Protein AF-H6RNL5-F1 (afdb_monomer_lite)

Radius of gyration: 21.77 Å; chains: 1; bounding box: 62×43×58 Å

Structure (mmCIF, N/CA/C/O backbone):
data_AF-H6RNL5-F1
#
_entry.id   AF-H6RNL5-F1
#
loop_
_atom_site.group_PDB
_atom_site.id
_atom_site.type_symbol
_atom_site.label_atom_id
_atom_site.label_alt_id
_atom_site.label_comp_id
_atom_site.label_asym_id
_atom_site.label_entity_id
_atom_site.label_seq_id
_atom_site.pdbx_PDB_ins_code
_atom_site.Cartn_x
_atom_site.Cartn_y
_atom_site.Cartn_z
_atom_site.occupancy
_atom_site.B_iso_or_equiv
_atom_site.auth_seq_id
_atom_site.auth_comp_id
_atom_site.auth_asym_id
_atom_site.auth_atom_id
_atom_site.pdbx_PDB_model_num
ATOM 1 N N . MET A 1 1 ? 22.230 -11.466 -22.464 1.00 74.69 1 MET A N 1
ATOM 2 C CA . MET A 1 1 ? 21.570 -12.393 -21.509 1.00 74.69 1 MET A CA 1
ATOM 3 C C . MET A 1 1 ? 22.458 -12.745 -20.314 1.00 74.69 1 MET A C 1
ATOM 5 O O . MET A 1 1 ? 22.058 -12.435 -19.201 1.00 74.69 1 MET A O 1
ATOM 9 N N . LEU A 1 2 ? 23.664 -13.308 -20.507 1.00 85.06 2 LEU A N 1
ATOM 10 C CA . LEU A 1 2 ? 24.573 -13.668 -19.398 1.00 85.06 2 LEU A CA 1
ATOM 11 C C . LEU A 1 2 ? 24.863 -12.502 -18.438 1.00 85.06 2 LEU A C 1
ATOM 13 O O . LEU A 1 2 ? 24.739 -12.670 -17.232 1.00 85.06 2 LEU A O 1
ATOM 17 N N . THR A 1 3 ? 25.155 -11.308 -18.961 1.00 88.69 3 THR A N 1
ATOM 18 C CA . THR A 1 3 ? 25.397 -10.107 -18.144 1.00 88.69 3 THR A CA 1
ATOM 19 C C . THR A 1 3 ? 24.224 -9.775 -17.223 1.00 88.69 3 THR A C 1
ATOM 21 O O . THR A 1 3 ? 24.426 -9.480 -16.053 1.00 88.69 3 THR A O 1
ATOM 24 N N . VAL A 1 4 ? 22.989 -9.883 -17.724 1.00 86.19 4 VAL A N 1
ATOM 25 C CA . VAL A 1 4 ? 21.781 -9.629 -16.925 1.00 86.19 4 VAL A CA 1
ATOM 26 C C . VAL A 1 4 ? 21.617 -10.694 -15.847 1.00 86.19 4 VAL A C 1
ATOM 28 O O . VAL A 1 4 ? 21.332 -10.352 -14.707 1.00 86.19 4 VAL A O 1
ATOM 31 N N . ILE A 1 5 ? 21.854 -11.968 -16.174 1.00 87.19 5 ILE A N 1
ATOM 32 C CA . ILE A 1 5 ? 21.794 -13.067 -15.201 1.00 87.19 5 ILE A CA 1
ATOM 33 C C . ILE A 1 5 ? 22.816 -12.844 -14.079 1.00 87.19 5 ILE A C 1
ATOM 35 O O . ILE A 1 5 ? 22.453 -12.907 -12.907 1.00 87.19 5 ILE A O 1
ATOM 39 N N . PHE A 1 6 ? 24.068 -12.518 -14.413 1.00 90.88 6 PHE A N 1
ATOM 40 C CA . PHE A 1 6 ? 25.091 -12.215 -13.410 1.00 90.88 6 PHE A CA 1
ATOM 41 C C . PHE A 1 6 ? 24.734 -10.990 -12.565 1.00 90.88 6 PHE A C 1
ATOM 43 O O . PHE A 1 6 ? 24.922 -11.027 -11.351 1.00 90.88 6 PHE A O 1
ATOM 50 N N . SER A 1 7 ? 24.164 -9.940 -13.162 1.00 90.44 7 SER A N 1
ATOM 51 C CA . SER A 1 7 ? 23.668 -8.780 -12.414 1.00 90.44 7 SER A CA 1
ATOM 52 C C . SER A 1 7 ? 22.512 -9.132 -11.479 1.00 90.44 7 SER A C 1
ATOM 54 O O . SER A 1 7 ? 22.502 -8.659 -10.348 1.00 90.44 7 SER A O 1
ATOM 56 N N . VAL A 1 8 ? 21.567 -9.982 -11.894 1.00 87.25 8 VAL A N 1
ATOM 57 C CA . VAL A 1 8 ? 20.476 -10.463 -11.025 1.00 87.25 8 VAL A CA 1
ATOM 58 C C . VAL A 1 8 ? 21.038 -11.281 -9.863 1.00 87.25 8 VAL A C 1
ATOM 60 O O . VAL A 1 8 ? 20.671 -11.044 -8.717 1.00 87.25 8 VAL A O 1
ATOM 63 N N . ILE A 1 9 ? 21.967 -12.203 -10.128 1.00 89.19 9 ILE A N 1
ATOM 64 C CA . ILE A 1 9 ? 22.612 -13.007 -9.079 1.00 89.19 9 ILE A CA 1
ATOM 65 C C . ILE A 1 9 ? 23.389 -12.106 -8.112 1.00 89.19 9 ILE A C 1
ATOM 67 O O . ILE A 1 9 ? 23.254 -12.251 -6.900 1.00 89.19 9 ILE A O 1
ATOM 71 N N . GLY A 1 10 ? 24.166 -11.153 -8.631 1.00 91.56 10 GLY A N 1
ATOM 72 C CA . GLY A 1 10 ? 24.912 -10.189 -7.824 1.00 91.56 10 GLY A CA 1
ATOM 73 C C . GLY A 1 10 ? 23.994 -9.320 -6.967 1.00 91.56 10 GLY A C 1
ATOM 74 O O . GLY A 1 10 ? 24.263 -9.125 -5.786 1.00 91.56 10 GLY A O 1
ATOM 75 N N . LEU A 1 11 ? 22.872 -8.867 -7.524 1.00 89.50 11 LEU A N 1
ATOM 76 C CA . LEU A 1 11 ? 21.840 -8.149 -6.784 1.00 89.50 11 LEU A CA 1
ATOM 77 C C . LEU A 1 11 ? 21.267 -8.995 -5.640 1.00 89.50 11 LEU A C 1
ATOM 79 O O . LEU A 1 11 ? 21.231 -8.526 -4.503 1.00 89.50 11 LEU A O 1
ATOM 83 N N . LEU A 1 12 ? 20.863 -10.238 -5.915 1.00 86.56 12 LEU A N 1
ATOM 84 C CA . LEU A 1 12 ? 20.321 -11.138 -4.893 1.00 86.56 12 LEU A CA 1
ATOM 85 C C . LEU A 1 12 ? 21.359 -11.434 -3.802 1.00 86.56 12 LEU A C 1
ATOM 87 O O . LEU A 1 12 ? 21.013 -11.463 -2.623 1.00 86.56 12 LEU A O 1
ATOM 91 N N . ALA A 1 13 ? 22.633 -11.586 -4.172 1.00 90.31 13 ALA A N 1
ATOM 92 C CA . ALA A 1 13 ? 23.726 -11.762 -3.222 1.00 90.31 13 ALA A CA 1
ATOM 93 C C . ALA A 1 13 ? 23.916 -10.522 -2.332 1.00 90.31 13 ALA A C 1
ATOM 95 O O . ALA A 1 13 ? 23.983 -10.653 -1.114 1.00 90.31 13 ALA A O 1
ATOM 96 N N . LEU A 1 14 ? 23.941 -9.314 -2.908 1.00 92.38 14 LEU A N 1
ATOM 97 C CA . LEU A 1 14 ? 24.034 -8.063 -2.144 1.00 92.38 14 LEU A CA 1
ATOM 98 C C . LEU A 1 14 ? 22.869 -7.921 -1.156 1.00 92.38 14 LEU A C 1
ATOM 100 O O . LEU A 1 14 ? 23.083 -7.582 0.007 1.00 92.38 14 LEU A O 1
ATOM 104 N N . MET A 1 15 ? 21.649 -8.239 -1.592 1.00 85.69 15 MET A N 1
ATOM 105 C CA . MET A 1 15 ? 20.474 -8.240 -0.718 1.00 85.69 15 MET A CA 1
ATOM 106 C C . MET A 1 15 ? 20.589 -9.284 0.399 1.00 85.69 15 MET A C 1
ATOM 108 O O . MET A 1 15 ? 20.247 -8.985 1.541 1.00 85.69 15 MET A O 1
ATOM 112 N N . ALA A 1 16 ? 21.127 -10.474 0.112 1.00 84.06 16 ALA A N 1
ATOM 113 C CA . ALA A 1 16 ? 21.377 -11.504 1.122 1.00 84.06 16 ALA A CA 1
ATOM 114 C C . ALA A 1 16 ? 22.410 -11.063 2.177 1.00 84.06 16 ALA A C 1
ATOM 116 O O . ALA A 1 16 ? 22.303 -11.453 3.338 1.00 84.06 16 ALA A O 1
ATOM 117 N N . PHE A 1 17 ? 23.364 -10.201 1.809 1.00 92.00 17 PHE A N 1
ATOM 118 C CA . PHE A 1 17 ? 24.297 -9.555 2.743 1.00 92.00 17 PHE A CA 1
ATOM 119 C C . PHE A 1 17 ? 23.707 -8.334 3.472 1.00 92.00 17 PHE A C 1
ATOM 121 O O . PHE A 1 17 ? 24.415 -7.674 4.232 1.00 92.00 17 PHE A O 1
ATOM 128 N N . GLY A 1 18 ? 22.424 -8.021 3.269 1.00 84.31 18 GLY A N 1
ATOM 129 C CA . GLY A 1 18 ? 21.737 -6.916 3.940 1.00 84.31 18 GLY A CA 1
ATOM 130 C C . GLY A 1 18 ? 21.987 -5.542 3.317 1.00 84.31 18 GLY A C 1
ATOM 131 O O . GLY A 1 18 ? 21.712 -4.524 3.952 1.00 84.31 18 GLY A O 1
ATOM 132 N N . VAL A 1 19 ? 22.500 -5.479 2.083 1.00 90.62 19 VAL A N 1
ATOM 133 C CA . VAL A 1 19 ? 22.655 -4.207 1.365 1.00 90.62 19 VAL A CA 1
ATOM 134 C C . VAL A 1 19 ? 21.266 -3.657 1.001 1.00 90.62 19 VAL A C 1
ATOM 136 O O . VAL A 1 19 ? 20.455 -4.398 0.437 1.00 90.62 19 VAL A O 1
ATOM 139 N N . PRO A 1 20 ? 20.971 -2.367 1.269 1.00 87.50 20 PRO A N 1
ATOM 140 C CA . PRO A 1 20 ? 19.695 -1.759 0.898 1.00 87.50 20 PRO A CA 1
ATOM 141 C C . PRO A 1 20 ? 19.406 -1.905 -0.597 1.00 87.50 20 PRO A C 1
ATOM 143 O O . PRO A 1 20 ? 20.282 -1.666 -1.430 1.00 87.50 20 PRO A O 1
ATOM 146 N N . ILE A 1 21 ? 18.165 -2.244 -0.952 1.00 86.50 21 ILE A N 1
ATOM 147 C CA . ILE A 1 21 ? 17.833 -2.655 -2.322 1.00 86.50 21 ILE A CA 1
ATOM 148 C C . ILE A 1 21 ? 18.153 -1.592 -3.381 1.00 86.50 21 ILE A C 1
ATOM 150 O O . ILE A 1 21 ? 18.663 -1.933 -4.443 1.00 86.50 21 ILE A O 1
ATOM 154 N N . GLY A 1 22 ? 17.948 -0.303 -3.086 1.00 88.00 22 GLY A N 1
ATOM 155 C CA . GLY A 1 22 ? 18.312 0.779 -4.008 1.00 88.00 22 GLY A CA 1
ATOM 156 C C . GLY A 1 22 ? 19.810 0.812 -4.330 1.00 88.00 22 GLY A C 1
ATOM 157 O O . GLY A 1 22 ? 20.191 0.987 -5.486 1.00 88.00 22 GLY A O 1
ATOM 158 N N . VAL A 1 23 ? 20.660 0.545 -3.333 1.00 91.81 23 VAL A N 1
ATOM 159 C CA . VAL A 1 23 ? 22.115 0.420 -3.516 1.00 91.81 23 VAL A CA 1
ATOM 160 C C . VAL A 1 23 ? 22.449 -0.855 -4.288 1.00 91.81 23 VAL A C 1
ATOM 162 O O . VAL A 1 23 ? 23.266 -0.814 -5.205 1.00 91.81 23 VAL A O 1
ATOM 165 N N . ALA A 1 24 ? 21.795 -1.974 -3.967 1.00 92.62 24 ALA A N 1
ATOM 166 C CA . ALA A 1 24 ? 22.004 -3.240 -4.667 1.00 92.62 24 ALA A CA 1
ATOM 167 C C . ALA A 1 24 ? 21.662 -3.135 -6.165 1.00 92.62 24 ALA A C 1
ATOM 169 O O . ALA A 1 24 ? 22.449 -3.574 -7.000 1.00 92.62 24 ALA A O 1
ATOM 170 N N . LEU A 1 25 ? 20.539 -2.496 -6.511 1.00 90.94 25 LEU A N 1
ATOM 171 C CA . LEU A 1 25 ? 20.123 -2.220 -7.892 1.00 90.94 25 LEU A CA 1
ATOM 172 C C . LEU A 1 25 ? 21.110 -1.316 -8.620 1.00 90.94 25 LEU A C 1
ATOM 174 O O . LEU A 1 25 ? 21.488 -1.612 -9.752 1.00 90.94 25 LEU A O 1
ATOM 178 N N . LEU A 1 26 ? 21.554 -0.243 -7.960 1.00 92.69 26 LEU A N 1
ATOM 179 C CA . LEU A 1 26 ? 22.535 0.680 -8.518 1.00 92.69 26 LEU A CA 1
ATOM 180 C C . LEU A 1 26 ? 23.847 -0.045 -8.841 1.00 92.69 26 LEU A C 1
ATOM 182 O O . LEU A 1 26 ? 24.331 0.037 -9.968 1.00 92.69 26 LEU A O 1
ATOM 186 N N . ILE A 1 27 ? 24.397 -0.794 -7.880 1.00 94.88 27 ILE A N 1
ATOM 187 C CA . ILE A 1 27 ? 25.651 -1.538 -8.053 1.00 94.88 27 ILE A CA 1
ATOM 188 C C . ILE A 1 27 ? 25.493 -2.607 -9.133 1.00 94.88 27 ILE A C 1
ATOM 190 O O . ILE A 1 27 ? 26.301 -2.659 -10.055 1.00 94.88 27 ILE A O 1
ATOM 194 N N . ALA A 1 28 ? 24.455 -3.442 -9.060 1.00 94.25 28 ALA A N 1
ATOM 195 C CA . ALA A 1 28 ? 24.244 -4.527 -10.014 1.00 94.25 28 ALA A CA 1
ATOM 196 C C . ALA A 1 28 ? 23.976 -4.020 -11.439 1.00 94.25 28 ALA A C 1
ATOM 198 O O . ALA A 1 28 ? 24.465 -4.610 -12.408 1.00 94.25 28 ALA A O 1
ATOM 199 N N . GLY A 1 29 ? 23.225 -2.922 -11.565 1.00 93.00 29 GLY A N 1
ATOM 200 C CA . GLY A 1 29 ? 22.950 -2.250 -12.829 1.00 93.00 29 GLY A CA 1
ATOM 201 C C . GLY A 1 29 ? 24.217 -1.655 -13.440 1.00 93.00 29 GLY A C 1
ATOM 202 O O . GLY A 1 29 ? 24.547 -1.975 -14.579 1.00 93.00 29 GLY A O 1
ATOM 203 N N . LEU A 1 30 ? 24.976 -0.860 -12.678 1.00 95.19 30 LEU A N 1
ATOM 204 C CA . LEU A 1 30 ? 26.228 -0.257 -13.152 1.00 95.19 30 LEU A CA 1
ATOM 205 C C . LEU A 1 30 ? 27.297 -1.301 -13.463 1.00 95.19 30 LEU A C 1
ATOM 207 O O . LEU A 1 30 ? 27.921 -1.220 -14.515 1.00 95.19 30 LEU A O 1
ATOM 211 N N . ALA A 1 31 ? 27.489 -2.292 -12.590 1.00 95.38 31 ALA A N 1
ATOM 212 C CA . ALA A 1 31 ? 28.443 -3.374 -12.817 1.00 95.38 31 ALA A CA 1
ATOM 213 C C . ALA A 1 31 ? 28.067 -4.189 -14.060 1.00 95.38 31 ALA A C 1
ATOM 215 O O . ALA A 1 31 ? 28.934 -4.517 -14.867 1.00 95.38 31 ALA A O 1
ATOM 216 N N . GLY A 1 32 ? 26.772 -4.452 -14.263 1.00 94.75 32 GLY A N 1
ATOM 217 C CA . GLY A 1 32 ? 26.277 -5.109 -15.469 1.00 94.75 32 GLY A CA 1
ATOM 218 C C . GLY A 1 32 ? 26.513 -4.284 -16.729 1.00 94.75 32 GLY A C 1
ATOM 219 O O . GLY A 1 32 ? 26.981 -4.817 -17.733 1.00 94.75 32 GLY A O 1
ATOM 220 N N . ILE A 1 33 ? 26.235 -2.977 -16.693 1.00 94.81 33 ILE A N 1
ATOM 221 C CA . ILE A 1 33 ? 26.478 -2.096 -17.843 1.00 94.81 33 ILE A CA 1
ATOM 222 C C . ILE A 1 33 ? 27.978 -2.011 -18.129 1.00 94.81 33 ILE A C 1
ATOM 224 O O . ILE A 1 33 ? 28.374 -2.145 -19.282 1.00 94.81 33 ILE A O 1
ATOM 228 N N . ALA A 1 34 ? 28.812 -1.862 -17.100 1.00 95.88 34 ALA A N 1
ATOM 229 C CA . ALA A 1 34 ? 30.260 -1.790 -17.247 1.00 95.88 34 ALA A CA 1
ATOM 230 C C . ALA A 1 34 ? 30.834 -3.079 -17.849 1.00 95.88 34 ALA A C 1
ATOM 232 O O . ALA A 1 34 ? 31.643 -3.019 -18.771 1.00 95.88 34 ALA A O 1
ATOM 233 N N . ALA A 1 35 ? 30.371 -4.240 -17.378 1.00 94.88 35 ALA A N 1
ATOM 234 C CA . ALA A 1 35 ? 30.809 -5.539 -17.879 1.00 94.88 35 ALA A CA 1
ATOM 235 C C . ALA A 1 35 ? 30.301 -5.841 -19.300 1.00 94.88 35 ALA A C 1
ATOM 237 O O . ALA A 1 35 ? 30.990 -6.508 -20.065 1.00 94.88 35 ALA A O 1
ATOM 238 N N . GLY A 1 36 ? 29.093 -5.388 -19.655 1.00 93.81 36 GLY A N 1
ATOM 239 C CA . GLY A 1 36 ? 28.479 -5.673 -20.957 1.00 93.81 36 GLY A CA 1
ATOM 240 C C . GLY A 1 36 ? 28.802 -4.664 -22.061 1.00 93.81 36 GLY A C 1
ATOM 241 O O . GLY A 1 36 ? 28.876 -5.044 -23.225 1.00 93.81 36 GLY A O 1
ATOM 242 N N . PHE A 1 37 ? 28.970 -3.389 -21.707 1.00 93.31 37 PHE A N 1
ATOM 243 C CA . PHE A 1 37 ? 29.040 -2.264 -22.652 1.00 93.31 37 PHE A CA 1
ATOM 244 C C . PHE A 1 37 ? 30.209 -1.307 -22.380 1.00 93.31 37 PHE A C 1
ATOM 246 O O . PHE A 1 37 ? 30.361 -0.317 -23.091 1.00 93.31 37 PHE A O 1
ATOM 253 N N . GLY A 1 38 ? 31.046 -1.604 -21.385 1.00 94.25 38 GLY A N 1
ATOM 254 C CA . GLY A 1 38 ? 32.229 -0.823 -21.040 1.00 94.25 38 GLY A CA 1
ATOM 255 C C . GLY A 1 38 ? 31.997 0.194 -19.911 1.00 94.25 38 GLY A C 1
ATOM 256 O O . GLY A 1 38 ? 30.879 0.683 -19.708 1.00 94.25 38 GLY A O 1
ATOM 257 N N . PRO A 1 39 ? 33.059 0.532 -19.156 1.00 94.06 39 PRO A N 1
ATOM 258 C CA . PRO A 1 39 ? 32.973 1.400 -17.982 1.00 94.06 39 PRO A CA 1
ATOM 259 C C . PRO A 1 39 ? 32.536 2.832 -18.318 1.00 94.06 39 PRO A C 1
ATOM 261 O O . PRO A 1 39 ? 31.819 3.440 -17.526 1.00 94.06 39 PRO A O 1
ATOM 264 N N . ASP A 1 40 ? 32.887 3.350 -19.498 1.00 94.88 40 ASP A N 1
ATOM 265 C CA . ASP A 1 40 ? 32.514 4.707 -19.922 1.00 94.88 40 ASP A CA 1
ATOM 266 C C . ASP A 1 40 ? 30.997 4.858 -20.086 1.00 94.88 40 ASP A C 1
ATOM 268 O O . ASP A 1 40 ? 30.410 5.854 -19.662 1.00 94.88 40 ASP A O 1
ATOM 272 N N . VAL A 1 41 ? 30.332 3.830 -20.628 1.00 93.19 41 VAL A N 1
ATOM 273 C CA . VAL A 1 41 ? 28.869 3.802 -20.771 1.00 93.19 41 VAL A CA 1
ATOM 274 C C . VAL A 1 41 ? 28.202 3.771 -19.396 1.00 93.19 41 VAL A C 1
ATOM 276 O O . VAL A 1 41 ? 27.248 4.512 -19.155 1.00 93.19 41 VAL A O 1
ATOM 279 N N . ALA A 1 42 ? 28.715 2.952 -18.474 1.00 93.69 42 ALA A N 1
ATOM 280 C CA . ALA A 1 42 ? 28.210 2.896 -17.103 1.00 93.69 42 ALA A CA 1
ATOM 281 C C . ALA A 1 42 ? 28.376 4.242 -16.380 1.00 93.69 42 ALA A C 1
ATOM 283 O O . ALA A 1 42 ? 27.439 4.710 -15.731 1.00 93.69 42 ALA A O 1
ATOM 284 N N . MET A 1 43 ? 29.531 4.893 -16.541 1.00 93.50 43 MET A N 1
ATOM 285 C CA . MET A 1 43 ? 29.796 6.212 -15.970 1.00 93.50 43 MET A CA 1
ATOM 286 C C . MET A 1 43 ? 28.862 7.281 -16.550 1.00 93.50 43 MET A C 1
ATOM 288 O O . MET A 1 43 ? 28.317 8.083 -15.796 1.00 93.50 43 MET A O 1
ATOM 292 N N . GLY A 1 44 ? 28.597 7.255 -17.859 1.00 92.12 44 GLY A N 1
ATOM 293 C CA . GLY A 1 44 ? 27.642 8.168 -18.493 1.00 92.12 44 GLY A CA 1
ATOM 294 C C . GLY A 1 44 ? 26.228 8.054 -17.909 1.00 92.12 44 GLY A C 1
ATOM 295 O O . GLY A 1 44 ? 25.590 9.071 -17.619 1.00 92.12 44 GLY A O 1
ATOM 296 N N . TYR A 1 45 ? 25.747 6.831 -17.651 1.00 90.50 45 TYR A N 1
ATOM 297 C CA . TYR A 1 45 ? 24.466 6.639 -16.957 1.00 90.50 45 TYR A CA 1
ATOM 298 C C . TYR A 1 45 ? 24.517 7.101 -15.503 1.00 90.50 45 TYR A C 1
ATOM 300 O O . TYR A 1 45 ? 23.548 7.704 -15.047 1.00 90.50 45 TYR A O 1
ATOM 308 N N . LEU A 1 46 ? 25.619 6.868 -14.785 1.00 91.19 46 LEU A N 1
ATOM 309 C CA . LEU A 1 46 ? 25.780 7.336 -13.406 1.00 91.19 46 LEU A CA 1
ATOM 310 C C . LEU A 1 46 ? 25.779 8.869 -13.304 1.00 91.19 46 LEU A C 1
ATOM 312 O O . LEU A 1 46 ? 25.248 9.413 -12.342 1.00 91.19 46 LEU A O 1
ATOM 316 N N . GLN A 1 47 ? 26.337 9.569 -14.291 1.00 90.50 47 GLN A N 1
ATOM 317 C CA . GLN A 1 47 ? 26.386 11.034 -14.312 1.00 90.50 47 GLN A CA 1
ATOM 318 C C . GLN A 1 47 ? 25.026 11.679 -14.602 1.00 90.50 47 GLN A C 1
ATOM 320 O O . GLN A 1 47 ? 24.738 12.761 -14.099 1.00 90.50 47 GLN A O 1
ATOM 325 N N . THR A 1 48 ? 24.188 11.030 -15.411 1.00 85.75 48 THR A N 1
ATOM 326 C CA . THR A 1 48 ? 22.935 11.621 -15.911 1.00 85.75 48 THR A CA 1
ATOM 327 C C . THR A 1 48 ? 21.691 11.092 -15.197 1.00 85.75 48 THR A C 1
ATOM 329 O O . THR A 1 48 ? 20.820 11.868 -14.803 1.00 85.75 48 THR A O 1
ATOM 332 N N . SER A 1 49 ? 21.616 9.779 -14.963 1.00 82.56 49 SER A N 1
ATOM 333 C CA . SER A 1 49 ? 20.398 9.112 -14.485 1.00 82.56 49 SER A CA 1
ATOM 334 C C . SER A 1 49 ? 19.943 9.577 -13.099 1.00 82.56 49 SER A C 1
ATOM 336 O O . SER A 1 49 ? 18.745 9.806 -12.948 1.00 82.56 49 SER A O 1
ATOM 338 N N . PRO A 1 50 ? 20.810 9.750 -12.080 1.00 85.12 50 PRO A N 1
ATOM 339 C CA . PRO A 1 50 ? 20.343 10.172 -10.762 1.00 85.12 50 PRO A CA 1
ATOM 340 C C . PRO A 1 50 ? 19.616 11.519 -10.791 1.00 85.12 50 PRO A C 1
ATOM 342 O O . PRO A 1 50 ? 18.542 11.642 -10.209 1.00 85.12 50 PRO A O 1
ATOM 345 N N . PHE A 1 51 ? 20.157 12.512 -11.506 1.00 82.38 51 PHE A N 1
ATOM 346 C CA . PHE A 1 51 ? 19.542 13.835 -11.581 1.00 82.38 51 PHE A CA 1
ATOM 347 C C . PHE A 1 51 ? 18.245 13.804 -12.392 1.00 82.38 51 PHE A C 1
ATOM 349 O O . PHE A 1 51 ? 17.207 14.223 -11.889 1.00 82.38 51 PHE A O 1
ATOM 356 N N . THR A 1 52 ? 18.271 13.255 -13.610 1.00 80.69 52 THR A N 1
ATOM 357 C CA . THR A 1 52 ? 17.098 13.249 -14.497 1.00 80.69 52 THR A CA 1
ATOM 358 C C . THR A 1 52 ? 15.925 12.458 -13.916 1.00 80.69 52 THR A C 1
ATOM 360 O O . THR A 1 52 ? 14.783 12.881 -14.064 1.00 80.69 52 THR A O 1
ATOM 363 N N . ASN A 1 53 ? 16.186 11.345 -13.221 1.00 76.25 53 ASN A N 1
ATOM 364 C CA . ASN A 1 53 ? 15.114 10.515 -12.668 1.00 76.25 53 ASN A CA 1
ATOM 365 C C . ASN A 1 53 ? 14.552 11.055 -11.349 1.00 76.25 53 ASN A C 1
ATOM 367 O O . ASN A 1 53 ? 13.378 10.835 -11.073 1.00 76.25 53 ASN A O 1
ATOM 371 N N . VAL A 1 54 ? 15.350 11.756 -10.534 1.00 80.69 54 VAL A N 1
ATOM 372 C CA . VAL A 1 54 ? 14.878 12.316 -9.253 1.00 80.69 54 VAL A CA 1
ATOM 373 C C . VAL A 1 54 ? 14.263 13.705 -9.427 1.00 80.69 54 VAL A C 1
ATOM 375 O O . VAL A 1 54 ? 13.338 14.056 -8.697 1.00 80.69 54 VAL A O 1
ATOM 378 N N . ALA A 1 55 ? 14.708 14.487 -10.413 1.00 80.69 55 ALA A N 1
ATOM 379 C CA . ALA A 1 55 ? 14.194 15.826 -10.704 1.00 80.69 55 ALA A CA 1
ATOM 380 C C . ALA A 1 55 ? 12.856 15.808 -11.480 1.00 80.69 55 ALA A C 1
ATOM 382 O O . ALA A 1 55 ? 12.671 16.556 -12.437 1.00 80.69 55 ALA A O 1
ATOM 383 N N . SER A 1 56 ? 11.913 14.953 -11.070 1.00 76.56 56 SER A N 1
ATOM 384 C CA . SER A 1 56 ? 10.573 14.845 -11.660 1.00 76.56 56 SER A CA 1
ATOM 385 C C . SER A 1 56 ? 9.512 15.478 -10.761 1.00 76.56 56 SER A C 1
ATOM 387 O O . SER A 1 56 ? 9.435 15.186 -9.567 1.00 76.56 56 SER A O 1
ATOM 389 N N . PHE A 1 57 ? 8.635 16.300 -11.344 1.00 77.50 57 PHE A N 1
ATOM 390 C CA . PHE A 1 57 ? 7.524 16.923 -10.615 1.00 77.50 57 PHE A CA 1
ATOM 391 C C . PHE A 1 57 ? 6.534 15.887 -10.053 1.00 77.50 57 PHE A C 1
ATOM 393 O O . PHE A 1 57 ? 5.975 16.078 -8.973 1.00 77.50 57 PHE A O 1
ATOM 400 N N . THR A 1 58 ? 6.359 14.751 -10.735 1.00 76.00 58 THR A N 1
ATOM 401 C CA . THR A 1 58 ? 5.495 13.650 -10.276 1.00 76.00 58 THR A CA 1
ATOM 402 C C . THR A 1 58 ? 6.019 13.016 -8.988 1.00 76.00 58 THR A C 1
ATOM 404 O O . THR A 1 58 ? 5.236 12.599 -8.136 1.00 76.00 58 THR A O 1
ATOM 407 N N . LEU A 1 59 ? 7.343 12.992 -8.791 1.00 83.88 59 LEU A N 1
ATOM 408 C CA . LEU A 1 59 ? 7.949 12.430 -7.584 1.00 83.88 59 LEU A CA 1
ATOM 409 C C . LEU A 1 59 ? 7.715 13.287 -6.340 1.00 83.88 59 LEU A C 1
ATOM 411 O O . LEU A 1 59 ? 7.819 12.745 -5.246 1.00 83.88 59 LEU A O 1
ATOM 415 N N . ILE A 1 60 ? 7.332 14.565 -6.475 1.00 90.38 60 ILE A N 1
ATOM 416 C CA . ILE A 1 60 ? 6.950 15.430 -5.343 1.00 90.38 60 ILE A CA 1
ATOM 417 C C . ILE A 1 60 ? 5.685 14.901 -4.646 1.00 90.38 60 ILE A C 1
ATOM 419 O O . ILE A 1 60 ? 5.523 15.085 -3.438 1.00 90.38 60 ILE A O 1
ATOM 423 N N . ALA A 1 61 ? 4.814 14.183 -5.362 1.00 90.12 61 ALA A N 1
ATOM 424 C CA . ALA A 1 61 ? 3.636 13.563 -4.762 1.00 90.12 61 ALA A CA 1
ATOM 425 C C . ALA A 1 61 ? 4.010 12.551 -3.660 1.00 90.12 61 ALA A C 1
ATOM 427 O O . ALA A 1 61 ? 3.318 12.473 -2.649 1.00 90.12 61 ALA A O 1
ATOM 428 N N . ILE A 1 62 ? 5.124 11.819 -3.811 1.00 89.81 62 ILE A N 1
ATOM 429 C CA . ILE A 1 62 ? 5.571 10.791 -2.855 1.00 89.81 62 ILE A CA 1
ATOM 430 C C . ILE A 1 62 ? 5.843 11.369 -1.453 1.00 89.81 62 ILE A C 1
ATOM 432 O O . ILE A 1 62 ? 5.176 10.927 -0.513 1.00 89.81 62 ILE A O 1
ATOM 436 N N . PRO A 1 63 ? 6.759 12.347 -1.259 1.00 92.00 63 PRO A N 1
ATOM 437 C CA . PRO A 1 63 ? 7.003 12.932 0.055 1.00 92.00 63 PRO A CA 1
ATOM 438 C C . PRO A 1 63 ? 5.767 13.613 0.630 1.00 92.00 63 PRO A C 1
ATOM 440 O O . PRO A 1 63 ? 5.560 13.543 1.838 1.00 92.00 63 PRO A O 1
ATOM 443 N N . LEU A 1 64 ? 4.935 14.253 -0.197 1.00 94.19 64 LEU A N 1
ATOM 444 C CA . LEU A 1 64 ? 3.738 14.943 0.285 1.00 94.19 64 LEU A CA 1
ATOM 445 C C . LEU A 1 64 ? 2.667 13.965 0.780 1.00 94.19 64 LEU A C 1
ATOM 447 O O . LEU A 1 64 ? 2.144 14.162 1.873 1.00 94.19 64 LEU A O 1
ATOM 451 N N . PHE A 1 65 ? 2.383 12.881 0.051 1.00 92.25 65 PHE A N 1
ATOM 452 C CA . PHE A 1 65 ? 1.455 11.851 0.529 1.00 92.25 65 PHE A CA 1
ATOM 453 C C . PHE A 1 65 ? 2.008 11.092 1.738 1.00 92.25 65 PHE A C 1
ATOM 455 O O . PHE A 1 65 ? 1.270 10.851 2.692 1.00 92.25 65 PHE A O 1
ATOM 462 N N . LEU A 1 66 ? 3.314 10.796 1.767 1.00 90.75 66 LEU A N 1
ATOM 463 C CA . LEU A 1 66 ? 3.968 10.250 2.961 1.00 90.75 66 LEU A CA 1
ATOM 464 C C . LEU A 1 66 ? 3.818 11.183 4.160 1.00 90.75 66 LEU A C 1
ATOM 466 O O . LEU A 1 66 ? 3.528 10.736 5.270 1.00 90.75 66 LEU A O 1
ATOM 470 N N . PHE A 1 67 ? 4.022 12.482 3.960 1.00 93.56 67 PHE A N 1
ATOM 471 C CA . PHE A 1 67 ? 3.900 13.458 5.029 1.00 93.56 67 PHE A CA 1
ATOM 472 C C . PHE A 1 67 ? 2.452 13.591 5.502 1.00 93.56 67 PHE A C 1
ATOM 474 O O . PHE A 1 67 ? 2.212 13.565 6.706 1.00 93.56 67 PHE A O 1
ATOM 481 N N . MET A 1 68 ? 1.486 13.632 4.581 1.00 93.00 68 MET A N 1
ATOM 482 C CA . MET A 1 68 ? 0.054 13.606 4.888 1.00 93.00 68 MET A CA 1
ATOM 483 C C . MET A 1 68 ? -0.311 12.390 5.754 1.00 93.00 68 MET A C 1
ATOM 485 O O . MET A 1 68 ? -0.953 12.544 6.795 1.00 93.00 68 MET A O 1
ATOM 489 N N . GLY A 1 69 ? 0.143 11.196 5.369 1.00 89.81 69 GLY A N 1
ATOM 490 C CA . GLY A 1 69 ? -0.097 9.965 6.118 1.00 89.81 69 GLY A CA 1
ATOM 491 C C . GLY A 1 69 ? 0.490 9.987 7.520 1.00 89.81 69 GLY A C 1
ATOM 492 O O . GLY A 1 69 ? -0.215 9.731 8.498 1.00 89.81 69 GLY A O 1
ATOM 493 N N . ASN A 1 70 ? 1.760 10.380 7.630 1.00 89.88 70 ASN A N 1
ATOM 494 C CA . ASN A 1 70 ? 2.445 10.489 8.914 1.00 89.88 70 ASN A CA 1
ATOM 495 C C . ASN A 1 70 ? 1.824 11.570 9.818 1.00 89.88 70 ASN A C 1
ATOM 497 O O . ASN A 1 70 ? 1.735 11.385 11.031 1.00 89.88 70 ASN A O 1
ATOM 501 N N . LEU A 1 71 ? 1.350 12.687 9.257 1.00 92.38 71 LEU A N 1
ATOM 502 C CA . LEU A 1 71 ? 0.614 13.710 10.005 1.00 92.38 71 LEU A CA 1
ATOM 503 C C . LEU A 1 71 ? -0.704 13.162 10.549 1.00 92.38 71 LEU A C 1
ATOM 505 O O . LEU A 1 71 ? -1.014 13.390 11.718 1.00 92.38 71 LEU A O 1
ATOM 509 N N . GLY A 1 72 ? -1.453 12.414 9.734 1.00 89.81 72 GLY A N 1
ATOM 510 C CA . GLY A 1 72 ? -2.682 11.754 10.169 1.00 89.81 72 GLY A CA 1
ATOM 511 C C . GLY A 1 72 ? -2.436 10.756 11.303 1.00 89.81 72 GLY A C 1
ATOM 512 O O . GLY A 1 72 ? -3.187 10.734 12.282 1.00 89.81 72 GLY A O 1
ATOM 513 N N . GLU A 1 73 ? -1.346 9.988 11.225 1.00 85.81 73 GLU A N 1
ATOM 514 C CA . GLU A 1 73 ? -0.934 9.067 12.288 1.00 85.81 73 GLU A CA 1
ATOM 515 C C . GLU A 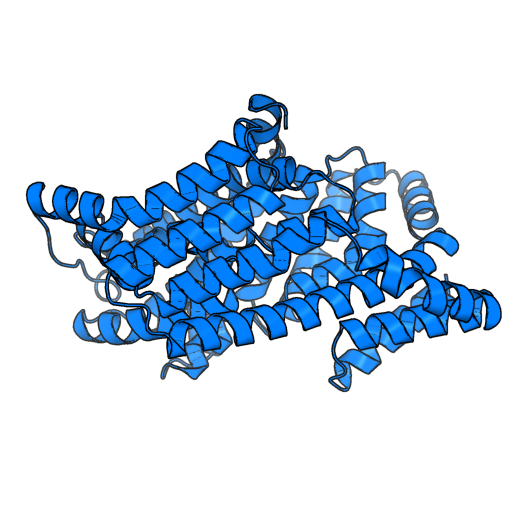1 73 ? -0.620 9.804 13.601 1.00 85.81 73 GLU A C 1
ATOM 517 O O . GLU A 1 73 ? -1.126 9.428 14.661 1.00 85.81 73 GLU A O 1
ATOM 522 N N . GLN A 1 74 ? 0.159 10.890 13.547 1.00 86.25 74 GLN A N 1
ATOM 523 C CA . GLN A 1 74 ? 0.470 11.702 14.733 1.00 86.25 74 GLN A CA 1
ATOM 524 C C . GLN A 1 74 ? -0.741 12.516 15.233 1.00 86.25 74 GLN A C 1
ATOM 526 O O . GLN A 1 74 ? -0.777 12.931 16.388 1.00 86.25 74 GLN A O 1
ATOM 531 N N . GLY A 1 75 ? -1.736 12.752 14.376 1.00 84.19 75 GLY A N 1
ATOM 532 C CA . GLY A 1 75 ? -2.843 13.689 14.566 1.00 84.19 75 GLY A CA 1
ATOM 533 C C . GLY A 1 75 ? -4.096 13.155 15.259 1.00 84.19 75 GLY A C 1
ATOM 534 O O . GLY A 1 75 ? -5.128 13.823 15.232 1.00 84.19 75 GLY A O 1
ATOM 535 N N . ALA A 1 76 ? -4.047 11.957 15.851 1.00 81.75 76 ALA A N 1
ATOM 536 C CA . ALA A 1 76 ? -5.199 11.275 16.461 1.00 81.75 76 ALA A CA 1
ATOM 537 C C . ALA A 1 76 ? -6.392 11.030 15.502 1.00 81.75 76 ALA A C 1
ATOM 539 O O . ALA A 1 76 ? -7.520 10.788 15.944 1.00 81.75 76 ALA A O 1
ATOM 540 N N . VAL A 1 77 ? -6.141 11.032 14.187 1.00 86.81 77 VAL A N 1
ATOM 541 C CA . VAL A 1 77 ? -7.130 10.737 13.133 1.00 86.81 77 VAL A CA 1
ATOM 542 C C . VAL A 1 77 ? -7.683 9.324 13.300 1.00 86.81 77 VAL A C 1
ATOM 544 O O . VAL A 1 77 ? -8.896 9.111 13.232 1.00 86.81 77 VAL A O 1
ATOM 547 N N . TRP A 1 78 ? -6.798 8.374 13.616 1.00 82.44 78 TRP A N 1
ATOM 548 C CA . TRP A 1 78 ? -7.145 6.970 13.808 1.00 82.44 78 TRP A CA 1
ATOM 549 C C . TRP A 1 78 ? -8.297 6.770 14.799 1.00 82.44 78 TRP A C 1
ATOM 551 O O . TRP A 1 78 ? -9.283 6.109 14.485 1.00 82.44 78 TRP A O 1
ATOM 561 N N . GLY A 1 79 ? -8.210 7.381 15.987 1.00 83.56 79 GLY A N 1
ATOM 562 C CA . GLY A 1 79 ? -9.216 7.205 17.038 1.00 83.56 79 GLY A CA 1
ATOM 563 C C . GLY A 1 79 ? -10.614 7.667 16.614 1.00 83.56 79 GLY A C 1
ATOM 564 O O . GLY A 1 79 ? -11.611 7.063 17.005 1.00 83.56 79 GLY A O 1
ATOM 565 N N . ARG A 1 80 ? -10.699 8.702 15.766 1.00 89.56 80 ARG A N 1
ATOM 566 C CA . ARG A 1 80 ? -11.971 9.206 15.225 1.00 89.56 80 ARG A CA 1
ATOM 567 C C . ARG A 1 80 ? -12.556 8.276 14.171 1.00 89.56 80 ARG A C 1
ATOM 569 O O . ARG A 1 80 ? -13.755 8.011 14.215 1.00 89.56 80 ARG A O 1
ATOM 576 N N . LEU A 1 81 ? -11.726 7.767 13.260 1.00 91.19 81 LEU A N 1
ATOM 577 C CA . LEU A 1 81 ? -12.151 6.787 12.255 1.00 91.19 81 LEU A CA 1
ATOM 578 C C . LEU A 1 81 ? -12.587 5.473 12.904 1.00 91.19 81 LEU A C 1
ATOM 580 O O . LEU A 1 81 ? -13.585 4.879 12.499 1.00 91.19 81 LEU A O 1
ATOM 584 N N . PHE A 1 82 ? -11.874 5.064 13.950 1.00 89.81 82 PHE A N 1
ATOM 585 C CA . PHE A 1 82 ? -12.205 3.892 14.735 1.00 89.81 82 PHE A CA 1
ATOM 586 C C . PHE A 1 82 ? -13.549 4.042 15.460 1.00 89.81 82 PHE A C 1
ATOM 588 O O . PHE A 1 82 ? -14.409 3.186 15.289 1.00 89.81 82 PHE A O 1
ATOM 595 N N . ASP A 1 83 ? -13.780 5.131 16.210 1.00 90.75 83 ASP A N 1
ATOM 596 C CA . ASP A 1 83 ? -15.080 5.388 16.868 1.00 90.75 83 ASP A CA 1
ATOM 597 C C . ASP A 1 83 ? -16.219 5.473 15.843 1.00 90.75 83 ASP A C 1
ATOM 599 O O . ASP A 1 83 ? -17.294 4.914 16.058 1.00 90.75 83 ASP A O 1
ATOM 603 N N . PHE A 1 84 ? -15.979 6.110 14.693 1.00 93.12 84 PHE A N 1
ATOM 604 C CA . PHE A 1 84 ? -16.925 6.110 13.582 1.00 93.12 84 PHE A CA 1
ATOM 605 C C . PHE A 1 84 ? -17.289 4.685 13.160 1.00 93.12 84 PHE A C 1
ATOM 607 O O . PHE A 1 84 ? -18.453 4.305 13.289 1.00 93.12 84 PHE A O 1
ATOM 614 N N . ALA A 1 85 ? -16.319 3.878 12.731 1.00 93.81 85 ALA A N 1
ATOM 615 C CA . ALA A 1 85 ? -16.579 2.518 12.276 1.00 93.81 85 ALA A CA 1
ATOM 616 C C . ALA A 1 85 ? -17.215 1.654 13.385 1.00 93.81 85 ALA A C 1
ATOM 618 O O . ALA A 1 85 ? -18.217 0.974 13.144 1.00 93.81 85 ALA A O 1
ATOM 619 N N . TYR A 1 86 ? -16.723 1.758 14.623 1.00 92.38 86 TYR A N 1
ATOM 620 C CA . TYR A 1 86 ? -17.179 0.950 15.753 1.00 92.38 86 TYR A CA 1
ATOM 621 C C . TYR A 1 86 ? -18.648 1.192 16.076 1.00 92.38 86 TYR A C 1
ATOM 623 O O . TYR A 1 86 ? -19.401 0.246 16.301 1.00 92.38 86 TYR A O 1
ATOM 631 N N . ARG A 1 87 ? -19.117 2.442 16.026 1.00 93.69 87 ARG A N 1
ATOM 632 C CA . ARG A 1 87 ? -20.535 2.730 16.288 1.00 93.69 87 ARG A CA 1
ATOM 633 C C . ARG A 1 87 ? -21.476 2.160 15.233 1.00 93.69 87 ARG A C 1
ATOM 635 O O . ARG A 1 87 ? -22.638 1.878 15.539 1.00 93.69 87 ARG A O 1
ATOM 642 N N . TRP A 1 88 ? -21.001 1.975 14.004 1.00 94.12 88 TRP A N 1
ATOM 643 C CA . TRP A 1 88 ? -21.801 1.422 12.914 1.00 94.12 88 TRP A CA 1
ATOM 644 C C . TRP A 1 88 ? -21.846 -0.107 12.930 1.00 94.12 88 TRP A C 1
ATOM 646 O O . TRP A 1 88 ? -22.936 -0.673 12.789 1.00 94.12 88 TRP A O 1
ATOM 656 N N . VAL A 1 89 ? -20.704 -0.771 13.146 1.00 93.69 89 VAL A N 1
ATOM 657 C CA . VAL A 1 89 ? -20.594 -2.238 13.011 1.00 93.69 89 VAL A CA 1
ATOM 658 C C . VAL A 1 89 ? -20.271 -2.992 14.303 1.00 93.69 89 VAL A C 1
ATOM 660 O O . VAL A 1 89 ? -20.417 -4.211 14.343 1.00 93.69 89 VAL A O 1
ATOM 663 N N . GLY A 1 90 ? -19.916 -2.301 15.387 1.00 90.56 90 GLY A N 1
ATOM 664 C CA . GLY A 1 90 ? -19.498 -2.907 16.658 1.00 90.56 90 GLY A CA 1
ATOM 665 C C . GLY A 1 90 ? -20.543 -3.827 17.291 1.00 90.56 90 GLY A C 1
ATOM 666 O O . GLY A 1 90 ? -20.184 -4.817 17.918 1.00 90.56 90 GLY A O 1
ATOM 667 N N . ARG A 1 91 ? -21.837 -3.573 17.047 1.00 91.69 91 ARG A N 1
ATOM 668 C CA . ARG A 1 91 ? -22.950 -4.406 17.544 1.00 91.69 91 ARG A CA 1
ATOM 669 C C . ARG A 1 91 ? -22.970 -5.836 16.994 1.00 91.69 91 ARG A C 1
ATOM 671 O O . ARG A 1 91 ? -23.705 -6.675 17.505 1.00 91.69 91 ARG A O 1
ATOM 678 N N . PHE A 1 92 ? -22.275 -6.097 15.889 1.00 92.81 92 PHE A N 1
ATOM 679 C CA . PHE A 1 92 ? -22.256 -7.415 15.265 1.00 92.81 92 PHE A CA 1
ATOM 680 C C . PHE A 1 92 ? -21.173 -8.291 15.900 1.00 92.81 92 PHE A C 1
ATOM 682 O O . PHE A 1 92 ? -20.178 -7.792 16.423 1.00 92.81 92 PHE A O 1
ATOM 689 N N . ARG A 1 93 ? -21.341 -9.617 15.843 1.00 91.81 93 ARG A N 1
ATOM 690 C CA . ARG A 1 93 ? -20.252 -10.543 16.196 1.00 91.81 93 ARG A CA 1
ATOM 691 C C . ARG A 1 93 ? -19.100 -10.333 15.214 1.00 91.81 93 ARG A C 1
ATOM 693 O O . ARG A 1 93 ? -19.346 -10.211 14.016 1.00 91.81 93 ARG A O 1
ATOM 700 N N . GLY A 1 94 ? -17.871 -10.249 15.716 1.00 93.81 94 GLY A N 1
ATOM 701 C CA . GLY A 1 94 ? -16.724 -9.793 14.923 1.00 93.81 94 GLY A CA 1
ATOM 702 C C . GLY A 1 94 ? -16.694 -8.283 14.671 1.00 93.81 94 GLY A C 1
ATOM 703 O O . GLY A 1 94 ? -15.854 -7.817 13.906 1.00 93.81 94 GLY A O 1
ATOM 704 N N . GLY A 1 95 ? -17.574 -7.507 15.313 1.00 93.31 95 GLY A N 1
ATOM 705 C CA . GLY A 1 95 ? -17.702 -6.063 15.131 1.00 93.31 95 GLY A CA 1
ATOM 706 C C . GLY A 1 95 ? -16.400 -5.297 15.366 1.00 93.31 95 GLY A C 1
ATOM 707 O O . GLY A 1 95 ? -16.130 -4.352 14.629 1.00 93.31 95 GLY A O 1
ATOM 708 N N . LEU A 1 96 ? -15.542 -5.735 16.296 1.00 92.00 96 LEU A N 1
ATOM 709 C CA . LEU A 1 96 ? -14.216 -5.135 16.499 1.00 92.00 96 LEU A CA 1
ATOM 710 C C . LEU A 1 96 ? -13.295 -5.353 15.285 1.00 92.00 96 LEU A C 1
ATOM 712 O O . LEU A 1 96 ? -12.633 -4.423 14.830 1.00 92.00 96 LEU A O 1
ATOM 716 N N . GLY A 1 97 ? -13.306 -6.557 14.708 1.00 94.12 97 GLY A N 1
ATOM 717 C CA . GLY A 1 97 ? -12.545 -6.871 13.497 1.00 94.12 97 GLY A CA 1
ATOM 718 C C . GLY A 1 97 ? -13.072 -6.141 12.256 1.00 94.12 97 GLY A C 1
ATOM 719 O O . GLY A 1 97 ? -12.298 -5.583 11.486 1.00 94.12 97 GLY A O 1
ATOM 720 N N . MET A 1 98 ? -14.395 -6.053 12.091 1.00 95.75 98 MET A N 1
ATOM 721 C CA . MET A 1 98 ? -15.002 -5.271 11.003 1.00 95.75 98 MET A CA 1
ATOM 722 C C . MET A 1 98 ? -14.684 -3.782 11.139 1.00 95.75 98 MET A C 1
ATOM 724 O O . MET A 1 98 ? -14.466 -3.101 10.142 1.00 95.75 98 MET A O 1
ATOM 728 N N . THR A 1 99 ? -14.627 -3.285 12.376 1.00 93.81 99 THR A N 1
ATOM 729 C CA . THR A 1 99 ? -14.206 -1.915 12.674 1.00 93.81 99 THR A CA 1
ATOM 730 C C . THR A 1 99 ? -12.765 -1.690 12.248 1.00 93.81 99 THR A C 1
ATOM 732 O O . THR A 1 99 ? -12.489 -0.677 11.616 1.00 93.81 99 THR A O 1
ATOM 735 N N . ALA A 1 100 ? -11.865 -2.632 12.551 1.00 92.44 100 ALA A N 1
ATOM 736 C CA . ALA A 1 100 ? -10.471 -2.569 12.125 1.00 92.44 100 ALA A CA 1
ATOM 737 C C . ALA A 1 100 ? -10.359 -2.425 10.605 1.00 92.44 100 ALA A C 1
ATOM 739 O O . ALA A 1 100 ? -9.685 -1.514 10.138 1.00 92.44 100 ALA A O 1
ATOM 740 N N . ILE A 1 101 ? -11.091 -3.256 9.854 1.00 95.31 101 ILE A N 1
ATOM 741 C CA . ILE A 1 101 ? -11.089 -3.219 8.388 1.00 95.31 101 ILE A CA 1
ATOM 742 C C . ILE A 1 101 ? -11.683 -1.913 7.866 1.00 95.31 101 ILE A C 1
ATOM 744 O O . ILE A 1 101 ? -11.077 -1.282 7.011 1.00 95.31 101 ILE A O 1
ATOM 748 N N . LEU A 1 102 ? -12.835 -1.467 8.372 1.00 94.56 102 LEU A N 1
ATOM 749 C CA . LEU A 1 102 ? -13.476 -0.232 7.904 1.00 94.56 102 LEU A CA 1
ATOM 750 C C . LEU A 1 102 ? -12.644 1.014 8.221 1.00 94.56 102 LEU A C 1
ATOM 752 O O . LEU A 1 102 ? -12.417 1.844 7.344 1.00 94.56 102 LEU A O 1
ATOM 756 N N . ALA A 1 103 ? -12.166 1.142 9.460 1.00 91.44 103 ALA A N 1
ATOM 757 C CA . ALA A 1 103 ? -11.292 2.242 9.850 1.00 91.44 103 ALA A CA 1
ATOM 758 C C . ALA A 1 103 ? -9.970 2.184 9.073 1.00 91.44 103 ALA A C 1
ATOM 760 O O . ALA A 1 103 ? -9.504 3.214 8.597 1.00 91.44 103 ALA A O 1
ATOM 761 N N . GLY A 1 104 ? -9.416 0.983 8.882 1.00 90.62 104 GLY A N 1
ATOM 762 C CA . GLY A 1 104 ? -8.207 0.742 8.099 1.00 90.62 104 GLY A CA 1
ATOM 763 C C . GLY A 1 104 ? -8.382 1.075 6.621 1.00 90.62 104 GLY A C 1
ATOM 764 O O . GLY A 1 104 ? -7.496 1.679 6.044 1.00 90.62 104 GLY A O 1
ATOM 765 N N . THR A 1 105 ? -9.546 0.793 6.035 1.00 92.75 105 THR A N 1
ATOM 766 C CA . THR A 1 105 ? -9.907 1.141 4.647 1.00 92.75 105 THR A CA 1
ATOM 767 C C . THR A 1 105 ? -9.927 2.656 4.450 1.00 92.75 105 THR A C 1
ATOM 769 O O . THR A 1 105 ? -9.399 3.169 3.470 1.00 92.75 105 THR A O 1
ATOM 772 N N . VAL A 1 106 ? -10.508 3.404 5.393 1.00 90.94 106 VAL A N 1
ATOM 773 C CA . VAL A 1 106 ? -10.524 4.874 5.315 1.00 90.94 106 VAL A CA 1
ATOM 774 C C . VAL A 1 106 ? -9.138 5.457 5.593 1.00 90.94 106 VAL A C 1
ATOM 776 O O . VAL A 1 106 ? -8.722 6.409 4.942 1.00 90.94 106 VAL A O 1
ATOM 779 N N . PHE A 1 107 ? -8.410 4.893 6.555 1.00 87.12 107 PHE A N 1
ATOM 780 C CA . PHE A 1 107 ? -7.068 5.349 6.905 1.00 87.12 107 PHE A CA 1
ATOM 781 C C . PHE A 1 107 ? -6.019 4.985 5.851 1.00 87.12 107 PHE A C 1
ATOM 783 O O . PHE A 1 107 ? -5.040 5.708 5.700 1.00 87.12 107 PHE A O 1
ATOM 790 N N . ALA A 1 108 ? -6.226 3.909 5.094 1.00 88.62 108 ALA A N 1
ATOM 791 C CA . ALA A 1 108 ? -5.422 3.537 3.936 1.00 88.62 108 ALA A CA 1
ATOM 792 C C . ALA A 1 108 ? -5.338 4.699 2.937 1.00 88.62 108 ALA A C 1
ATOM 794 O O . ALA A 1 108 ? -4.239 5.064 2.528 1.00 88.62 108 ALA A O 1
ATOM 795 N N . ALA A 1 109 ? -6.467 5.378 2.701 1.00 87.06 109 ALA A N 1
ATOM 796 C CA . ALA A 1 109 ? -6.561 6.595 1.894 1.00 87.06 109 ALA A CA 1
ATOM 797 C C . ALA A 1 109 ? -5.911 7.848 2.533 1.00 87.06 109 ALA A C 1
ATOM 799 O O . ALA A 1 109 ? -6.040 8.964 2.029 1.00 87.06 109 ALA A O 1
ATOM 800 N N . VAL A 1 110 ? -5.237 7.699 3.671 1.00 85.31 110 VAL A N 1
ATOM 801 C CA . VAL A 1 110 ? -4.452 8.755 4.322 1.00 85.31 110 VAL A CA 1
ATOM 802 C C . VAL A 1 110 ? -2.988 8.330 4.436 1.00 85.31 110 VAL A C 1
ATOM 804 O O . VAL A 1 110 ? -2.108 9.124 4.133 1.00 85.31 110 VAL A O 1
ATOM 807 N N . SER A 1 111 ? -2.724 7.091 4.862 1.00 76.62 111 SER A N 1
ATOM 808 C CA . SER A 1 111 ? -1.400 6.576 5.231 1.00 76.62 111 SER A CA 1
ATOM 809 C C . SER A 1 111 ? -0.534 6.114 4.055 1.00 76.62 111 SER A C 1
ATOM 811 O O . SER A 1 111 ? 0.683 6.295 4.109 1.00 76.62 111 SER A O 1
ATOM 813 N N . GLY A 1 112 ? -1.118 5.467 3.039 1.00 71.06 112 GLY A N 1
ATOM 814 C CA . GLY A 1 112 ? -0.387 4.890 1.902 1.00 71.06 112 GLY A CA 1
ATOM 815 C C . GLY A 1 112 ? 0.680 3.828 2.243 1.00 71.06 112 GLY A C 1
ATOM 816 O O . GLY A 1 112 ? 1.430 3.433 1.351 1.00 71.06 112 GLY A O 1
ATOM 817 N N . SER A 1 113 ? 0.796 3.381 3.507 1.00 78.69 113 SER A N 1
ATOM 818 C CA . SER A 1 113 ? 1.816 2.428 3.978 1.00 78.69 113 SER A CA 1
ATOM 819 C C . SER A 1 113 ? 1.208 1.285 4.794 1.00 78.69 113 SER A C 1
ATOM 821 O O . SER A 1 113 ? 0.638 1.498 5.867 1.00 78.69 113 SER A O 1
ATOM 823 N N . SER A 1 114 ? 1.382 0.049 4.313 1.00 82.19 114 SER A N 1
ATOM 824 C CA . SER A 1 114 ? 0.803 -1.153 4.935 1.00 82.19 114 SER A CA 1
ATOM 825 C C . SER A 1 114 ? 1.421 -1.508 6.281 1.00 82.19 114 SER A C 1
ATOM 827 O O . SER A 1 114 ? 0.699 -1.681 7.261 1.00 82.19 114 SER A O 1
ATOM 829 N N . ALA A 1 115 ? 2.752 -1.605 6.357 1.00 78.31 115 ALA A N 1
ATOM 830 C CA . ALA A 1 115 ? 3.425 -2.008 7.593 1.00 78.31 115 ALA A CA 1
ATOM 831 C C . ALA A 1 115 ? 3.241 -0.965 8.708 1.00 78.31 115 ALA A C 1
ATOM 833 O O . ALA A 1 115 ? 3.011 -1.331 9.862 1.00 78.31 115 ALA A O 1
ATOM 834 N N . ALA A 1 116 ? 3.279 0.327 8.356 1.00 75.81 116 ALA A N 1
ATOM 835 C CA . ALA A 1 116 ? 2.981 1.405 9.294 1.00 75.81 116 ALA A CA 1
ATOM 836 C C . ALA A 1 116 ? 1.526 1.315 9.774 1.00 75.81 116 ALA A C 1
ATOM 838 O O . ALA A 1 116 ? 1.293 1.250 10.979 1.00 75.81 116 ALA A O 1
ATOM 839 N N . SER A 1 117 ? 0.568 1.177 8.848 1.00 82.06 117 SER A N 1
ATOM 840 C CA . SER A 1 117 ? -0.849 1.001 9.187 1.00 82.06 117 SER A CA 1
ATOM 841 C C . SER A 1 117 ? -1.071 -0.182 10.129 1.00 82.06 117 SER A C 1
ATOM 843 O O . SER A 1 117 ? -1.746 -0.023 11.144 1.00 82.06 117 SER A O 1
ATOM 845 N N . ALA A 1 118 ? -0.463 -1.343 9.856 1.00 85.38 118 ALA A N 1
ATOM 846 C CA . ALA A 1 118 ? -0.544 -2.516 10.724 1.00 85.38 118 ALA A CA 1
ATOM 847 C C . ALA A 1 118 ? 0.020 -2.233 12.129 1.00 85.38 118 ALA A C 1
ATOM 849 O O . ALA A 1 118 ? -0.623 -2.567 13.123 1.00 85.38 118 ALA A O 1
ATOM 850 N N . ALA A 1 119 ? 1.171 -1.560 12.238 1.00 82.62 119 ALA A N 1
ATOM 851 C CA . ALA A 1 119 ? 1.753 -1.183 13.527 1.00 82.62 119 ALA A CA 1
ATOM 852 C C . ALA A 1 119 ? 0.838 -0.242 14.331 1.00 82.62 119 ALA A C 1
ATOM 854 O O . ALA A 1 119 ? 0.632 -0.448 15.531 1.00 82.62 119 ALA A O 1
ATOM 855 N N . THR A 1 120 ? 0.294 0.793 13.684 1.00 80.69 120 THR A N 1
ATOM 856 C CA . THR A 1 120 ? -0.599 1.781 14.306 1.00 80.69 120 THR A CA 1
ATOM 857 C C . THR A 1 120 ? -1.896 1.122 14.766 1.00 80.69 120 THR A C 1
ATOM 859 O O . THR A 1 120 ? -2.285 1.259 15.927 1.00 80.69 120 THR A O 1
ATOM 862 N N . LEU A 1 121 ? -2.528 0.352 13.876 1.00 82.69 121 LEU A N 1
ATOM 863 C CA . LEU A 1 121 ? -3.724 -0.431 14.159 1.00 82.69 121 LEU A CA 1
ATOM 864 C C . LEU A 1 121 ? -3.499 -1.375 15.343 1.00 82.69 121 LEU A C 1
ATOM 866 O O . LEU A 1 121 ? -4.293 -1.385 16.280 1.00 82.69 121 LEU A O 1
ATOM 870 N N . GLY A 1 122 ? -2.410 -2.147 15.319 1.00 85.25 122 GLY A N 1
ATOM 871 C CA . GLY A 1 122 ? -2.099 -3.155 16.331 1.00 85.25 122 GLY A CA 1
ATOM 872 C C . GLY A 1 122 ? -1.969 -2.570 17.733 1.00 85.25 122 GLY A C 1
ATOM 873 O O . GLY A 1 122 ? -2.573 -3.089 18.670 1.00 85.25 122 GLY A O 1
ATOM 874 N N . LYS A 1 123 ? -1.265 -1.439 17.873 1.00 83.00 123 LYS A N 1
ATOM 875 C CA . LYS A 1 123 ? -1.089 -0.740 19.162 1.00 83.00 123 LYS A CA 1
ATOM 876 C C . LYS A 1 123 ? -2.404 -0.311 19.812 1.00 83.00 123 LYS A C 1
ATOM 878 O O . LYS A 1 123 ? -2.447 -0.130 21.024 1.00 83.00 123 LYS A O 1
ATOM 883 N N . ILE A 1 124 ? -3.450 -0.115 19.015 1.00 80.50 124 ILE A N 1
ATOM 884 C CA . ILE A 1 124 ? -4.741 0.400 19.476 1.00 80.50 124 ILE A CA 1
ATOM 885 C C . ILE A 1 124 ? -5.741 -0.744 19.639 1.00 80.50 124 ILE A C 1
ATOM 887 O O . ILE A 1 124 ? -6.442 -0.822 20.644 1.00 80.50 124 ILE A O 1
ATOM 891 N N . LEU A 1 125 ? -5.785 -1.658 18.673 1.00 84.81 125 LEU A N 1
ATOM 892 C CA . LEU A 1 125 ? -6.765 -2.736 18.627 1.00 84.81 125 LEU A CA 1
ATOM 893 C C . LEU A 1 125 ? -6.435 -3.919 19.513 1.00 84.81 125 LEU A C 1
ATOM 895 O O . LEU A 1 125 ? -7.361 -4.535 20.029 1.00 84.81 125 LEU A O 1
ATOM 899 N N . VAL A 1 126 ? -5.159 -4.257 19.688 1.00 85.38 126 VAL A N 1
ATOM 900 C CA . VAL A 1 126 ? -4.793 -5.406 20.522 1.00 85.38 126 VAL A CA 1
ATOM 901 C C . VAL A 1 126 ? -5.178 -5.163 21.988 1.00 85.38 126 VAL A C 1
ATOM 903 O O . VAL A 1 126 ? -5.838 -6.029 22.558 1.00 85.38 126 VAL A O 1
ATOM 906 N N . PRO A 1 127 ? -4.889 -3.996 22.602 1.00 82.56 127 PRO A N 1
ATOM 907 C CA . PRO A 1 127 ? -5.339 -3.732 23.969 1.00 82.56 127 PRO A CA 1
ATOM 908 C C . PRO A 1 127 ? -6.866 -3.657 24.109 1.00 82.56 127 PRO A C 1
ATOM 910 O O . PRO A 1 127 ? -7.409 -4.044 25.141 1.00 82.56 127 PRO A O 1
ATOM 913 N N . GLU A 1 128 ? -7.578 -3.154 23.095 1.00 81.88 128 GLU A N 1
ATOM 914 C CA . GLU A 1 128 ? -9.047 -3.139 23.103 1.00 81.88 128 GLU A CA 1
ATOM 915 C C . GLU A 1 128 ? -9.632 -4.549 22.962 1.00 81.88 128 GLU A C 1
ATOM 917 O O . GLU A 1 128 ? -10.597 -4.881 23.646 1.00 81.88 128 GLU A O 1
ATOM 922 N N . ALA A 1 129 ? -9.025 -5.409 22.143 1.00 85.31 129 ALA A N 1
ATOM 923 C CA . ALA A 1 129 ? -9.432 -6.803 22.000 1.00 85.31 129 ALA A CA 1
ATOM 924 C C . ALA A 1 129 ? -9.450 -7.537 23.345 1.00 85.31 129 ALA A C 1
ATOM 926 O O . ALA A 1 129 ? -10.428 -8.221 23.648 1.00 85.31 129 ALA A O 1
ATOM 927 N N . ASP A 1 130 ? -8.431 -7.313 24.177 1.00 81.44 130 ASP A N 1
ATOM 928 C CA . ASP A 1 130 ? -8.342 -7.907 25.512 1.00 81.44 130 ASP A CA 1
ATOM 929 C C . ASP A 1 130 ? -9.499 -7.463 26.422 1.00 81.44 130 ASP A C 1
ATOM 931 O O . ASP A 1 130 ? -10.081 -8.285 27.128 1.00 81.44 130 ASP A O 1
ATOM 935 N N . LYS A 1 131 ? -9.908 -6.187 26.360 1.00 82.00 131 LYS A N 1
ATOM 936 C CA . LYS A 1 131 ? -11.041 -5.666 27.152 1.00 82.00 131 LYS A CA 1
ATOM 937 C C . LYS A 1 131 ? -12.377 -6.293 26.762 1.00 82.00 131 LYS A C 1
ATOM 939 O O . LYS A 1 131 ? -13.239 -6.472 27.619 1.00 82.00 131 LYS A O 1
ATOM 944 N N . TYR A 1 132 ? -12.558 -6.600 25.479 1.00 81.12 132 TYR A N 1
ATOM 945 C CA . TYR A 1 132 ? -13.787 -7.194 24.947 1.00 81.12 132 TYR A CA 1
ATOM 946 C C . TYR A 1 132 ? -13.748 -8.727 24.887 1.00 81.12 132 TYR A C 1
ATOM 948 O O . TYR A 1 132 ? -14.688 -9.328 24.369 1.00 81.12 132 TYR A O 1
ATOM 956 N N . GLY A 1 133 ? -12.690 -9.368 25.399 1.00 84.62 133 GLY A N 1
ATOM 957 C CA . GLY A 1 133 ? -12.550 -10.826 25.391 1.00 84.62 133 GLY A CA 1
ATOM 958 C C . GLY A 1 133 ? -12.407 -11.422 23.987 1.00 84.62 133 GLY A C 1
ATOM 959 O O . GLY A 1 133 ? -12.860 -12.538 23.747 1.00 84.62 133 GLY A O 1
ATOM 960 N N . TYR A 1 134 ? -11.829 -10.675 23.044 1.00 91.06 134 TYR A N 1
ATOM 961 C CA . TYR A 1 134 ? -11.517 -11.184 21.710 1.00 91.06 134 TYR A CA 1
ATOM 962 C C . TYR A 1 134 ? -10.288 -12.093 21.745 1.00 91.06 134 TYR A C 1
ATOM 964 O O . TYR A 1 134 ? -9.304 -11.824 22.431 1.00 91.06 134 TYR A O 1
ATOM 972 N N . ASP A 1 135 ? -10.306 -13.134 20.920 1.00 91.50 135 ASP A N 1
ATOM 973 C CA . ASP A 1 135 ? -9.125 -13.940 20.649 1.00 91.50 135 ASP A CA 1
ATOM 974 C C . ASP A 1 135 ? -8.041 -13.084 19.971 1.00 91.50 135 ASP A C 1
ATOM 976 O O . ASP A 1 135 ? -8.231 -12.535 18.876 1.00 91.50 135 ASP A O 1
ATOM 980 N N . LYS A 1 136 ? -6.871 -12.997 20.619 1.00 90.50 136 LYS A N 1
ATOM 981 C CA . LYS A 1 136 ? -5.730 -12.201 20.143 1.00 90.50 136 LYS A CA 1
ATOM 982 C C . LYS A 1 136 ? -5.294 -12.609 18.735 1.00 90.50 136 LYS A C 1
ATOM 984 O O . LYS A 1 136 ? -4.956 -11.741 17.932 1.00 90.50 136 LYS A O 1
ATOM 989 N N . ARG A 1 137 ? -5.328 -13.908 18.400 1.00 93.38 137 ARG A N 1
ATOM 990 C CA . ARG A 1 137 ? -4.894 -14.413 17.082 1.00 93.38 137 ARG A CA 1
ATOM 991 C C . ARG A 1 137 ? -5.792 -13.880 15.967 1.00 93.38 137 ARG A C 1
ATOM 993 O O . ARG A 1 137 ? -5.293 -13.422 14.941 1.00 93.38 137 ARG A O 1
ATOM 1000 N N . SER A 1 138 ? -7.103 -13.888 16.193 1.00 92.94 138 SER A N 1
ATOM 1001 C CA . SER A 1 138 ? -8.108 -13.385 15.254 1.00 92.94 138 SER A CA 1
ATOM 1002 C C . SER A 1 138 ? -7.958 -11.884 14.999 1.00 92.94 138 SER A C 1
ATOM 1004 O O . SER A 1 138 ? -8.065 -11.437 13.855 1.00 92.94 138 SER A O 1
ATOM 1006 N N . ILE A 1 139 ? -7.662 -11.099 16.039 1.00 92.44 139 ILE A N 1
ATOM 1007 C CA . ILE A 1 139 ? -7.416 -9.658 15.894 1.00 92.44 139 ILE A CA 1
ATOM 1008 C C . ILE A 1 139 ? -6.092 -9.375 15.196 1.00 92.44 139 ILE A C 1
ATOM 1010 O O . ILE A 1 139 ? -6.082 -8.566 14.273 1.00 92.44 139 ILE A O 1
ATOM 1014 N N . VAL A 1 140 ? -5.011 -10.075 15.550 1.00 93.31 140 VAL A N 1
ATOM 1015 C CA . VAL A 1 140 ? -3.729 -9.953 14.841 1.00 93.31 140 VAL A CA 1
ATOM 1016 C C . VAL A 1 140 ? -3.909 -10.247 13.352 1.00 93.31 140 VAL A C 1
ATOM 1018 O O . VAL A 1 140 ? -3.488 -9.443 12.529 1.00 93.31 140 VAL A O 1
ATOM 1021 N N . ALA A 1 141 ? -4.600 -11.329 12.987 1.00 94.38 141 ALA A N 1
ATOM 1022 C CA . ALA A 1 141 ? -4.858 -11.653 11.585 1.00 94.38 141 ALA A CA 1
ATOM 1023 C C . ALA A 1 141 ? -5.715 -10.598 10.871 1.00 94.38 141 ALA A C 1
ATOM 1025 O O . ALA A 1 141 ? -5.396 -10.189 9.756 1.00 94.38 141 ALA A O 1
ATOM 1026 N N . THR A 1 142 ? -6.773 -10.115 11.527 1.00 94.50 142 THR A N 1
ATOM 1027 C CA . THR A 1 142 ? -7.659 -9.093 10.951 1.00 94.50 142 THR A CA 1
ATOM 1028 C C . THR A 1 142 ? -6.922 -7.777 10.722 1.00 94.50 142 THR A C 1
ATOM 1030 O O . THR A 1 142 ? -7.094 -7.143 9.683 1.00 94.50 142 THR A O 1
ATOM 1033 N N . VAL A 1 143 ? -6.080 -7.367 11.671 1.00 93.44 143 VAL A N 1
ATOM 1034 C CA . VAL A 1 143 ? -5.266 -6.157 11.544 1.00 93.44 143 VAL A CA 1
ATOM 1035 C C . VAL A 1 143 ? -4.179 -6.332 10.487 1.00 93.44 143 VAL A C 1
ATOM 1037 O O . VAL A 1 143 ? -3.961 -5.416 9.696 1.00 93.44 143 VAL A O 1
ATOM 1040 N N . ALA A 1 144 ? -3.536 -7.502 10.430 1.00 93.69 144 ALA A N 1
ATOM 1041 C CA . ALA A 1 144 ? -2.516 -7.801 9.429 1.00 93.69 144 ALA A CA 1
ATOM 1042 C C . ALA A 1 144 ? -3.087 -7.683 8.012 1.00 93.69 144 ALA A C 1
ATOM 1044 O O . ALA A 1 144 ? -2.483 -7.027 7.166 1.00 93.69 144 ALA A O 1
ATOM 1045 N N . ALA A 1 145 ? -4.269 -8.266 7.786 1.00 94.00 145 ALA A N 1
ATOM 1046 C CA . ALA A 1 145 ? -4.990 -8.179 6.522 1.00 94.00 145 ALA A CA 1
ATOM 1047 C C . ALA A 1 145 ? -5.483 -6.752 6.245 1.00 94.00 145 ALA A C 1
ATOM 1049 O O . ALA A 1 145 ? -5.252 -6.222 5.168 1.00 94.00 145 ALA A O 1
ATOM 1050 N N . SER A 1 146 ? -6.091 -6.074 7.223 1.00 92.88 146 SER A N 1
ATOM 1051 C CA . SER A 1 146 ? -6.543 -4.689 7.044 1.00 92.88 146 SER A CA 1
ATOM 1052 C C . SER A 1 146 ? -5.408 -3.733 6.677 1.00 92.88 146 SER A C 1
ATOM 1054 O O . SER A 1 146 ? -5.659 -2.759 5.973 1.00 92.88 146 SER A O 1
ATOM 1056 N N . GLY A 1 147 ? -4.190 -3.977 7.168 1.00 89.69 147 GLY A N 1
ATOM 1057 C CA . GLY A 1 147 ? -3.020 -3.180 6.818 1.00 89.69 147 GLY A CA 1
ATOM 1058 C C . GLY A 1 147 ? -2.662 -3.276 5.335 1.00 89.69 147 GLY A C 1
ATOM 1059 O O . GLY A 1 147 ? -2.199 -2.286 4.778 1.00 89.69 147 GLY A O 1
ATOM 1060 N N . THR A 1 148 ? -2.921 -4.415 4.675 1.00 92.00 148 THR A N 1
ATOM 1061 C CA . THR A 1 148 ? -2.562 -4.597 3.257 1.00 92.00 148 THR A CA 1
ATOM 1062 C C . THR A 1 148 ? -3.301 -3.617 2.361 1.00 92.00 148 THR A C 1
ATOM 1064 O O . THR A 1 148 ? -2.668 -3.052 1.477 1.00 92.00 148 THR A O 1
ATOM 1067 N N . LEU A 1 149 ? -4.567 -3.313 2.682 1.00 91.81 149 LEU A N 1
ATOM 1068 C CA . LEU A 1 149 ? -5.430 -2.394 1.927 1.00 91.81 149 LEU A CA 1
ATOM 1069 C C . LEU A 1 149 ? -4.824 -0.997 1.730 1.00 91.81 149 LEU A C 1
ATOM 1071 O O . LEU A 1 149 ? -5.220 -0.290 0.807 1.00 91.81 149 LEU A O 1
ATOM 1075 N N . ALA A 1 150 ? -3.866 -0.590 2.572 1.00 87.44 150 ALA A N 1
ATOM 1076 C CA . ALA A 1 150 ? -3.119 0.659 2.410 1.00 87.44 150 ALA A CA 1
ATOM 1077 C C . ALA A 1 150 ? -2.271 0.715 1.130 1.00 87.44 150 ALA A C 1
ATOM 1079 O O . ALA A 1 150 ? -1.830 1.794 0.744 1.00 87.44 150 ALA A O 1
ATOM 1080 N N . ILE A 1 151 ? -2.033 -0.429 0.484 1.00 90.69 151 ILE A N 1
ATOM 1081 C CA . ILE A 1 151 ? -1.298 -0.522 -0.779 1.00 90.69 151 ILE A CA 1
ATOM 1082 C C . ILE A 1 151 ? -2.265 -0.373 -1.961 1.00 90.69 151 ILE A C 1
ATOM 1084 O O . ILE A 1 151 ? -1.910 0.289 -2.937 1.00 90.69 151 ILE A O 1
ATOM 1088 N N . MET A 1 152 ? -3.474 -0.942 -1.891 1.00 93.38 152 MET A N 1
ATOM 1089 C CA . MET A 1 152 ? -4.475 -0.852 -2.965 1.00 93.38 152 MET A CA 1
ATOM 1090 C C . MET A 1 152 ? -5.293 0.441 -2.949 1.00 93.38 152 MET A C 1
ATOM 1092 O O . MET A 1 152 ? -5.537 1.023 -4.006 1.00 93.38 152 MET A O 1
ATOM 1096 N N . ILE A 1 153 ? -5.747 0.891 -1.776 1.00 94.00 153 ILE A N 1
ATOM 1097 C CA . ILE A 1 153 ? -6.685 2.014 -1.675 1.00 94.00 153 ILE A CA 1
ATOM 1098 C C . ILE A 1 153 ? -5.935 3.341 -1.870 1.00 94.00 153 ILE A C 1
ATOM 1100 O O . ILE A 1 153 ? -5.023 3.644 -1.101 1.00 94.00 153 ILE A O 1
ATOM 1104 N N . PRO A 1 154 ? -6.319 4.164 -2.860 1.00 92.00 154 PRO A N 1
ATOM 1105 C CA . PRO A 1 154 ? -5.648 5.431 -3.130 1.00 92.00 154 PRO A CA 1
ATOM 1106 C C . PRO A 1 154 ? -5.884 6.498 -2.049 1.00 92.00 154 PRO A C 1
ATOM 1108 O O . PRO A 1 154 ? -6.957 6.511 -1.438 1.00 92.00 154 PRO A O 1
ATOM 1111 N N . PRO A 1 155 ? -4.964 7.474 -1.898 1.00 90.31 155 PRO A N 1
ATOM 1112 C CA . PRO A 1 155 ? -3.648 7.580 -2.535 1.00 90.31 155 PRO A CA 1
ATOM 1113 C C . PRO A 1 155 ? -2.665 6.506 -2.041 1.00 90.31 155 PRO A C 1
ATOM 1115 O O . PRO A 1 155 ? -2.486 6.311 -0.844 1.00 90.31 155 PRO A O 1
ATOM 1118 N N . SER A 1 156 ? -1.988 5.840 -2.982 1.00 90.31 156 SER A N 1
ATOM 1119 C CA . SER A 1 156 ? -1.047 4.746 -2.704 1.00 90.31 156 SER A CA 1
ATOM 1120 C C . SER A 1 156 ? 0.337 5.063 -3.254 1.00 90.31 156 SER A C 1
ATOM 1122 O O . SER A 1 156 ? 0.502 5.339 -4.443 1.00 90.31 156 SER A O 1
ATOM 1124 N N . ILE A 1 157 ? 1.353 4.971 -2.395 1.00 88.62 157 ILE A N 1
ATOM 1125 C CA . ILE A 1 157 ? 2.753 5.218 -2.769 1.00 88.62 157 ILE A CA 1
ATOM 1126 C C . ILE A 1 157 ? 3.221 4.183 -3.790 1.00 88.62 157 ILE A C 1
ATOM 1128 O O . ILE A 1 157 ? 3.909 4.523 -4.749 1.00 88.62 157 ILE A O 1
ATOM 1132 N N . THR A 1 158 ? 2.808 2.930 -3.615 1.00 90.56 158 THR A N 1
ATOM 1133 C CA . THR A 1 158 ? 3.123 1.831 -4.527 1.00 90.56 158 THR A CA 1
ATOM 1134 C C . THR A 1 158 ? 2.590 2.111 -5.931 1.00 90.56 158 THR A C 1
ATOM 1136 O O . THR A 1 158 ? 3.328 1.945 -6.899 1.00 90.56 158 THR A O 1
ATOM 1139 N N . LEU A 1 159 ? 1.365 2.634 -6.056 1.00 93.44 159 LEU A N 1
ATOM 1140 C CA . LEU A 1 159 ? 0.810 3.041 -7.351 1.00 93.44 159 LEU A CA 1
ATOM 1141 C C . LEU A 1 159 ? 1.515 4.272 -7.943 1.00 93.44 159 LEU A C 1
ATOM 1143 O O . LEU A 1 159 ? 1.711 4.326 -9.154 1.00 93.44 159 LEU A O 1
ATOM 1147 N N . ILE A 1 160 ? 1.954 5.235 -7.122 1.00 90.75 160 ILE A N 1
ATOM 1148 C CA . ILE A 1 160 ? 2.751 6.375 -7.614 1.00 90.75 160 ILE A CA 1
ATOM 1149 C C . ILE A 1 160 ? 4.084 5.887 -8.190 1.00 90.75 160 ILE A C 1
ATOM 1151 O O . ILE A 1 160 ? 4.447 6.270 -9.300 1.00 90.75 160 ILE A O 1
ATOM 1155 N N . VAL A 1 161 ? 4.804 5.028 -7.461 1.00 89.50 161 VAL A N 1
ATOM 1156 C CA . VAL A 1 161 ? 6.089 4.476 -7.917 1.00 89.50 161 VAL A CA 1
ATOM 1157 C C . VAL A 1 161 ? 5.897 3.645 -9.184 1.00 89.50 161 VAL A C 1
ATOM 1159 O O . VAL A 1 161 ? 6.672 3.806 -10.124 1.00 89.50 161 VAL A O 1
ATOM 1162 N N . PHE A 1 162 ? 4.837 2.833 -9.260 1.00 92.94 162 PHE A N 1
ATOM 1163 C CA . PHE A 1 162 ? 4.480 2.122 -10.489 1.00 92.94 162 PHE A CA 1
ATOM 1164 C C . PHE A 1 162 ? 4.299 3.101 -11.653 1.00 92.94 162 PHE A C 1
ATOM 1166 O O . PHE A 1 162 ? 4.909 2.919 -12.705 1.00 92.94 162 PHE A O 1
ATOM 1173 N N . GLY A 1 163 ? 3.499 4.156 -11.466 1.00 91.69 163 GLY A N 1
ATOM 1174 C CA . GLY A 1 163 ? 3.238 5.165 -12.493 1.00 91.69 163 GLY A CA 1
ATOM 1175 C C . GLY A 1 163 ? 4.503 5.872 -12.967 1.00 91.69 163 GLY A C 1
ATOM 1176 O O . GLY A 1 163 ? 4.688 6.047 -14.163 1.00 91.69 163 GLY A O 1
ATOM 1177 N N . VAL A 1 164 ? 5.424 6.194 -12.057 1.00 87.31 164 VAL A N 1
ATOM 1178 C CA . VAL A 1 164 ? 6.710 6.808 -12.419 1.00 87.31 164 VAL A CA 1
ATOM 1179 C C . VAL A 1 164 ? 7.600 5.846 -13.205 1.00 87.31 164 VAL A C 1
ATOM 1181 O O . VAL A 1 164 ? 8.177 6.245 -14.209 1.00 87.31 164 VAL A O 1
ATOM 1184 N N . LEU A 1 165 ? 7.709 4.583 -12.783 1.00 86.06 165 LEU A N 1
ATOM 1185 C CA . LEU A 1 165 ? 8.582 3.601 -13.442 1.00 86.06 165 LEU A CA 1
ATOM 1186 C C . LEU A 1 165 ? 8.059 3.134 -14.804 1.00 86.06 165 LEU A C 1
ATOM 1188 O O . LEU A 1 165 ? 8.840 2.668 -15.630 1.00 86.06 165 LEU A O 1
ATOM 1192 N N . THR A 1 166 ? 6.747 3.211 -15.010 1.00 89.81 166 THR A N 1
ATOM 1193 C CA . THR A 1 166 ? 6.066 2.737 -16.224 1.00 89.81 166 THR A CA 1
ATOM 1194 C C . THR A 1 166 ? 5.525 3.870 -17.086 1.00 89.81 166 THR A C 1
ATOM 1196 O O . THR A 1 166 ? 4.859 3.604 -18.082 1.00 89.81 166 THR A O 1
ATOM 1199 N N . GLU A 1 167 ? 5.761 5.119 -16.678 1.00 88.31 167 GLU A N 1
ATOM 1200 C CA . GLU A 1 167 ? 5.217 6.330 -17.304 1.00 88.31 167 GLU A CA 1
ATOM 1201 C C . GLU A 1 167 ? 3.679 6.306 -17.442 1.00 88.31 167 GLU A C 1
ATOM 1203 O O . GLU A 1 167 ? 3.094 6.922 -18.331 1.00 88.31 167 GLU A O 1
ATOM 1208 N N . THR A 1 168 ? 2.995 5.601 -16.535 1.00 92.25 168 THR A N 1
ATOM 1209 C CA . THR A 1 168 ? 1.530 5.520 -16.499 1.00 92.25 168 THR A CA 1
ATOM 1210 C C . THR A 1 168 ? 0.947 6.657 -15.655 1.00 92.25 168 THR A C 1
ATOM 1212 O O . THR A 1 168 ? 1.463 6.989 -14.586 1.00 92.25 168 THR A O 1
ATOM 1215 N N . SER A 1 169 ? -0.179 7.226 -16.102 1.00 93.75 169 SER A N 1
ATOM 1216 C CA . SER A 1 169 ? -0.938 8.241 -15.359 1.00 93.75 169 SER A CA 1
ATOM 1217 C C . SER A 1 169 ? -1.271 7.771 -13.938 1.00 93.75 169 SER A C 1
ATOM 1219 O O . SER A 1 169 ? -2.013 6.808 -13.739 1.00 93.75 169 SER A O 1
ATOM 1221 N N . VAL A 1 170 ? -0.766 8.488 -12.930 1.00 93.19 170 VAL A N 1
ATOM 1222 C CA . VAL A 1 170 ? -1.059 8.205 -11.514 1.00 93.19 170 VAL A CA 1
ATOM 1223 C C . VAL A 1 170 ? -2.552 8.381 -11.211 1.00 93.19 170 VAL A C 1
ATOM 1225 O O . VAL A 1 170 ? -3.100 7.626 -10.414 1.00 93.19 170 VAL A O 1
ATOM 1228 N N . ALA A 1 171 ? -3.234 9.319 -11.879 1.00 94.31 171 ALA A N 1
ATOM 1229 C CA . ALA A 1 171 ? -4.681 9.494 -11.742 1.00 94.31 171 ALA A CA 1
ATOM 1230 C C . ALA A 1 171 ? -5.448 8.245 -12.212 1.00 94.31 171 ALA A C 1
ATOM 1232 O O . ALA A 1 171 ? -6.330 7.770 -11.492 1.00 94.31 171 ALA A O 1
ATOM 1233 N N . ARG A 1 172 ? -5.042 7.658 -13.352 1.00 95.81 172 ARG A N 1
ATOM 1234 C CA . ARG A 1 172 ? -5.591 6.394 -13.871 1.00 95.81 172 ARG A CA 1
ATOM 1235 C C . ARG A 1 172 ? -5.370 5.247 -12.893 1.00 95.81 172 ARG A C 1
ATOM 1237 O O . ARG A 1 172 ? -6.301 4.512 -12.580 1.00 95.81 172 ARG A O 1
ATOM 1244 N N . LEU A 1 173 ? -4.153 5.121 -12.363 1.00 96.38 173 LEU A N 1
ATOM 1245 C CA . LEU A 1 173 ? -3.808 4.084 -11.385 1.00 96.38 173 LEU A CA 1
ATOM 1246 C C . LEU A 1 173 ? -4.608 4.228 -10.089 1.00 96.38 173 LEU A C 1
ATOM 1248 O O . LEU A 1 173 ? -5.100 3.238 -9.554 1.00 96.38 173 LEU A O 1
ATOM 1252 N N . PHE A 1 174 ? -4.782 5.456 -9.601 1.00 95.62 174 PHE A N 1
ATOM 1253 C CA . PHE A 1 174 ? -5.613 5.716 -8.432 1.00 95.62 174 PHE A CA 1
ATOM 1254 C C . PHE A 1 174 ? -7.064 5.336 -8.705 1.00 95.62 174 PHE A C 1
ATOM 1256 O O . PHE A 1 174 ? -7.644 4.606 -7.914 1.00 95.62 174 PHE A O 1
ATOM 1263 N N . ALA A 1 175 ? -7.656 5.761 -9.822 1.00 96.50 175 ALA A N 1
ATOM 1264 C CA . ALA A 1 175 ? -9.009 5.332 -10.176 1.00 96.50 175 ALA A CA 1
ATOM 1265 C C . ALA A 1 175 ? -9.116 3.795 -10.255 1.00 96.50 175 ALA A C 1
ATOM 1267 O O . ALA A 1 175 ? -10.080 3.218 -9.752 1.00 96.50 175 ALA A O 1
ATOM 1268 N N . ALA A 1 176 ? -8.093 3.123 -10.790 1.00 97.44 176 ALA A N 1
ATOM 1269 C CA . ALA A 1 176 ? -8.085 1.672 -10.939 1.00 97.44 176 ALA A CA 1
ATOM 1270 C C . ALA A 1 176 ? -8.062 0.926 -9.599 1.00 97.44 176 ALA A C 1
ATOM 1272 O O . ALA A 1 176 ? -8.613 -0.165 -9.502 1.00 97.44 176 ALA A O 1
ATOM 1273 N N . GLY A 1 177 ? -7.463 1.510 -8.555 1.00 96.31 177 GLY A N 1
ATOM 1274 C CA . GLY A 1 177 ? -7.360 0.897 -7.226 1.00 96.31 177 GLY A CA 1
ATOM 1275 C C . GLY A 1 177 ? -8.632 0.984 -6.380 1.00 96.31 177 GLY A C 1
ATOM 1276 O O . GLY A 1 177 ? -8.808 0.186 -5.460 1.00 96.31 177 GLY A O 1
ATOM 1277 N N . VAL A 1 178 ? -9.556 1.905 -6.686 1.00 96.19 178 VAL A N 1
ATOM 1278 C CA . VAL A 1 178 ? -10.751 2.145 -5.854 1.00 96.19 178 VAL A CA 1
ATOM 1279 C C . VAL A 1 178 ? -11.661 0.920 -5.795 1.00 96.19 178 VAL A C 1
ATOM 1281 O O . VAL A 1 178 ? -11.986 0.446 -4.707 1.00 96.19 178 VAL A O 1
ATOM 1284 N N . VAL A 1 179 ? -12.090 0.403 -6.950 1.00 97.06 179 VAL A N 1
ATOM 1285 C CA . VAL A 1 179 ? -13.045 -0.716 -7.001 1.00 97.06 179 VAL A CA 1
ATOM 1286 C C . VAL A 1 179 ? -12.434 -2.001 -6.420 1.00 97.06 179 VAL A C 1
ATOM 1288 O O . VAL A 1 179 ? -13.047 -2.570 -5.514 1.00 97.06 179 VAL A O 1
ATOM 1291 N N . PRO A 1 180 ? -11.226 -2.439 -6.827 1.00 97.06 180 PRO A N 1
ATOM 1292 C CA . PRO A 1 180 ? -10.547 -3.584 -6.221 1.00 97.06 180 PRO A CA 1
ATOM 1293 C C . PRO A 1 180 ? -10.315 -3.416 -4.716 1.00 97.06 180 PRO A C 1
ATOM 1295 O O . PRO A 1 180 ? -10.574 -4.347 -3.958 1.00 97.06 180 PRO A O 1
ATOM 1298 N N . GLY A 1 181 ? -9.900 -2.228 -4.263 1.00 96.19 181 GLY A N 1
ATOM 1299 C CA . GLY A 1 181 ? -9.666 -1.948 -2.846 1.00 96.19 181 GLY A CA 1
ATOM 1300 C C . GLY A 1 181 ? -10.938 -2.046 -2.001 1.00 96.19 181 GLY A C 1
ATOM 1301 O O . GLY A 1 181 ? -10.930 -2.665 -0.936 1.00 96.19 181 GLY A O 1
ATOM 1302 N N . LEU A 1 182 ? -12.062 -1.513 -2.491 1.00 96.69 182 LEU A N 1
ATOM 1303 C CA . LEU A 1 182 ? -13.361 -1.638 -1.821 1.00 96.69 182 LEU A CA 1
ATOM 1304 C C . LEU A 1 182 ? -13.888 -3.079 -1.833 1.00 96.69 182 LEU A C 1
ATOM 1306 O O . LEU A 1 182 ? -14.463 -3.528 -0.838 1.00 96.69 182 LEU A O 1
ATOM 1310 N N . LEU A 1 183 ? -13.669 -3.823 -2.922 1.00 97.25 183 LEU A N 1
ATOM 1311 C CA . LEU A 1 183 ? -13.988 -5.250 -2.983 1.00 97.25 183 LEU A CA 1
ATOM 1312 C C . LEU A 1 183 ? -13.141 -6.059 -1.994 1.00 97.25 183 LEU A C 1
ATOM 1314 O O . LEU A 1 183 ? -13.682 -6.932 -1.317 1.00 97.25 183 LEU A O 1
ATOM 1318 N N . GLY A 1 184 ? -11.852 -5.741 -1.850 1.00 96.81 184 GLY A N 1
ATOM 1319 C CA . GLY A 1 184 ? -10.965 -6.332 -0.847 1.00 96.81 184 GLY A CA 1
ATOM 1320 C C . GLY A 1 184 ? -11.428 -6.045 0.578 1.00 96.81 184 GLY A C 1
ATOM 1321 O O . GLY A 1 184 ? -11.592 -6.971 1.375 1.00 96.81 184 GLY A O 1
ATOM 1322 N N . ALA A 1 185 ? -11.755 -4.786 0.882 1.00 96.88 185 ALA A N 1
ATOM 1323 C CA . ALA A 1 185 ? -12.321 -4.400 2.172 1.00 96.88 185 ALA A CA 1
ATOM 1324 C C . ALA A 1 185 ? -13.617 -5.170 2.482 1.00 96.88 185 ALA A C 1
ATOM 1326 O O . ALA A 1 185 ? -13.781 -5.708 3.581 1.00 96.88 185 ALA A O 1
ATOM 1327 N N . LEU A 1 186 ? -14.520 -5.288 1.504 1.00 97.38 186 LEU A N 1
ATOM 1328 C CA . LEU A 1 186 ? -15.749 -6.065 1.646 1.00 97.38 186 LEU A CA 1
ATOM 1329 C C . LEU A 1 186 ? -15.458 -7.555 1.867 1.00 97.38 186 LEU A C 1
ATOM 1331 O O . LEU A 1 186 ? -16.039 -8.161 2.769 1.00 97.38 186 LEU A O 1
ATOM 1335 N N . ALA A 1 187 ? -14.541 -8.143 1.097 1.00 97.31 187 ALA A N 1
ATOM 1336 C CA . ALA A 1 187 ? -14.144 -9.541 1.239 1.00 97.31 187 ALA A CA 1
ATOM 1337 C C . ALA A 1 187 ? -13.569 -9.822 2.636 1.00 97.31 187 ALA A C 1
ATOM 1339 O O . ALA A 1 187 ? -13.907 -10.834 3.256 1.00 97.31 187 ALA A O 1
ATOM 1340 N N . TYR A 1 188 ? -12.771 -8.906 3.187 1.00 97.19 188 TYR A N 1
ATOM 1341 C CA . TYR A 1 188 ? -12.253 -9.011 4.550 1.00 97.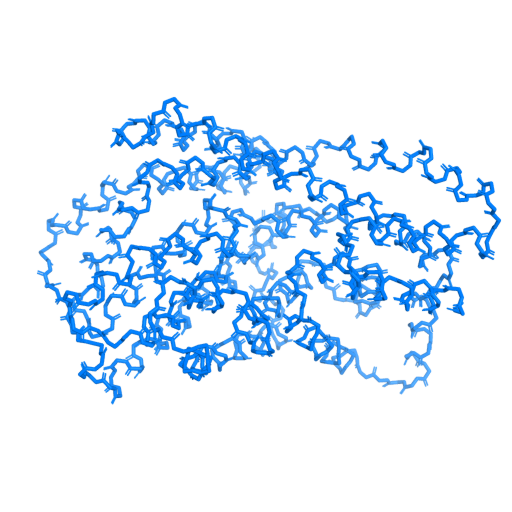19 188 TYR A CA 1
ATOM 1342 C C . TYR A 1 188 ? -13.355 -8.870 5.606 1.00 97.19 188 TYR A C 1
ATOM 1344 O O . TYR A 1 188 ? -13.372 -9.638 6.569 1.00 97.19 188 TYR A O 1
ATOM 1352 N N . ILE A 1 189 ? -14.316 -7.954 5.430 1.00 97.38 189 ILE A N 1
ATOM 1353 C CA . ILE A 1 189 ? -15.466 -7.812 6.344 1.00 97.38 189 ILE A CA 1
ATOM 1354 C C . ILE A 1 189 ? -16.299 -9.096 6.357 1.00 97.38 189 ILE A C 1
ATOM 1356 O O . ILE A 1 189 ? -16.659 -9.592 7.427 1.00 97.38 189 ILE A O 1
ATOM 1360 N N . VAL A 1 190 ? -16.572 -9.666 5.179 1.00 97.12 190 VAL A N 1
ATOM 1361 C CA . VAL A 1 190 ? -17.275 -10.950 5.040 1.00 97.12 190 VAL A CA 1
ATOM 1362 C C . VAL A 1 190 ? -16.474 -12.076 5.694 1.00 97.12 190 VAL A C 1
ATOM 1364 O O . VAL A 1 190 ? -17.047 -12.902 6.402 1.00 97.12 190 VAL A O 1
ATOM 1367 N N . THR A 1 191 ? -15.151 -12.084 5.533 1.00 97.12 191 THR A N 1
ATOM 1368 C CA . THR A 1 191 ? -14.264 -13.068 6.168 1.00 97.12 191 THR A CA 1
ATOM 1369 C C . THR A 1 191 ? -14.374 -13.009 7.691 1.00 97.12 191 THR A C 1
ATOM 1371 O O . THR A 1 191 ? -14.642 -14.031 8.325 1.00 97.12 191 THR A O 1
ATOM 1374 N N . VAL A 1 192 ? -14.284 -11.813 8.281 1.00 96.81 192 VAL A N 1
ATOM 1375 C CA . VAL A 1 192 ? -14.473 -11.606 9.726 1.00 96.81 192 VAL A CA 1
ATOM 1376 C C . VAL A 1 192 ? -15.870 -12.028 10.175 1.00 96.81 192 VAL A C 1
ATOM 1378 O O . VAL A 1 192 ? -16.012 -12.691 11.201 1.00 96.81 192 VAL A O 1
ATOM 1381 N N . PHE A 1 193 ? -16.910 -11.698 9.408 1.00 96.44 193 PHE A N 1
ATOM 1382 C CA . PHE A 1 193 ? -18.280 -12.112 9.710 1.00 96.44 193 PHE A CA 1
ATOM 1383 C C . PHE A 1 193 ? -18.429 -13.639 9.761 1.00 96.44 193 PHE A C 1
ATOM 1385 O O . PHE A 1 193 ? -19.050 -14.176 10.681 1.00 96.44 193 PHE A O 1
ATOM 1392 N N . VAL A 1 194 ? -17.841 -14.349 8.794 1.00 96.06 194 VAL A N 1
ATOM 1393 C CA . VAL A 1 194 ? -17.861 -15.816 8.740 1.00 96.06 194 VAL A CA 1
ATOM 1394 C C . VAL A 1 194 ? -17.065 -16.414 9.901 1.00 96.06 194 VAL A C 1
ATOM 1396 O O . VAL A 1 194 ? -17.564 -17.325 10.566 1.00 96.06 194 VAL A O 1
ATOM 1399 N N . MET A 1 195 ? -15.872 -15.886 10.196 1.00 95.25 195 MET A N 1
ATOM 1400 C CA . MET A 1 195 ? -15.057 -16.309 11.342 1.00 95.25 195 MET A CA 1
ATOM 1401 C C . MET A 1 195 ? -15.817 -16.139 12.662 1.00 95.25 195 MET A C 1
ATOM 1403 O O . MET A 1 195 ? -15.915 -17.087 13.440 1.00 95.25 195 MET A O 1
ATOM 1407 N N . ALA A 1 196 ? -16.442 -14.979 12.874 1.00 95.12 196 ALA A N 1
ATOM 1408 C CA . ALA A 1 196 ? -17.186 -14.675 14.090 1.00 95.12 196 ALA A CA 1
ATOM 1409 C C . ALA A 1 196 ? -18.475 -15.495 14.249 1.00 95.12 196 ALA A C 1
ATOM 1411 O O . ALA A 1 196 ? -18.930 -15.721 15.368 1.00 95.12 196 ALA A O 1
ATOM 1412 N N . ARG A 1 197 ? -19.080 -15.962 13.149 1.00 94.00 197 ARG A N 1
ATOM 1413 C CA . ARG A 1 197 ? -20.206 -16.907 13.213 1.00 94.00 197 ARG A CA 1
ATOM 1414 C C . ARG A 1 197 ? -19.771 -18.333 13.531 1.00 94.00 197 ARG A C 1
ATOM 1416 O O . ARG A 1 197 ? -20.514 -19.033 14.209 1.00 94.00 197 ARG A O 1
ATOM 1423 N N . ARG A 1 198 ? -18.599 -18.761 13.053 1.00 93.56 198 ARG A N 1
ATOM 1424 C CA . ARG A 1 198 ? -18.051 -20.100 13.333 1.00 93.56 198 ARG A CA 1
ATOM 1425 C C . ARG A 1 198 ? -17.461 -20.210 14.737 1.00 93.56 198 ARG A C 1
ATOM 1427 O O . ARG A 1 198 ? -17.613 -21.247 15.370 1.00 93.56 198 ARG A O 1
ATOM 1434 N N . HIS A 1 199 ? -16.840 -19.139 15.228 1.00 91.50 199 HIS A N 1
ATOM 1435 C CA . HIS A 1 199 ? -16.234 -19.067 16.559 1.00 91.50 199 HIS A CA 1
ATOM 1436 C C . HIS A 1 199 ? -16.797 -17.872 17.345 1.00 91.50 199 HIS A C 1
ATOM 1438 O O . HIS A 1 199 ? -16.100 -16.883 17.576 1.00 91.50 199 HIS A O 1
ATOM 1444 N N . PRO A 1 200 ? -18.076 -17.943 17.758 1.00 86.81 200 PRO A N 1
ATOM 1445 C CA . PRO A 1 200 ? -18.775 -16.832 18.396 1.00 86.81 200 PRO A CA 1
ATOM 1446 C C . PRO A 1 200 ? -18.152 -16.377 19.718 1.00 86.81 200 PRO A C 1
ATOM 1448 O O . PRO A 1 200 ? -18.311 -15.206 20.063 1.00 86.81 200 PRO A O 1
ATOM 1451 N N . GLU A 1 201 ? -17.473 -17.266 20.442 1.00 88.25 201 GLU A N 1
ATOM 1452 C CA . GLU A 1 201 ? -16.770 -16.947 21.692 1.00 88.25 201 GLU A CA 1
ATOM 1453 C C . GLU A 1 201 ? -15.439 -16.227 21.450 1.00 88.25 201 GLU A C 1
ATOM 1455 O O . GLU A 1 201 ? -15.046 -15.395 22.254 1.00 88.25 201 GLU A O 1
ATOM 1460 N N . ALA A 1 202 ? -14.781 -16.484 20.315 1.00 89.44 202 ALA A N 1
ATOM 1461 C CA . ALA A 1 202 ? -13.506 -15.859 19.965 1.00 89.44 202 ALA A CA 1
ATOM 1462 C C . ALA A 1 202 ? -13.666 -14.412 19.463 1.00 89.44 202 ALA A C 1
ATOM 1464 O O . ALA A 1 202 ? -12.719 -13.631 19.497 1.00 89.44 202 ALA A O 1
ATOM 1465 N N . MET A 1 203 ? -14.850 -14.050 18.957 1.00 93.69 203 MET A N 1
ATOM 1466 C CA . MET A 1 203 ? -15.132 -12.723 18.394 1.00 93.69 203 MET A CA 1
ATOM 1467 C C . MET A 1 203 ? -16.521 -12.214 18.829 1.00 93.69 203 MET A C 1
ATOM 1469 O O . MET A 1 203 ? -17.443 -12.124 18.003 1.00 93.69 203 MET A O 1
ATOM 1473 N N . PRO A 1 204 ? -16.714 -11.907 20.126 1.00 92.56 204 PRO A N 1
ATOM 1474 C CA . PRO A 1 204 ? -18.009 -11.516 20.679 1.00 92.56 204 PRO A CA 1
ATOM 1475 C C . PRO A 1 204 ? -18.561 -10.214 20.077 1.00 92.56 204 PRO A C 1
ATOM 1477 O O . PRO A 1 204 ? -17.851 -9.413 19.466 1.00 92.56 204 PRO A O 1
ATOM 1480 N N . ALA A 1 205 ? -19.869 -10.000 20.219 1.00 92.06 205 ALA A N 1
ATOM 1481 C CA . ALA A 1 205 ? -20.496 -8.744 19.813 1.00 92.06 205 ALA A CA 1
ATOM 1482 C C . ALA A 1 205 ? -20.140 -7.618 20.795 1.00 92.06 205 ALA A C 1
ATOM 1484 O O . ALA A 1 205 ? -20.119 -7.836 22.005 1.00 92.06 205 ALA A O 1
ATOM 1485 N N . GLY A 1 206 ? -19.882 -6.424 20.265 1.00 88.44 206 GLY A N 1
ATOM 1486 C CA . GLY A 1 206 ? -19.668 -5.216 21.054 1.00 88.44 206 GLY A CA 1
ATOM 1487 C C . GLY A 1 206 ? -20.974 -4.498 21.404 1.00 88.44 206 GLY A C 1
ATOM 1488 O O . GLY A 1 206 ? -22.080 -5.012 21.218 1.00 88.44 206 GLY A O 1
ATOM 1489 N N . ALA A 1 207 ? -20.839 -3.269 21.900 1.00 86.62 207 ALA A N 1
ATOM 1490 C CA . ALA A 1 207 ? -21.975 -2.450 22.306 1.00 86.62 207 ALA A CA 1
ATOM 1491 C C . ALA A 1 207 ? -22.870 -2.050 21.116 1.00 86.62 207 ALA A C 1
ATOM 1493 O O . ALA A 1 207 ? -22.404 -1.780 20.005 1.00 86.62 207 ALA A O 1
ATOM 1494 N N . ALA A 1 208 ? -24.178 -1.965 21.369 1.00 89.50 208 ALA A N 1
ATOM 1495 C CA . ALA A 1 208 ? -25.134 -1.387 20.436 1.00 89.50 208 ALA A CA 1
ATOM 1496 C C . ALA A 1 208 ? -25.299 0.113 20.709 1.00 89.50 208 ALA A C 1
ATOM 1498 O O . ALA A 1 208 ? -25.535 0.524 21.842 1.00 89.50 208 ALA A O 1
ATOM 1499 N N . PHE A 1 209 ? -25.221 0.921 19.653 1.00 91.25 209 PHE A N 1
ATOM 1500 C CA . PHE A 1 209 ? -25.361 2.375 19.731 1.00 91.25 209 PHE A CA 1
ATOM 1501 C C . PHE A 1 209 ? -26.630 2.850 19.020 1.00 91.25 209 PHE A C 1
ATOM 1503 O O . PHE A 1 209 ? -27.010 2.313 17.969 1.00 91.25 209 PHE A O 1
ATOM 1510 N N . GLY A 1 210 ? -27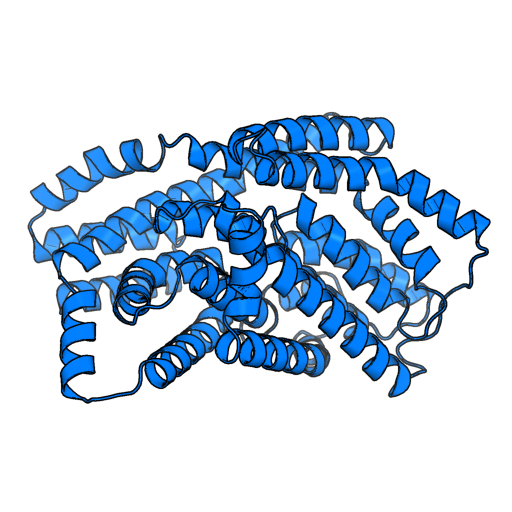.275 3.877 19.579 1.00 93.25 210 GLY A N 1
ATOM 1511 C CA . GLY A 1 210 ? -28.451 4.508 18.984 1.00 93.25 210 GLY A CA 1
ATOM 1512 C C . GLY A 1 210 ? -28.118 5.287 17.707 1.00 93.25 210 GLY A C 1
ATOM 1513 O O . GLY A 1 210 ? -26.967 5.626 17.432 1.00 93.25 210 GLY A O 1
ATOM 1514 N N . THR A 1 211 ? -29.135 5.622 16.912 1.00 91.62 211 THR A N 1
ATOM 1515 C CA . THR A 1 211 ? -28.955 6.365 15.649 1.00 91.62 211 THR A CA 1
ATOM 1516 C C . THR A 1 211 ? -28.286 7.725 15.864 1.00 91.62 211 THR A C 1
ATOM 1518 O O . THR A 1 211 ? -27.425 8.118 15.080 1.00 91.62 211 THR A O 1
ATOM 1521 N N . ARG A 1 212 ? -28.606 8.414 16.969 1.00 94.00 212 ARG A N 1
ATOM 1522 C CA . ARG A 1 212 ? -27.980 9.694 17.334 1.00 94.00 212 ARG A CA 1
ATOM 1523 C C . ARG A 1 212 ? -26.471 9.555 17.526 1.00 94.00 212 ARG A C 1
ATOM 1525 O O . ARG A 1 212 ? -25.720 10.395 17.040 1.00 94.00 212 ARG A O 1
ATOM 1532 N N . ASP A 1 213 ? -26.024 8.486 18.176 1.00 92.12 213 ASP A N 1
ATOM 1533 C CA . ASP A 1 213 ? -24.604 8.227 18.414 1.00 92.12 213 ASP A CA 1
ATOM 1534 C C . ASP A 1 213 ? -23.841 7.944 17.122 1.00 92.12 213 ASP A C 1
ATOM 1536 O O . ASP A 1 213 ? -22.721 8.426 16.967 1.00 92.12 213 ASP A O 1
ATOM 1540 N N . LYS A 1 214 ? -24.460 7.209 16.191 1.00 92.69 214 LYS A N 1
ATOM 1541 C CA . LYS A 1 214 ? -23.900 6.904 14.864 1.00 92.69 214 LYS A CA 1
ATOM 1542 C C . LYS A 1 214 ? -23.772 8.147 13.990 1.00 92.69 214 LYS A C 1
ATOM 1544 O O . LYS A 1 214 ? -22.739 8.376 13.368 1.00 92.69 214 LYS A O 1
ATOM 1549 N N . ILE A 1 215 ? -24.810 8.981 13.961 1.00 93.94 215 ILE A N 1
ATOM 1550 C CA . ILE A 1 215 ? -24.778 10.256 13.235 1.00 93.94 215 ILE A CA 1
ATOM 1551 C C . ILE A 1 215 ? -23.715 11.172 13.850 1.00 93.94 215 ILE A C 1
ATOM 1553 O O . ILE A 1 215 ? -22.916 11.764 13.130 1.00 93.94 215 ILE A O 1
ATOM 1557 N N . THR A 1 216 ? -23.645 11.235 15.182 1.00 94.94 216 THR A N 1
ATOM 1558 C CA . THR A 1 216 ? -22.655 12.059 15.889 1.00 94.94 216 THR A CA 1
ATOM 1559 C C . THR A 1 216 ? -21.221 11.622 15.590 1.00 94.94 216 THR A C 1
ATOM 1561 O O . THR A 1 216 ? -20.371 12.480 15.356 1.00 94.94 216 THR A O 1
ATOM 1564 N N . SER A 1 217 ? -20.919 10.318 15.572 1.00 93.31 217 SER A N 1
ATOM 1565 C CA . SER A 1 217 ? -19.571 9.856 15.207 1.00 93.31 217 SER A CA 1
ATOM 1566 C C . SER A 1 217 ? -19.247 10.101 13.738 1.00 93.31 217 SER A C 1
ATOM 1568 O O . SER A 1 217 ? -18.121 10.468 13.422 1.00 93.31 217 SER A O 1
ATOM 1570 N N . THR A 1 218 ? -20.239 9.993 12.852 1.00 93.62 218 THR A N 1
ATOM 1571 C CA . THR A 1 218 ? -20.082 10.316 11.426 1.00 93.62 218 THR A CA 1
ATOM 1572 C C . THR A 1 218 ? -19.719 11.788 11.235 1.00 93.62 218 THR A C 1
ATOM 1574 O O . THR A 1 218 ? -18.739 12.090 10.563 1.00 93.62 218 THR A O 1
ATOM 1577 N N . TRP A 1 219 ? -20.415 12.709 11.907 1.00 93.62 219 TRP A N 1
ATOM 1578 C CA . TRP A 1 219 ? -20.059 14.135 11.903 1.00 93.62 219 TRP A CA 1
ATOM 1579 C C . TRP A 1 219 ? -18.685 14.419 12.511 1.00 93.62 219 TRP A C 1
ATOM 1581 O O . TRP A 1 219 ? -17.991 15.330 12.079 1.00 93.62 219 TRP A O 1
ATOM 1591 N N . LYS A 1 220 ? -18.261 13.639 13.507 1.00 92.19 220 LYS A N 1
ATOM 1592 C CA . LYS A 1 220 ? -16.922 13.764 14.097 1.00 92.19 220 LYS A CA 1
ATOM 1593 C C . LYS A 1 220 ? -15.810 13.253 13.178 1.00 92.19 220 LYS A C 1
ATOM 1595 O O . LYS A 1 220 ? -14.684 13.723 13.310 1.00 92.19 220 LYS A O 1
ATOM 1600 N N . ALA A 1 221 ? -16.102 12.289 12.307 1.00 93.31 221 ALA A N 1
ATOM 1601 C CA . ALA A 1 221 ? -15.165 11.755 11.321 1.00 93.31 221 ALA A CA 1
ATOM 1602 C C . ALA A 1 221 ? -15.218 12.498 9.978 1.00 93.31 221 ALA A C 1
ATOM 1604 O O . ALA A 1 221 ? -14.266 12.407 9.202 1.00 93.31 221 ALA A O 1
ATOM 1605 N N . SER A 1 222 ? -16.283 13.263 9.712 1.00 94.62 222 SER A N 1
ATOM 1606 C CA . SER A 1 222 ? -16.476 13.945 8.432 1.00 94.62 222 SER A CA 1
ATOM 1607 C C . SER A 1 222 ? -15.317 14.853 8.017 1.00 94.62 222 SER A C 1
ATOM 1609 O O . SER A 1 222 ? -14.996 14.805 6.837 1.00 94.62 222 SER A O 1
ATOM 1611 N N . PRO A 1 223 ? -14.597 15.585 8.899 1.00 94.19 223 PRO A N 1
ATOM 1612 C CA . PRO A 1 223 ? -13.460 16.388 8.450 1.00 94.19 223 PRO A CA 1
ATOM 1613 C C . PRO A 1 223 ? -12.357 15.546 7.796 1.00 94.19 223 PRO A C 1
ATOM 1615 O O . PRO A 1 223 ? -11.765 15.971 6.813 1.00 94.19 223 PRO A O 1
ATOM 1618 N N . ILE A 1 224 ? -12.118 14.330 8.299 1.00 92.94 224 ILE A N 1
ATOM 1619 C CA . ILE A 1 224 ? -11.116 13.401 7.755 1.00 92.94 224 ILE A CA 1
ATOM 1620 C C . ILE A 1 224 ? -11.592 12.859 6.403 1.00 92.94 224 ILE A C 1
ATOM 1622 O O . ILE A 1 224 ? -10.842 12.867 5.430 1.00 92.94 224 ILE A O 1
ATOM 1626 N N . LEU A 1 225 ? -12.857 12.432 6.335 1.00 93.94 225 LEU A N 1
ATOM 1627 C CA . LEU A 1 225 ? -13.477 11.938 5.102 1.00 93.94 225 LEU A CA 1
ATOM 1628 C C . LEU A 1 225 ? -13.498 13.014 4.010 1.00 93.94 225 LEU A C 1
ATOM 1630 O O . LEU A 1 225 ? -13.248 12.711 2.848 1.00 93.94 225 LEU A O 1
ATOM 1634 N N . SER A 1 226 ? -13.735 14.270 4.388 1.00 95.31 226 SER A N 1
ATOM 1635 C CA . SER A 1 226 ? -13.706 15.411 3.477 1.00 95.31 226 SER A CA 1
ATOM 1636 C C . SER A 1 226 ? -12.321 15.635 2.882 1.00 95.31 226 SER A C 1
ATOM 1638 O O . SER A 1 226 ? -12.238 15.944 1.701 1.00 95.31 226 SER A O 1
ATOM 1640 N N . VAL A 1 227 ? -11.234 15.448 3.644 1.00 95.25 227 VAL A N 1
ATOM 1641 C CA . VAL A 1 227 ? -9.872 15.551 3.088 1.00 95.25 227 VAL A CA 1
ATOM 1642 C C . VAL A 1 227 ? -9.671 14.506 1.991 1.00 95.25 227 VAL A C 1
ATOM 1644 O O . VAL A 1 227 ? -9.267 14.862 0.889 1.00 95.25 227 VAL A O 1
ATOM 1647 N N . VAL A 1 228 ? -10.020 13.242 2.251 1.00 93.38 228 VAL A N 1
ATOM 1648 C CA . VAL A 1 228 ? -9.914 12.164 1.249 1.00 93.38 228 VAL A CA 1
ATOM 1649 C C . VAL A 1 228 ? -10.782 12.461 0.023 1.00 93.38 228 VAL A C 1
ATOM 1651 O O . VAL A 1 228 ? -10.315 12.342 -1.108 1.00 93.38 228 VAL A O 1
ATOM 1654 N N . ALA A 1 229 ? -12.025 12.901 0.234 1.00 95.12 229 ALA A N 1
ATOM 1655 C CA . ALA A 1 229 ? -12.951 13.232 -0.844 1.00 95.12 229 ALA A CA 1
ATOM 1656 C C . ALA A 1 229 ? -12.467 14.412 -1.700 1.00 95.12 229 ALA A C 1
ATOM 1658 O O . ALA A 1 229 ? -12.601 14.367 -2.918 1.00 95.12 229 ALA A O 1
ATOM 1659 N N . VAL A 1 230 ? -11.878 15.447 -1.093 1.00 96.56 230 VAL A N 1
ATOM 1660 C CA . VAL A 1 230 ? -11.312 16.598 -1.815 1.00 96.56 230 VAL A CA 1
ATOM 1661 C C . VAL A 1 230 ? -10.073 16.193 -2.610 1.00 96.56 230 VAL A C 1
ATOM 1663 O O . VAL A 1 230 ? -9.936 16.604 -3.757 1.00 96.56 230 VAL A O 1
ATOM 1666 N N . VAL A 1 231 ? -9.194 15.369 -2.032 1.00 95.25 231 VAL A N 1
ATOM 1667 C CA . VAL A 1 231 ? -7.982 14.880 -2.706 1.00 95.25 231 VAL A CA 1
ATOM 1668 C C . VAL A 1 231 ? -8.350 14.014 -3.910 1.00 95.25 231 VAL A C 1
ATOM 1670 O O . VAL A 1 231 ? -7.965 14.335 -5.030 1.00 95.25 231 VAL A O 1
ATOM 1673 N N . LEU A 1 232 ? -9.121 12.941 -3.707 1.00 93.69 232 LEU A N 1
ATOM 1674 C CA . LEU A 1 232 ? -9.472 12.016 -4.789 1.00 93.69 232 LEU A CA 1
ATOM 1675 C C . LEU A 1 232 ? -10.450 12.648 -5.780 1.00 93.69 232 LEU A C 1
ATOM 1677 O O . LEU A 1 232 ? -10.246 12.557 -6.985 1.00 93.69 232 LEU A O 1
ATOM 1681 N N . GLY A 1 233 ? -11.476 13.341 -5.283 1.00 94.56 233 GLY A N 1
ATOM 1682 C CA . GLY A 1 233 ? -12.441 14.046 -6.122 1.00 94.56 233 GLY A CA 1
ATOM 1683 C C . GLY A 1 233 ? -11.780 15.128 -6.968 1.00 94.56 233 GLY A C 1
ATOM 1684 O O . GLY A 1 233 ? -12.066 15.220 -8.153 1.00 94.56 233 GLY A O 1
ATOM 1685 N N . GLY A 1 234 ? -10.841 15.894 -6.408 1.00 95.31 234 GLY A N 1
ATOM 1686 C CA . GLY A 1 234 ? -10.094 16.899 -7.160 1.00 95.31 234 GLY A CA 1
ATOM 1687 C C . GLY A 1 234 ? -9.202 16.305 -8.254 1.00 95.31 234 GLY A C 1
ATOM 1688 O O . GLY A 1 234 ? -9.124 16.884 -9.336 1.00 95.31 234 GLY A O 1
ATOM 1689 N N . ILE A 1 235 ? -8.597 15.132 -8.018 1.00 94.31 235 ILE A N 1
ATOM 1690 C CA . ILE A 1 235 ? -7.850 14.392 -9.051 1.00 94.31 235 ILE A CA 1
ATOM 1691 C C . ILE A 1 235 ? -8.796 13.920 -10.160 1.00 94.31 235 ILE A C 1
ATOM 1693 O O . ILE A 1 235 ? -8.534 14.155 -11.335 1.00 94.31 235 ILE A O 1
ATOM 1697 N N . TYR A 1 236 ? -9.907 13.272 -9.802 1.00 94.06 236 TYR A N 1
ATOM 1698 C CA . TYR A 1 236 ? -10.827 12.675 -10.777 1.00 94.06 236 TYR A CA 1
ATOM 1699 C C . TYR A 1 236 ? -11.640 13.707 -11.563 1.00 94.06 236 TYR A C 1
ATOM 1701 O O . TYR A 1 236 ? -12.003 13.456 -12.705 1.00 94.06 236 TYR A O 1
ATOM 1709 N N . LEU A 1 237 ? -11.904 14.878 -10.978 1.00 93.25 237 LEU A N 1
ATOM 1710 C CA . LEU A 1 237 ? -12.535 16.009 -11.664 1.00 93.25 237 LEU A CA 1
ATOM 1711 C C . LEU A 1 237 ? -11.537 16.829 -12.499 1.00 93.25 237 LEU A C 1
ATOM 1713 O O . LEU A 1 237 ? -11.940 17.796 -13.143 1.00 93.25 237 LEU A O 1
ATOM 1717 N N . GLY A 1 238 ? -10.243 16.489 -12.465 1.00 91.00 238 GLY A N 1
ATOM 1718 C CA . GLY A 1 238 ? -9.189 17.218 -13.171 1.00 91.00 238 GLY A CA 1
ATOM 1719 C C . GLY A 1 238 ? -8.902 18.612 -12.606 1.00 91.00 238 GLY A C 1
ATOM 1720 O O . GLY A 1 238 ? -8.281 19.426 -13.282 1.00 91.00 238 GLY A O 1
ATOM 1721 N N . TRP A 1 239 ? -9.356 18.912 -11.384 1.00 93.94 239 TRP A N 1
ATOM 1722 C CA . TRP A 1 239 ? -9.061 20.182 -10.710 1.00 93.94 239 TRP A CA 1
ATOM 1723 C C . TRP A 1 239 ? -7.613 20.252 -10.245 1.00 93.94 239 TRP A C 1
ATOM 1725 O O . TRP A 1 239 ? -7.025 21.330 -10.254 1.00 93.94 239 TRP A O 1
ATOM 1735 N N . PHE A 1 240 ? -7.062 19.110 -9.825 1.00 92.38 240 PHE A N 1
ATOM 1736 C CA . PHE A 1 240 ? -5.708 18.994 -9.301 1.00 92.38 240 PHE A CA 1
ATOM 1737 C C . PHE A 1 240 ? -4.972 17.849 -9.986 1.00 92.38 240 PHE A C 1
ATOM 1739 O O . PHE A 1 240 ? -5.511 16.760 -10.182 1.00 92.38 240 PHE A O 1
ATOM 1746 N N . THR A 1 241 ? -3.690 18.053 -10.251 1.00 92.25 241 THR A N 1
ATOM 1747 C CA . THR A 1 241 ? -2.757 16.946 -10.464 1.00 92.25 241 THR A CA 1
ATOM 1748 C C . THR A 1 241 ? -2.568 16.149 -9.163 1.00 92.25 241 THR A C 1
ATOM 1750 O O . THR A 1 241 ? -2.787 16.681 -8.070 1.00 92.25 241 THR A O 1
ATOM 1753 N N . PRO A 1 242 ? -2.098 14.887 -9.217 1.00 90.94 242 PRO A N 1
ATOM 1754 C CA . PRO A 1 242 ? -1.790 14.115 -8.010 1.00 90.94 242 PRO A CA 1
ATOM 1755 C C . PRO A 1 242 ? -0.822 14.825 -7.048 1.00 90.94 242 PRO A C 1
ATOM 1757 O O . PRO A 1 242 ? -0.966 14.698 -5.834 1.00 90.94 242 PRO A O 1
ATOM 1760 N N . THR A 1 243 ? 0.128 15.609 -7.569 1.00 91.88 243 THR A N 1
ATOM 1761 C CA . THR A 1 243 ? 1.070 16.395 -6.756 1.00 91.88 243 THR A CA 1
ATOM 1762 C C . THR A 1 243 ? 0.376 17.546 -6.021 1.00 91.88 243 THR A C 1
ATOM 1764 O O . THR A 1 243 ? 0.582 17.723 -4.820 1.00 91.88 243 THR A O 1
ATOM 1767 N N . GLU A 1 244 ? -0.474 18.313 -6.707 1.00 94.50 244 GLU A N 1
ATOM 1768 C CA . GLU A 1 244 ? -1.256 19.395 -6.088 1.00 94.50 244 GLU A CA 1
ATOM 1769 C C . GLU A 1 244 ? -2.251 18.842 -5.063 1.00 94.50 244 GLU A C 1
ATOM 1771 O O . GLU A 1 244 ? -2.377 19.374 -3.959 1.00 94.50 244 GLU A O 1
ATOM 1776 N N . ALA A 1 245 ? -2.895 17.719 -5.385 1.00 94.31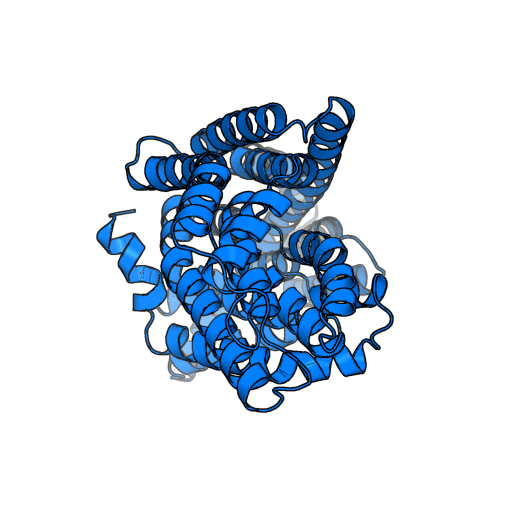 245 ALA A N 1
ATOM 1777 C CA . ALA A 1 245 ? -3.792 17.021 -4.478 1.00 94.31 245 ALA A CA 1
ATOM 1778 C C . ALA A 1 245 ? -3.066 16.553 -3.207 1.00 94.31 245 ALA A C 1
ATOM 1780 O O . ALA A 1 245 ? -3.608 16.691 -2.112 1.00 94.31 245 ALA A O 1
ATOM 1781 N N . ALA A 1 246 ? -1.820 16.076 -3.317 1.00 93.94 246 ALA A N 1
ATOM 1782 C CA . ALA A 1 246 ? -1.003 15.725 -2.156 1.00 93.94 246 ALA A CA 1
ATOM 1783 C C . ALA A 1 246 ? -0.738 16.940 -1.249 1.00 93.94 246 ALA A C 1
ATOM 1785 O O . ALA A 1 246 ? -0.877 16.842 -0.030 1.00 93.94 246 ALA A O 1
ATOM 1786 N N . ALA A 1 247 ? -0.414 18.103 -1.827 1.00 95.75 247 ALA A N 1
ATOM 1787 C CA . ALA A 1 247 ? -0.205 19.338 -1.068 1.00 95.75 247 ALA A CA 1
ATOM 1788 C C . ALA A 1 247 ? -1.483 19.785 -0.334 1.00 95.75 247 ALA A C 1
ATOM 1790 O O . ALA A 1 247 ? -1.442 20.105 0.857 1.00 95.75 247 ALA A O 1
ATOM 1791 N N . ILE A 1 248 ? -2.631 19.741 -1.017 1.00 96.50 248 ILE A N 1
ATOM 1792 C CA . ILE A 1 248 ? -3.945 20.028 -0.422 1.00 96.50 248 ILE A CA 1
ATOM 1793 C C . ILE A 1 248 ? -4.253 19.033 0.701 1.00 96.50 248 ILE A C 1
ATOM 1795 O O . ILE A 1 248 ? -4.719 19.431 1.770 1.00 96.50 248 ILE A O 1
ATOM 1799 N N . GLY A 1 249 ? -3.936 17.754 0.495 1.00 95.44 249 GLY A N 1
ATOM 1800 C CA . GLY A 1 249 ? -4.066 16.699 1.493 1.00 95.44 249 GLY A CA 1
ATOM 1801 C C . GLY A 1 249 ? -3.247 16.971 2.757 1.00 95.44 249 GLY A C 1
ATOM 1802 O O . GLY A 1 249 ? -3.786 16.871 3.859 1.00 95.44 249 GLY A O 1
ATOM 1803 N N . VAL A 1 250 ? -1.985 17.398 2.618 1.00 96.12 250 VAL A N 1
ATOM 1804 C CA . VAL A 1 250 ? -1.122 17.809 3.744 1.00 96.12 250 VAL A CA 1
ATOM 1805 C C . VAL A 1 250 ? -1.744 18.967 4.524 1.00 96.12 250 VAL A C 1
ATOM 1807 O O . VAL A 1 250 ? -1.829 18.907 5.753 1.00 96.12 250 VAL A O 1
ATOM 1810 N N . VAL A 1 251 ? -2.211 20.013 3.837 1.00 96.81 251 VAL A N 1
ATOM 1811 C CA . VAL A 1 251 ? -2.850 21.169 4.489 1.00 96.81 251 VAL A CA 1
ATOM 1812 C C . VAL A 1 251 ? -4.126 20.740 5.215 1.00 96.81 251 VAL A C 1
ATOM 1814 O O . VAL A 1 251 ? -4.308 21.053 6.394 1.00 96.81 251 VAL A O 1
ATOM 1817 N N . GLY A 1 252 ? -4.981 19.970 4.541 1.00 95.94 252 GLY A N 1
ATOM 1818 C CA . GLY A 1 252 ? -6.245 19.482 5.080 1.00 95.94 252 GLY A CA 1
ATOM 1819 C C . GLY A 1 252 ? -6.052 18.591 6.305 1.00 95.94 252 GLY A C 1
ATOM 1820 O O . GLY A 1 252 ? -6.647 18.846 7.354 1.00 95.94 252 GLY A O 1
ATOM 1821 N N . ILE A 1 253 ? -5.180 17.582 6.219 1.00 94.94 253 ILE A N 1
ATOM 1822 C CA . ILE A 1 253 ? -4.939 16.669 7.341 1.00 94.94 253 ILE A CA 1
ATOM 1823 C C . ILE A 1 253 ? -4.266 17.383 8.512 1.00 94.94 253 ILE A C 1
ATOM 1825 O O . ILE A 1 253 ? -4.575 17.070 9.660 1.00 94.94 253 ILE A O 1
ATOM 1829 N N . THR A 1 254 ? -3.405 18.375 8.253 1.00 95.38 254 THR A N 1
ATOM 1830 C CA . THR A 1 254 ? -2.806 19.208 9.306 1.00 95.38 254 THR A CA 1
ATOM 1831 C C . THR A 1 254 ? -3.886 19.993 10.039 1.00 95.38 254 THR A C 1
ATOM 1833 O O . THR A 1 254 ? -3.959 19.926 11.265 1.00 95.38 254 THR A O 1
ATOM 1836 N N . ALA A 1 255 ? -4.765 20.686 9.307 1.00 95.00 255 ALA A N 1
ATOM 1837 C CA . ALA A 1 255 ? -5.857 21.459 9.894 1.00 95.00 255 ALA A CA 1
ATOM 1838 C C . ALA A 1 255 ? -6.782 20.575 10.744 1.00 95.00 255 ALA A C 1
ATOM 1840 O O . ALA A 1 255 ? -7.088 20.910 11.892 1.00 95.00 255 ALA A O 1
ATOM 1841 N N . VAL A 1 256 ? -7.159 19.402 10.224 1.00 93.81 256 VAL A N 1
ATOM 1842 C CA . VAL A 1 256 ? -7.957 18.419 10.966 1.00 93.81 256 VAL A CA 1
ATOM 1843 C C . VAL A 1 256 ? -7.216 17.960 12.221 1.00 93.81 256 VAL A C 1
ATOM 1845 O O . VAL A 1 256 ? -7.765 18.034 13.317 1.00 93.81 256 VAL A O 1
ATOM 1848 N N . SER A 1 257 ? -5.955 17.559 12.101 1.00 92.38 257 SER A N 1
ATOM 1849 C CA . SER A 1 257 ? -5.165 17.024 13.216 1.00 92.38 257 SER A CA 1
ATOM 1850 C C . SER A 1 257 ? -4.917 18.048 14.332 1.00 92.38 257 SER A C 1
ATOM 1852 O O . SER A 1 257 ? -4.931 17.697 15.515 1.00 92.38 257 SER A O 1
ATOM 1854 N N . VAL A 1 258 ? -4.740 19.325 13.977 1.00 92.62 258 VAL A N 1
ATOM 1855 C CA . VAL A 1 258 ? -4.658 20.440 14.934 1.00 92.62 258 VAL A CA 1
ATOM 1856 C C . VAL A 1 258 ? -6.014 20.681 15.598 1.00 92.62 258 VAL A C 1
ATOM 1858 O O . VAL A 1 258 ? -6.076 20.791 16.820 1.00 92.62 258 VAL A O 1
ATOM 1861 N N . SER A 1 259 ? -7.112 20.690 14.832 1.00 91.19 259 SER A N 1
ATOM 1862 C CA . SER A 1 259 ? -8.467 20.888 15.376 1.00 91.19 259 SER A CA 1
ATOM 1863 C C . SER A 1 259 ? -8.896 19.781 16.349 1.00 91.19 259 SER A C 1
ATOM 1865 O O . SER A 1 259 ? -9.642 20.028 17.294 1.00 91.19 259 SER A O 1
ATOM 1867 N N . LEU A 1 260 ? -8.384 18.562 16.156 1.00 87.56 260 LEU A N 1
ATOM 1868 C CA . LEU A 1 260 ? -8.598 17.432 17.059 1.00 87.56 260 LEU A CA 1
ATOM 1869 C C . LEU A 1 260 ? -7.758 17.522 18.343 1.00 87.56 260 LEU A C 1
ATOM 1871 O O . LEU A 1 260 ? -7.954 16.705 19.243 1.00 87.56 260 LEU A O 1
ATOM 1875 N N . GLY A 1 261 ? -6.821 18.473 18.431 1.00 83.62 261 GLY A N 1
ATOM 1876 C CA . GLY A 1 261 ? -5.856 18.587 19.526 1.00 83.62 261 GLY A CA 1
ATOM 1877 C C . GLY A 1 261 ? -4.807 17.469 19.543 1.00 83.62 261 GLY A C 1
ATOM 1878 O O . GLY A 1 261 ? -4.080 17.332 20.527 1.00 83.62 261 GLY A O 1
ATOM 1879 N N . GLY A 1 262 ? -4.738 16.657 18.481 1.00 80.69 262 GLY A N 1
ATOM 1880 C CA . GLY A 1 262 ? -3.828 15.517 18.377 1.00 80.69 262 GLY A CA 1
ATOM 1881 C C . GLY A 1 262 ? -2.417 15.917 17.952 1.00 80.69 262 GLY A C 1
ATOM 1882 O O . GLY A 1 262 ? -1.443 15.332 18.421 1.00 80.69 262 GLY A O 1
ATOM 1883 N N . LEU A 1 263 ? -2.286 16.951 17.112 1.00 86.19 263 LEU A N 1
ATOM 1884 C CA . LEU A 1 263 ? -0.996 17.352 16.552 1.00 86.19 263 LEU A CA 1
ATOM 1885 C C . LEU A 1 263 ? -0.328 18.471 17.359 1.00 86.19 263 LEU A C 1
ATOM 1887 O O . LEU A 1 263 ? -0.801 19.603 17.414 1.00 86.19 263 LEU A O 1
ATOM 1891 N N . ARG A 1 264 ? 0.829 18.155 17.945 1.00 85.75 264 ARG A N 1
ATOM 1892 C CA . ARG A 1 264 ? 1.762 19.127 18.543 1.00 85.75 264 ARG A CA 1
ATOM 1893 C C . ARG A 1 264 ? 2.940 19.368 17.601 1.00 85.75 264 ARG A C 1
ATOM 1895 O O . ARG A 1 264 ? 3.248 18.500 16.788 1.00 85.75 264 ARG A O 1
ATOM 1902 N N . THR A 1 265 ? 3.679 20.465 17.784 1.00 86.25 265 THR A N 1
ATOM 1903 C CA . THR A 1 265 ? 4.878 20.792 16.982 1.00 86.25 265 THR A CA 1
ATOM 1904 C C . THR A 1 265 ? 5.853 19.616 16.877 1.00 86.25 265 THR A C 1
ATOM 1906 O O . THR A 1 265 ? 6.303 19.278 15.789 1.00 86.25 265 THR A O 1
ATOM 1909 N N . ARG A 1 266 ? 6.106 18.909 17.989 1.00 89.25 266 ARG A N 1
ATOM 1910 C CA . ARG A 1 266 ? 6.966 17.713 18.010 1.00 89.25 266 ARG A CA 1
ATOM 1911 C C . ARG A 1 266 ? 6.420 16.558 17.158 1.00 89.25 266 ARG A C 1
ATOM 1913 O O . ARG A 1 266 ? 7.205 15.836 16.554 1.00 89.25 266 ARG A O 1
ATOM 1920 N N . GLY A 1 267 ? 5.098 16.386 17.108 1.00 88.56 267 GLY A N 1
ATOM 1921 C CA . GLY A 1 267 ? 4.443 15.398 16.246 1.00 88.56 267 GLY A CA 1
ATOM 1922 C C . GLY A 1 267 ? 4.591 15.752 14.767 1.00 88.56 267 GLY A C 1
ATOM 1923 O O . GLY A 1 267 ? 4.922 14.883 13.972 1.00 88.56 267 GLY A O 1
ATOM 1924 N N . GLY A 1 268 ? 4.452 17.035 14.415 1.00 91.75 268 GLY A N 1
ATOM 1925 C CA . GLY A 1 268 ? 4.692 17.521 13.052 1.00 91.75 268 GLY A CA 1
ATOM 1926 C C . GLY A 1 268 ? 6.135 17.302 12.582 1.00 91.75 268 GLY A C 1
ATOM 1927 O O . GLY A 1 268 ? 6.346 16.788 11.489 1.00 91.75 268 GLY A O 1
ATOM 1928 N N . VAL A 1 269 ? 7.125 17.607 13.432 1.00 93.50 269 VAL A N 1
ATOM 1929 C CA . VAL A 1 269 ? 8.548 17.347 13.130 1.00 93.50 269 VAL A CA 1
ATOM 1930 C C . VAL A 1 269 ? 8.802 15.855 12.939 1.00 93.50 269 VAL A C 1
ATOM 1932 O O . VAL A 1 269 ? 9.400 15.462 11.944 1.00 93.50 269 VAL A O 1
ATOM 1935 N N . LYS A 1 270 ? 8.283 15.008 13.837 1.00 91.25 270 LYS A N 1
ATOM 1936 C CA . LYS A 1 270 ? 8.409 13.554 13.699 1.00 91.25 270 LYS A CA 1
ATOM 1937 C C . LYS A 1 270 ? 7.780 13.050 12.396 1.00 91.25 270 LYS A C 1
ATOM 1939 O O . LYS A 1 270 ? 8.386 12.237 11.711 1.00 91.25 270 LYS A O 1
ATOM 1944 N N . ALA A 1 271 ? 6.597 13.547 12.033 1.00 91.62 271 ALA A N 1
ATOM 1945 C CA . ALA A 1 271 ? 5.947 13.178 10.779 1.00 91.62 271 ALA A CA 1
ATOM 1946 C C . ALA A 1 271 ? 6.788 13.567 9.551 1.00 91.62 271 ALA A C 1
ATOM 1948 O O . ALA A 1 271 ? 6.873 12.793 8.599 1.00 91.62 271 ALA A O 1
ATOM 1949 N N . ALA A 1 272 ? 7.442 14.731 9.588 1.00 94.00 272 ALA A N 1
ATOM 1950 C CA . ALA A 1 272 ? 8.350 15.165 8.532 1.00 94.00 272 ALA A CA 1
ATOM 1951 C C . ALA A 1 272 ? 9.616 14.294 8.468 1.00 94.00 272 ALA A C 1
ATOM 1953 O O . ALA A 1 272 ? 10.015 13.889 7.382 1.00 94.00 272 ALA A O 1
ATOM 1954 N N . GLU A 1 273 ? 10.223 13.953 9.610 1.00 93.94 273 GLU A N 1
ATOM 1955 C CA . GLU A 1 273 ? 11.393 13.064 9.663 1.00 93.94 273 GLU A CA 1
ATOM 1956 C C . GLU A 1 273 ? 11.098 11.680 9.070 1.00 93.94 273 GLU A C 1
ATOM 1958 O O . GLU A 1 273 ? 11.889 11.178 8.270 1.00 93.94 273 GLU A O 1
ATOM 1963 N N . GLU A 1 274 ? 9.963 11.068 9.427 1.00 89.56 274 GLU A N 1
ATOM 1964 C CA . GLU A 1 274 ? 9.550 9.772 8.870 1.00 89.56 274 GLU A CA 1
ATOM 1965 C C . GLU A 1 274 ? 9.277 9.872 7.360 1.00 89.56 274 GLU A C 1
ATOM 1967 O O . GLU A 1 274 ? 9.736 9.027 6.587 1.00 89.56 274 GLU A O 1
ATOM 1972 N N . ALA A 1 275 ? 8.616 10.946 6.912 1.00 90.50 275 ALA A N 1
ATOM 1973 C CA . ALA A 1 275 ? 8.373 11.186 5.492 1.00 90.50 275 ALA A CA 1
ATOM 1974 C C . ALA A 1 275 ? 9.677 11.375 4.699 1.00 90.50 275 ALA A C 1
ATOM 1976 O O . ALA A 1 275 ? 9.821 10.805 3.617 1.00 90.50 275 ALA A O 1
ATOM 1977 N N . VAL A 1 276 ? 10.652 12.116 5.237 1.00 93.12 276 VAL A N 1
ATOM 1978 C CA . VAL A 1 276 ? 11.966 12.326 4.605 1.00 93.12 276 VAL A CA 1
ATOM 1979 C C . VAL A 1 276 ? 12.741 11.015 4.504 1.00 93.12 276 VAL A C 1
ATOM 1981 O O . VAL A 1 276 ? 13.264 10.712 3.434 1.00 93.12 276 VAL A O 1
ATOM 1984 N N . LYS A 1 277 ? 12.784 10.206 5.572 1.00 89.88 277 LYS A N 1
ATOM 1985 C CA . LYS A 1 277 ? 13.461 8.896 5.557 1.00 89.88 277 LYS A CA 1
ATOM 1986 C C . LYS A 1 277 ? 12.856 7.968 4.506 1.00 89.88 277 LYS A C 1
ATOM 1988 O O . LYS A 1 277 ? 13.589 7.406 3.694 1.00 89.88 277 LYS A O 1
ATOM 1993 N N . ALA A 1 278 ? 11.528 7.841 4.491 1.00 86.44 278 ALA A N 1
ATOM 1994 C CA . ALA A 1 278 ? 10.823 7.015 3.516 1.00 86.44 278 ALA A CA 1
ATOM 1995 C C . ALA A 1 278 ? 11.046 7.519 2.081 1.00 86.44 278 ALA A C 1
ATOM 1997 O O . ALA A 1 278 ? 11.363 6.731 1.193 1.00 86.44 278 ALA A O 1
ATOM 1998 N N . THR A 1 279 ? 10.985 8.835 1.865 1.00 90.06 279 THR A N 1
ATOM 1999 C CA . THR A 1 279 ? 11.238 9.441 0.550 1.00 90.06 279 THR A CA 1
ATOM 2000 C C . THR A 1 279 ? 12.669 9.199 0.083 1.00 90.06 279 THR A C 1
ATOM 2002 O O . THR A 1 279 ? 12.867 8.794 -1.056 1.00 90.06 279 THR A O 1
ATOM 2005 N N . ALA A 1 280 ? 13.672 9.390 0.944 1.00 90.25 280 ALA A N 1
ATOM 2006 C CA . ALA A 1 280 ? 15.073 9.164 0.593 1.00 90.25 280 ALA A CA 1
ATOM 2007 C C . ALA A 1 280 ? 15.327 7.709 0.167 1.00 90.25 280 ALA A C 1
ATOM 2009 O O . ALA A 1 280 ? 16.016 7.470 -0.826 1.00 90.25 280 ALA A O 1
ATOM 2010 N N . MET A 1 281 ? 14.722 6.744 0.872 1.00 88.00 281 MET A N 1
ATOM 2011 C CA . MET A 1 281 ? 14.779 5.334 0.479 1.00 88.00 281 MET A CA 1
ATOM 2012 C C . MET A 1 281 ? 14.124 5.107 -0.886 1.00 88.00 281 MET A C 1
ATOM 2014 O O . MET A 1 281 ? 14.742 4.494 -1.752 1.00 88.00 281 MET A O 1
ATOM 2018 N N . ILE A 1 282 ? 12.918 5.636 -1.113 1.00 87.25 282 ILE A N 1
ATOM 2019 C CA . ILE A 1 282 ? 12.202 5.472 -2.386 1.00 87.25 282 ILE A CA 1
ATOM 2020 C C . ILE A 1 282 ? 12.977 6.101 -3.548 1.00 87.25 282 ILE A C 1
ATOM 2022 O O . ILE A 1 282 ? 13.141 5.460 -4.582 1.00 87.25 282 ILE A O 1
ATOM 2026 N N . LEU A 1 283 ? 13.502 7.318 -3.391 1.00 88.56 283 LEU A N 1
ATOM 2027 C CA . LEU A 1 283 ? 14.268 7.993 -4.442 1.00 88.56 283 LEU A CA 1
ATOM 2028 C C . LEU A 1 283 ? 15.548 7.227 -4.791 1.00 88.56 283 LEU A C 1
ATOM 2030 O O . LEU A 1 283 ? 15.855 7.056 -5.970 1.00 88.56 283 LEU A O 1
ATOM 2034 N N . LEU A 1 284 ? 16.261 6.696 -3.793 1.00 89.00 284 LEU A N 1
ATOM 2035 C CA . LEU A 1 284 ? 17.429 5.846 -4.031 1.00 89.00 284 LEU A CA 1
ATOM 2036 C C . LEU A 1 284 ? 17.053 4.566 -4.789 1.00 89.00 284 LEU A C 1
ATOM 2038 O O . LEU A 1 284 ? 17.775 4.143 -5.694 1.00 89.00 284 LEU A O 1
ATOM 2042 N N . ILE A 1 285 ? 15.911 3.970 -4.442 1.00 87.44 285 ILE A N 1
ATOM 2043 C CA . ILE A 1 285 ? 15.368 2.809 -5.145 1.00 87.44 285 ILE A CA 1
ATOM 2044 C C . ILE A 1 285 ? 15.047 3.163 -6.599 1.00 87.44 285 ILE A C 1
ATOM 2046 O O . ILE A 1 285 ? 15.475 2.428 -7.478 1.00 87.44 285 ILE A O 1
ATOM 2050 N N . VAL A 1 286 ? 14.381 4.288 -6.877 1.00 85.62 286 VAL A N 1
ATOM 2051 C CA . VAL A 1 286 ? 14.061 4.743 -8.245 1.00 85.62 286 VAL A CA 1
ATOM 2052 C C . VAL A 1 286 ? 15.329 4.958 -9.082 1.00 85.62 286 VAL A C 1
ATOM 2054 O O . VAL A 1 286 ? 15.386 4.545 -10.241 1.00 85.62 286 VAL A O 1
ATOM 2057 N N . VAL A 1 287 ? 16.388 5.537 -8.511 1.00 88.50 287 VAL A N 1
ATOM 2058 C CA . VAL A 1 287 ? 17.673 5.701 -9.215 1.00 88.50 287 VAL A CA 1
ATOM 2059 C C . VAL A 1 287 ? 18.313 4.349 -9.545 1.00 88.50 287 VAL A C 1
ATOM 2061 O O . VAL A 1 287 ? 18.713 4.115 -10.685 1.00 88.50 287 VAL A O 1
ATOM 2064 N N . GLY A 1 288 ? 18.388 3.432 -8.577 1.00 89.25 288 GLY A N 1
ATOM 2065 C CA . GLY A 1 288 ? 18.909 2.087 -8.827 1.00 89.25 288 GLY A CA 1
ATOM 2066 C C . GLY A 1 288 ? 18.062 1.320 -9.850 1.00 89.25 288 GLY A C 1
ATOM 2067 O O . GLY A 1 288 ? 18.602 0.701 -10.767 1.00 89.25 288 GLY A O 1
ATOM 2068 N N . ALA A 1 289 ? 16.735 1.416 -9.729 1.00 86.50 289 ALA A N 1
ATOM 2069 C CA . ALA A 1 289 ? 15.744 0.801 -10.607 1.00 86.50 289 ALA A CA 1
ATOM 2070 C C . ALA A 1 289 ? 15.934 1.202 -12.063 1.00 86.50 289 ALA A C 1
ATOM 2072 O O . ALA A 1 289 ? 15.935 0.355 -12.947 1.00 86.50 289 ALA A O 1
ATOM 2073 N N . THR A 1 290 ? 16.075 2.502 -12.312 1.00 86.50 290 THR A N 1
ATOM 2074 C CA . THR A 1 290 ? 16.156 3.066 -13.663 1.00 86.50 290 THR A CA 1
ATOM 2075 C C . THR A 1 290 ? 17.452 2.651 -14.351 1.00 86.50 290 THR A C 1
ATOM 2077 O O . THR A 1 290 ? 17.422 2.236 -15.510 1.00 86.50 290 THR A O 1
ATOM 2080 N N . ILE A 1 291 ? 18.574 2.637 -13.626 1.00 90.56 291 ILE A N 1
ATOM 2081 C CA . ILE A 1 291 ? 19.855 2.135 -14.146 1.00 90.56 291 ILE A CA 1
ATOM 2082 C C . ILE A 1 291 ? 19.791 0.624 -14.413 1.00 90.56 291 ILE A C 1
ATOM 2084 O O . ILE A 1 291 ? 20.220 0.162 -15.472 1.00 90.56 291 ILE A O 1
ATOM 2088 N N . PHE A 1 292 ? 19.214 -0.160 -13.501 1.00 89.25 292 PHE A N 1
ATOM 2089 C CA . PHE A 1 292 ? 19.033 -1.598 -13.709 1.00 89.25 292 PHE A CA 1
ATOM 2090 C C . PHE A 1 292 ? 18.073 -1.897 -14.875 1.00 89.25 292 PHE A C 1
ATOM 2092 O O . PHE A 1 292 ? 18.352 -2.743 -15.724 1.00 89.25 292 PHE A O 1
ATOM 2099 N N . SER A 1 293 ? 16.975 -1.150 -14.982 1.00 85.88 293 SER A N 1
ATOM 2100 C CA . SER A 1 293 ? 16.023 -1.231 -16.093 1.00 85.88 293 SER A CA 1
ATOM 2101 C C . SER A 1 293 ? 16.702 -0.933 -17.425 1.00 85.88 293 SER A C 1
ATOM 2103 O O . SER A 1 293 ? 16.495 -1.633 -18.417 1.00 85.88 293 SER A O 1
ATOM 2105 N N . ARG A 1 294 ? 17.622 0.036 -17.439 1.00 88.50 294 ARG A N 1
ATOM 2106 C CA . ARG A 1 294 ? 18.413 0.349 -18.623 1.00 88.50 294 ARG A CA 1
ATOM 2107 C C . ARG A 1 294 ? 19.305 -0.815 -19.054 1.00 88.50 294 ARG A C 1
ATOM 2109 O O . ARG A 1 294 ? 19.359 -1.110 -20.247 1.00 88.50 294 ARG A O 1
ATOM 2116 N N . LEU A 1 295 ? 19.951 -1.510 -18.116 1.00 91.00 295 LEU A N 1
ATOM 2117 C CA . LEU A 1 295 ? 20.718 -2.728 -18.407 1.00 91.00 295 LEU A CA 1
ATOM 2118 C C . LEU A 1 295 ? 19.845 -3.793 -19.092 1.00 91.00 295 LEU A C 1
ATOM 2120 O O . LEU A 1 295 ? 20.251 -4.367 -20.108 1.00 91.00 295 LEU A O 1
ATOM 2124 N N . VAL A 1 296 ? 18.650 -4.039 -18.548 1.00 87.56 296 VAL A N 1
ATOM 2125 C CA . VAL A 1 296 ? 17.668 -4.994 -19.088 1.00 87.56 296 VAL A CA 1
ATOM 2126 C C . VAL A 1 296 ? 17.229 -4.587 -20.500 1.00 87.56 296 VAL A C 1
ATOM 2128 O O . VAL A 1 296 ? 17.227 -5.420 -21.411 1.00 87.56 296 VAL A O 1
ATOM 2131 N N . ALA A 1 297 ? 16.922 -3.303 -20.696 1.00 86.62 297 ALA A N 1
ATOM 2132 C CA . ALA A 1 297 ? 16.452 -2.751 -21.961 1.00 86.62 297 ALA A CA 1
ATOM 2133 C C . ALA A 1 297 ? 17.512 -2.830 -23.071 1.00 86.62 297 ALA A C 1
ATOM 2135 O O . ALA A 1 297 ? 17.212 -3.302 -24.168 1.00 86.62 297 ALA A O 1
ATOM 2136 N N . ILE A 1 298 ? 18.765 -2.441 -22.796 1.00 89.00 298 ILE A N 1
ATOM 2137 C CA . ILE A 1 298 ? 19.850 -2.508 -23.794 1.00 89.00 298 ILE A CA 1
ATOM 2138 C C . ILE A 1 298 ? 20.130 -3.968 -24.189 1.00 89.00 298 ILE A C 1
ATOM 2140 O O . ILE A 1 298 ? 20.398 -4.257 -25.353 1.00 89.00 298 ILE A O 1
ATOM 2144 N N . ASN A 1 299 ? 19.989 -4.911 -23.251 1.00 89.81 299 ASN A N 1
ATOM 2145 C CA . ASN A 1 299 ? 20.100 -6.345 -23.534 1.00 89.81 299 ASN A CA 1
ATOM 2146 C C . ASN A 1 299 ? 18.890 -6.933 -24.281 1.00 89.81 299 ASN A C 1
ATOM 2148 O O . ASN A 1 299 ? 18.929 -8.117 -24.616 1.00 89.81 299 ASN A O 1
ATOM 2152 N N . ARG A 1 300 ? 17.831 -6.146 -24.530 1.00 87.69 300 ARG A N 1
ATOM 2153 C CA . ARG A 1 300 ? 16.585 -6.563 -25.200 1.00 87.69 300 ARG A CA 1
ATOM 2154 C C . ARG A 1 300 ? 15.952 -7.814 -24.581 1.00 87.69 300 ARG A C 1
ATOM 2156 O O . ARG A 1 300 ? 15.388 -8.640 -25.295 1.00 87.69 300 ARG A O 1
ATOM 2163 N N . ILE A 1 301 ? 16.045 -7.955 -23.255 1.00 86.38 301 ILE A N 1
ATOM 2164 C CA . ILE A 1 301 ? 15.506 -9.121 -22.539 1.00 86.38 301 ILE A CA 1
ATOM 2165 C C . ILE A 1 301 ? 14.001 -9.300 -22.778 1.00 86.38 301 ILE A C 1
ATOM 2167 O O . ILE A 1 301 ? 13.617 -10.420 -23.108 1.00 86.38 301 ILE A O 1
ATOM 2171 N N . PRO A 1 302 ? 13.150 -8.252 -22.703 1.00 77.19 302 PRO A N 1
ATOM 2172 C CA . PRO A 1 302 ? 11.724 -8.441 -22.949 1.00 77.19 302 PRO A CA 1
ATOM 2173 C C . PRO A 1 302 ? 11.443 -8.994 -24.349 1.00 77.19 302 PRO A C 1
ATOM 2175 O O . PRO A 1 302 ? 10.729 -9.977 -24.474 1.00 77.19 302 PRO A O 1
ATOM 2178 N N . GLY A 1 303 ? 12.090 -8.448 -25.387 1.00 81.44 303 GLY A N 1
ATOM 2179 C CA . GLY A 1 303 ? 11.915 -8.924 -26.763 1.00 81.44 303 GLY A CA 1
ATOM 2180 C C . GLY A 1 303 ? 12.364 -10.374 -26.974 1.00 81.44 303 GLY A C 1
ATOM 2181 O O . GLY A 1 303 ? 11.716 -11.106 -27.715 1.00 81.44 303 GLY A O 1
ATOM 2182 N N . GLN A 1 304 ? 13.430 -10.815 -26.294 1.00 85.88 304 GLN A N 1
ATOM 2183 C CA . GLN A 1 304 ? 13.865 -12.220 -26.323 1.00 85.88 304 GLN A CA 1
ATOM 2184 C C . GLN A 1 304 ? 12.830 -13.149 -25.682 1.00 85.88 304 GLN A C 1
ATOM 2186 O O . GLN A 1 304 ? 12.548 -14.210 -26.230 1.00 85.88 304 GLN A O 1
ATOM 2191 N N . ILE A 1 305 ? 12.248 -12.742 -24.549 1.00 81.19 305 ILE A N 1
ATOM 2192 C CA . ILE A 1 305 ? 11.199 -13.511 -23.870 1.00 81.19 305 ILE A CA 1
ATOM 2193 C C . ILE A 1 305 ? 9.944 -13.576 -24.743 1.00 81.19 305 ILE A C 1
ATOM 2195 O O . ILE A 1 305 ? 9.423 -14.665 -24.956 1.00 81.19 305 ILE A O 1
ATOM 2199 N N . THR A 1 306 ? 9.484 -12.445 -25.287 1.00 75.19 306 THR A N 1
ATOM 2200 C CA . THR A 1 306 ? 8.301 -12.405 -26.158 1.00 75.19 306 THR A CA 1
ATOM 2201 C C . THR A 1 306 ? 8.494 -13.287 -27.394 1.00 75.19 306 THR A C 1
ATOM 2203 O O . THR A 1 306 ? 7.633 -14.114 -27.668 1.00 75.19 306 THR A O 1
ATOM 2206 N N . SER A 1 307 ? 9.650 -13.210 -28.066 1.00 82.38 307 SER A N 1
ATOM 2207 C CA . SER A 1 307 ? 9.937 -14.048 -29.247 1.00 82.38 307 SER A CA 1
ATOM 2208 C C . SER A 1 307 ? 9.916 -15.545 -28.904 1.00 82.38 307 SER A C 1
ATOM 2210 O O . SER A 1 307 ? 9.290 -16.335 -29.602 1.00 82.38 307 SER A O 1
ATOM 2212 N N . ALA A 1 308 ? 10.534 -15.937 -27.783 1.00 82.56 308 ALA A N 1
ATOM 2213 C CA . ALA A 1 308 ? 10.525 -17.329 -27.328 1.00 82.56 308 ALA A CA 1
ATOM 2214 C C . ALA A 1 308 ? 9.113 -17.822 -26.964 1.00 82.56 308 ALA A C 1
ATOM 2216 O O . ALA A 1 308 ? 8.790 -18.991 -27.160 1.00 82.56 308 ALA A O 1
ATOM 2217 N N . LEU A 1 309 ? 8.259 -16.943 -26.433 1.00 80.06 309 LEU A N 1
ATOM 2218 C CA . LEU A 1 309 ? 6.876 -17.282 -26.100 1.00 80.06 309 LEU A CA 1
ATOM 2219 C C . LEU A 1 309 ? 6.000 -17.402 -27.354 1.00 80.06 309 LEU A C 1
ATOM 2221 O O . LEU A 1 309 ? 5.203 -18.338 -27.433 1.00 80.06 309 LEU A O 1
ATOM 2225 N N . GLU A 1 310 ? 6.181 -16.529 -28.347 1.00 78.38 310 GLU A N 1
ATOM 2226 C CA . GLU A 1 310 ? 5.478 -16.597 -29.637 1.00 78.38 310 GLU A CA 1
ATOM 2227 C C . GLU A 1 310 ? 5.741 -17.924 -30.366 1.00 78.38 310 GLU A C 1
ATOM 2229 O O . GLU A 1 310 ? 4.810 -18.530 -30.896 1.00 78.38 310 GLU A O 1
ATOM 2234 N N . GLU A 1 311 ? 6.972 -18.442 -30.304 1.00 82.50 311 GLU A N 1
ATOM 2235 C CA . GLU A 1 311 ? 7.338 -19.744 -30.883 1.00 82.50 311 GLU A CA 1
ATOM 2236 C C . GLU A 1 311 ? 6.627 -20.937 -30.217 1.00 82.50 311 GLU A C 1
ATOM 2238 O O . GLU A 1 311 ? 6.442 -21.984 -30.838 1.00 82.50 311 GLU A O 1
ATOM 2243 N N . THR A 1 312 ? 6.204 -20.793 -28.958 1.00 78.88 312 THR A N 1
ATOM 2244 C CA . THR A 1 312 ? 5.598 -21.884 -28.171 1.00 78.88 312 THR A CA 1
ATOM 2245 C C . THR A 1 312 ? 4.068 -21.929 -28.229 1.00 78.88 312 THR A C 1
ATOM 2247 O O . THR A 1 312 ? 3.473 -22.854 -27.675 1.00 78.88 312 THR A O 1
ATOM 2250 N N . ALA A 1 313 ? 3.421 -20.957 -28.889 1.00 80.81 313 ALA A N 1
ATOM 2251 C CA . ALA A 1 313 ? 1.960 -20.813 -28.971 1.00 80.81 313 ALA A CA 1
ATOM 2252 C C . ALA A 1 313 ? 1.236 -20.846 -27.603 1.00 80.81 313 ALA A C 1
ATOM 2254 O O . ALA A 1 313 ? 0.063 -21.223 -27.512 1.00 80.81 313 ALA A O 1
ATOM 2255 N N . ILE A 1 314 ? 1.924 -20.461 -26.521 1.00 84.44 314 ILE A N 1
ATOM 2256 C CA . ILE A 1 314 ? 1.356 -20.454 -25.170 1.00 84.44 314 ILE A CA 1
ATOM 2257 C C . ILE A 1 314 ? 0.319 -19.320 -25.061 1.00 84.44 314 ILE A C 1
ATOM 2259 O O . ILE A 1 314 ? 0.641 -18.167 -25.349 1.00 84.44 314 ILE A O 1
ATOM 2263 N N . PRO A 1 315 ? -0.912 -19.597 -24.588 1.00 87.81 315 PRO A N 1
ATOM 2264 C CA . PRO A 1 315 ? -1.904 -18.560 -24.330 1.00 87.81 315 PRO A CA 1
ATOM 2265 C C . PRO A 1 315 ? -1.399 -17.487 -23.353 1.00 87.81 315 PRO A C 1
ATOM 2267 O O . PRO A 1 315 ? -0.899 -17.817 -22.276 1.00 87.81 315 PRO A O 1
ATOM 2270 N N . GLY A 1 316 ? -1.631 -16.207 -23.669 1.00 86.12 316 GLY A N 1
ATOM 2271 C CA . GLY A 1 316 ? -1.248 -15.063 -22.823 1.00 86.12 316 GLY A CA 1
ATOM 2272 C C . GLY A 1 316 ? -1.691 -15.197 -21.360 1.00 86.12 316 GLY A C 1
ATOM 2273 O O . GLY A 1 316 ? -0.927 -14.893 -20.447 1.00 86.12 316 GLY A O 1
ATOM 2274 N N . LEU A 1 317 ? -2.875 -15.770 -21.121 1.00 89.00 317 LEU A N 1
ATOM 2275 C CA . LEU A 1 317 ? -3.386 -16.033 -19.775 1.00 89.00 317 LEU A CA 1
ATOM 2276 C C . LEU A 1 317 ? -2.481 -16.970 -18.953 1.00 89.00 317 LEU A C 1
ATOM 2278 O O . LEU A 1 317 ? -2.308 -16.746 -17.758 1.00 89.00 317 LEU A O 1
ATOM 2282 N N . LEU A 1 318 ? -1.880 -17.998 -19.563 1.00 90.12 318 LEU A N 1
ATOM 2283 C CA . LEU A 1 318 ? -0.957 -18.892 -18.852 1.00 90.12 318 LEU A CA 1
ATOM 2284 C C . LEU A 1 318 ? 0.339 -18.171 -18.471 1.00 90.12 318 LEU A C 1
ATOM 2286 O O . LEU A 1 318 ? 0.870 -18.412 -17.388 1.00 90.12 318 LEU A O 1
ATOM 2290 N N . ILE A 1 319 ? 0.808 -17.250 -19.317 1.00 89.94 319 ILE A N 1
ATOM 2291 C CA . ILE A 1 319 ? 1.966 -16.400 -19.013 1.00 89.94 319 ILE A CA 1
ATOM 2292 C C . ILE A 1 319 ? 1.648 -15.491 -17.820 1.00 89.94 319 ILE A C 1
ATOM 2294 O O . ILE A 1 319 ? 2.448 -15.404 -16.890 1.00 89.94 319 ILE A O 1
ATOM 2298 N N . ILE A 1 320 ? 0.455 -14.886 -17.789 1.00 91.94 320 ILE A N 1
ATOM 2299 C CA . ILE A 1 320 ? -0.019 -14.092 -16.645 1.00 91.94 320 ILE A CA 1
ATOM 2300 C C . ILE A 1 320 ? -0.102 -14.936 -15.371 1.00 91.94 320 ILE A C 1
ATOM 2302 O O . ILE A 1 320 ? 0.378 -14.500 -14.328 1.00 91.94 320 ILE A O 1
ATOM 2306 N N . ILE A 1 321 ? -0.671 -16.143 -15.431 1.00 91.88 321 ILE A N 1
ATOM 2307 C CA . ILE A 1 321 ? -0.748 -17.037 -14.264 1.00 91.88 321 ILE A CA 1
ATOM 2308 C C . ILE A 1 321 ? 0.660 -17.382 -13.763 1.00 91.88 321 ILE A C 1
ATOM 2310 O O . ILE A 1 321 ? 0.915 -17.309 -12.563 1.00 91.88 321 ILE A O 1
ATOM 2314 N N . GLY A 1 322 ? 1.591 -17.699 -14.666 1.00 91.69 322 GLY A N 1
ATOM 2315 C CA . GLY A 1 322 ? 2.993 -17.934 -14.318 1.00 91.69 322 GLY A CA 1
ATOM 2316 C C . GLY A 1 322 ? 3.637 -16.722 -13.642 1.00 91.69 322 GLY A C 1
ATOM 2317 O O . GLY A 1 322 ? 4.276 -16.866 -12.600 1.00 91.69 322 GLY A O 1
ATO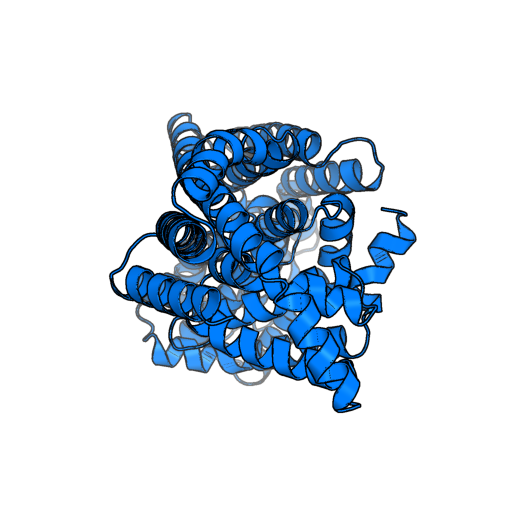M 2318 N N . LEU A 1 323 ? 3.412 -15.520 -14.177 1.00 92.06 323 LEU A N 1
ATOM 2319 C CA . LEU A 1 323 ? 3.905 -14.270 -13.598 1.00 92.06 323 LEU A CA 1
ATOM 2320 C C . LEU A 1 323 ? 3.328 -14.021 -12.196 1.00 92.06 323 LEU A C 1
ATOM 2322 O O . LEU A 1 323 ? 4.072 -13.685 -11.277 1.00 92.06 323 LEU A O 1
ATOM 2326 N N . VAL A 1 324 ? 2.025 -14.242 -12.010 1.00 92.88 324 VAL A N 1
ATOM 2327 C CA . VAL A 1 324 ? 1.359 -14.149 -10.705 1.00 92.88 324 VAL A CA 1
ATOM 2328 C C . VAL A 1 324 ? 1.981 -15.123 -9.710 1.00 92.88 324 VAL A C 1
ATOM 2330 O O . VAL A 1 324 ? 2.281 -14.722 -8.591 1.00 92.88 324 VAL A O 1
ATOM 2333 N N . LEU A 1 325 ? 2.236 -16.375 -10.099 1.00 92.00 325 LEU A N 1
ATOM 2334 C CA . LEU A 1 325 ? 2.883 -17.357 -9.222 1.00 92.00 325 LEU A CA 1
ATOM 2335 C C . LEU A 1 325 ? 4.298 -16.925 -8.824 1.00 92.00 325 LEU A C 1
ATOM 2337 O O . LEU A 1 325 ? 4.659 -17.024 -7.652 1.00 92.00 325 LEU A O 1
ATOM 2341 N N . VAL A 1 326 ? 5.080 -16.392 -9.768 1.00 91.25 326 VAL A N 1
ATOM 2342 C CA . VAL A 1 326 ? 6.404 -15.822 -9.474 1.00 91.25 326 VAL A CA 1
ATOM 2343 C C . VAL A 1 326 ? 6.286 -14.666 -8.480 1.00 91.25 326 VAL A C 1
ATOM 2345 O O . VAL A 1 326 ? 7.050 -14.615 -7.521 1.00 91.25 326 VAL A O 1
ATOM 2348 N N . TYR A 1 327 ? 5.312 -13.771 -8.646 1.00 92.50 327 TYR A N 1
ATOM 2349 C CA . TYR A 1 327 ? 5.077 -12.673 -7.706 1.00 92.50 327 TYR A CA 1
ATOM 2350 C C . TYR A 1 327 ? 4.577 -13.125 -6.342 1.00 92.50 327 TYR A C 1
ATOM 2352 O O . TYR A 1 327 ? 4.998 -12.554 -5.342 1.00 92.50 327 TYR A O 1
ATOM 2360 N N . VAL A 1 328 ? 3.753 -14.170 -6.264 1.00 90.75 328 VAL A N 1
ATOM 2361 C CA . VAL A 1 328 ? 3.362 -14.756 -4.978 1.00 90.75 328 VAL A CA 1
ATOM 2362 C C . VAL A 1 328 ? 4.602 -15.273 -4.255 1.00 90.75 328 VAL A C 1
ATOM 2364 O O . VAL A 1 328 ? 4.769 -14.987 -3.076 1.00 90.75 328 VAL A O 1
ATOM 2367 N N . LEU A 1 329 ? 5.501 -15.973 -4.954 1.00 89.06 329 LEU A N 1
ATOM 2368 C CA . LEU A 1 329 ? 6.748 -16.469 -4.369 1.00 89.06 329 LEU A CA 1
ATOM 2369 C C . LEU A 1 329 ? 7.682 -15.329 -3.950 1.00 89.06 329 LEU A C 1
ATOM 2371 O O . LEU A 1 329 ? 8.204 -15.348 -2.842 1.00 89.06 329 LEU A O 1
ATOM 2375 N N . LEU A 1 330 ? 7.883 -14.320 -4.800 1.00 87.00 330 LEU A N 1
ATOM 2376 C CA . LEU A 1 330 ? 8.749 -13.182 -4.480 1.00 87.00 330 LEU A CA 1
ATOM 2377 C C . LEU A 1 330 ? 8.191 -12.337 -3.332 1.00 87.00 330 LEU A C 1
ATOM 2379 O O . LEU A 1 330 ? 8.946 -11.952 -2.440 1.00 87.00 330 LEU A O 1
ATOM 2383 N N . GLY A 1 331 ? 6.881 -12.092 -3.316 1.00 86.00 331 GLY A N 1
ATOM 2384 C CA . GLY A 1 331 ? 6.200 -11.302 -2.290 1.00 86.00 331 GLY A CA 1
ATOM 2385 C C . GLY A 1 331 ? 6.268 -11.923 -0.895 1.00 86.00 331 GLY A C 1
ATOM 2386 O O . GLY A 1 331 ? 6.108 -11.222 0.097 1.00 86.00 331 GLY A O 1
ATOM 2387 N N . GLN A 1 332 ? 6.565 -13.221 -0.790 1.00 86.69 332 GLN A N 1
ATOM 2388 C CA . GLN A 1 332 ? 6.828 -13.861 0.498 1.00 86.69 332 GLN A CA 1
ATOM 2389 C C . GLN A 1 332 ? 8.157 -13.442 1.140 1.00 86.69 332 GLN A C 1
ATOM 2391 O O . GLN A 1 332 ? 8.327 -13.656 2.340 1.00 86.69 332 GLN A O 1
ATOM 2396 N N . PHE A 1 333 ? 9.099 -12.905 0.359 1.00 81.31 333 PHE A N 1
ATOM 2397 C CA . PHE A 1 333 ? 10.433 -12.498 0.816 1.00 81.31 333 PHE A CA 1
ATOM 2398 C C . PHE A 1 333 ? 10.668 -10.994 0.688 1.00 81.31 333 PHE A C 1
ATOM 2400 O O . PHE A 1 333 ? 11.427 -10.420 1.468 1.00 81.31 333 PHE A O 1
ATOM 2407 N N . LEU A 1 334 ? 10.050 -10.368 -0.313 1.00 83.44 334 LEU A N 1
ATOM 2408 C CA . LEU A 1 334 ? 10.272 -8.979 -0.684 1.00 83.44 334 LEU A CA 1
ATOM 2409 C C . LEU A 1 334 ? 9.070 -8.111 -0.316 1.00 83.44 334 LEU A C 1
ATOM 2411 O O . LEU A 1 334 ? 7.919 -8.470 -0.543 1.00 83.44 334 LEU A O 1
ATOM 2415 N N . GLU A 1 335 ? 9.363 -6.921 0.196 1.00 84.25 335 GLU A N 1
ATOM 2416 C CA . GLU A 1 335 ? 8.387 -5.854 0.415 1.00 84.25 335 GLU A CA 1
ATOM 2417 C C . GLU A 1 335 ? 7.891 -5.285 -0.945 1.00 84.25 335 GLU A C 1
ATOM 2419 O O . GLU A 1 335 ? 8.626 -5.360 -1.938 1.00 84.25 335 GLU A O 1
ATOM 2424 N N . PRO A 1 336 ? 6.653 -4.754 -1.051 1.00 88.38 336 PRO A N 1
ATOM 2425 C CA . PRO A 1 336 ? 6.012 -4.426 -2.328 1.00 88.38 336 PRO A CA 1
ATOM 2426 C C . PRO A 1 336 ? 6.825 -3.519 -3.250 1.00 88.38 336 PRO A C 1
ATOM 2428 O O . PRO A 1 336 ? 6.936 -3.811 -4.442 1.00 88.38 336 PRO A O 1
ATOM 2431 N N . LEU A 1 337 ? 7.420 -2.441 -2.724 1.00 85.44 337 LEU A N 1
ATOM 2432 C CA . LEU A 1 337 ? 8.234 -1.528 -3.533 1.00 85.44 337 LEU A CA 1
ATOM 2433 C C . LEU A 1 337 ? 9.496 -2.220 -4.048 1.00 85.44 337 LEU A C 1
ATOM 2435 O O . LEU A 1 337 ? 9.876 -2.060 -5.208 1.00 85.44 337 LEU A O 1
ATOM 2439 N N . SER A 1 338 ? 10.109 -3.035 -3.196 1.00 83.25 338 SER A N 1
ATOM 2440 C CA . SER A 1 338 ? 11.289 -3.824 -3.532 1.00 83.25 338 SER A CA 1
ATOM 2441 C C . SER A 1 338 ? 11.006 -4.836 -4.651 1.00 83.25 338 SER A C 1
ATOM 2443 O O . SER A 1 338 ? 11.742 -4.906 -5.637 1.00 83.25 338 SER A O 1
ATOM 2445 N N . MET A 1 339 ? 9.901 -5.579 -4.537 1.00 88.94 339 MET A N 1
ATOM 2446 C CA . MET A 1 339 ? 9.444 -6.526 -5.559 1.00 88.94 339 MET A CA 1
ATOM 2447 C C . MET A 1 339 ? 9.113 -5.824 -6.881 1.00 88.94 339 MET A C 1
ATOM 2449 O O . MET A 1 339 ? 9.455 -6.321 -7.956 1.00 88.94 339 MET A O 1
ATOM 2453 N N . MET A 1 340 ? 8.464 -4.661 -6.805 1.00 90.50 340 MET A N 1
ATOM 2454 C CA . MET A 1 340 ? 8.054 -3.875 -7.965 1.00 90.50 340 MET A CA 1
ATOM 2455 C C . MET A 1 340 ? 9.262 -3.469 -8.788 1.00 90.50 340 MET A C 1
ATOM 2457 O O . MET A 1 340 ? 9.380 -3.789 -9.966 1.00 90.50 340 MET A O 1
ATOM 2461 N N . VAL A 1 341 ? 10.195 -2.799 -8.133 1.00 82.56 341 VAL A N 1
ATOM 2462 C CA . VAL A 1 341 ? 11.367 -2.234 -8.779 1.00 82.56 341 VAL A CA 1
ATOM 2463 C C . VAL A 1 341 ? 12.254 -3.317 -9.390 1.00 82.56 341 VAL A C 1
ATOM 2465 O O . VAL A 1 341 ? 12.796 -3.133 -10.479 1.00 82.56 341 VAL A O 1
ATOM 2468 N N . LEU A 1 342 ? 12.376 -4.455 -8.708 1.00 81.00 342 LEU A N 1
ATOM 2469 C CA . LEU A 1 342 ? 13.154 -5.587 -9.189 1.00 81.00 342 LEU A CA 1
ATOM 2470 C C . LEU A 1 342 ? 12.592 -6.168 -10.493 1.00 81.00 342 LEU A C 1
ATOM 2472 O O . LEU A 1 342 ? 13.348 -6.588 -11.367 1.00 81.00 342 LEU A O 1
ATOM 2476 N N . THR A 1 343 ? 11.268 -6.245 -10.605 1.00 87.75 343 THR A N 1
ATOM 2477 C CA . THR A 1 343 ? 10.622 -7.116 -11.594 1.00 87.75 343 THR A CA 1
ATOM 2478 C C . THR A 1 343 ? 9.940 -6.365 -12.729 1.00 87.75 343 THR A C 1
ATOM 2480 O O . THR A 1 343 ? 9.903 -6.879 -13.848 1.00 87.75 343 THR A O 1
ATOM 2483 N N . LEU A 1 344 ? 9.443 -5.146 -12.486 1.00 89.19 344 LEU A N 1
ATOM 2484 C CA . LEU A 1 344 ? 8.754 -4.341 -13.496 1.00 89.19 344 LEU A CA 1
ATOM 2485 C C . LEU A 1 344 ? 9.562 -4.112 -14.778 1.00 89.19 344 LEU A C 1
ATOM 2487 O O . LEU A 1 344 ? 8.945 -4.207 -15.838 1.00 89.19 344 LEU A O 1
ATOM 2491 N N . PRO A 1 345 ? 10.894 -3.886 -14.756 1.00 81.50 345 PRO A N 1
ATOM 2492 C CA . PRO A 1 345 ? 11.656 -3.687 -15.991 1.00 81.50 345 PRO A CA 1
ATOM 2493 C C . PRO A 1 345 ? 11.524 -4.822 -17.014 1.00 81.50 345 PRO A C 1
ATOM 2495 O O . PRO A 1 345 ? 11.704 -4.607 -18.211 1.00 81.50 345 PRO A O 1
ATOM 2498 N N . VAL A 1 346 ? 11.221 -6.034 -16.543 1.00 83.44 346 VAL A N 1
ATOM 2499 C CA . VAL A 1 346 ? 11.007 -7.214 -17.386 1.00 83.44 346 VAL A CA 1
ATOM 2500 C C . VAL A 1 346 ? 9.517 -7.499 -17.552 1.00 83.44 346 VAL A C 1
ATOM 2502 O O . VAL A 1 346 ? 9.051 -7.720 -18.667 1.00 83.44 346 VAL A O 1
ATOM 2505 N N . ALA A 1 347 ? 8.765 -7.489 -16.451 1.00 90.88 347 ALA A N 1
ATOM 2506 C CA . ALA A 1 347 ? 7.367 -7.894 -16.443 1.00 90.88 347 ALA A CA 1
ATOM 2507 C C . ALA A 1 347 ? 6.453 -6.895 -17.160 1.00 90.88 347 ALA A C 1
ATOM 2509 O O . ALA A 1 347 ? 5.559 -7.311 -17.888 1.00 90.88 347 ALA A O 1
ATOM 2510 N N . PHE A 1 348 ? 6.686 -5.589 -16.998 1.00 91.44 348 PHE A N 1
ATOM 2511 C CA . PHE A 1 348 ? 5.818 -4.572 -17.586 1.00 91.44 348 PHE A CA 1
ATOM 2512 C C . PHE A 1 348 ? 5.818 -4.623 -19.123 1.00 91.44 348 PHE A C 1
ATOM 2514 O O . PHE A 1 348 ? 4.740 -4.808 -19.689 1.00 91.44 348 PHE A O 1
ATOM 2521 N N . PRO A 1 349 ? 6.971 -4.571 -19.827 1.00 87.31 349 PRO A N 1
ATOM 2522 C CA . PRO A 1 349 ? 6.964 -4.648 -21.288 1.00 87.31 349 PRO A CA 1
ATOM 2523 C C . PRO A 1 349 ? 6.400 -5.972 -21.817 1.00 87.31 349 PRO A C 1
ATOM 2525 O O . PRO A 1 349 ? 5.726 -5.977 -22.843 1.00 87.31 349 PRO A O 1
ATOM 2528 N N . LEU A 1 350 ? 6.632 -7.083 -21.106 1.00 87.88 350 LEU A N 1
ATOM 2529 C CA . LEU A 1 350 ? 6.070 -8.390 -21.452 1.00 87.88 350 LEU A CA 1
ATOM 2530 C C . LEU A 1 350 ? 4.536 -8.367 -21.409 1.00 87.88 350 LEU A C 1
ATOM 2532 O O . LEU A 1 350 ? 3.884 -8.768 -22.371 1.00 87.88 350 LEU A O 1
ATOM 2536 N N . VAL A 1 351 ? 3.955 -7.859 -20.321 1.00 92.69 351 VAL A N 1
ATOM 2537 C CA . VAL A 1 351 ? 2.497 -7.786 -20.155 1.00 92.69 351 VAL A CA 1
ATOM 2538 C C . VAL A 1 351 ? 1.874 -6.839 -21.184 1.00 92.69 351 VAL A C 1
ATOM 2540 O O . VAL A 1 351 ? 0.841 -7.175 -21.763 1.00 92.69 351 VAL A O 1
ATOM 2543 N N . MET A 1 352 ? 2.531 -5.714 -21.491 1.00 92.25 352 MET A N 1
ATOM 2544 C CA . MET A 1 352 ? 2.077 -4.806 -22.553 1.00 92.25 352 MET A CA 1
ATOM 2545 C C . MET A 1 352 ? 2.159 -5.458 -23.942 1.00 92.25 352 MET A C 1
ATOM 2547 O O . MET A 1 352 ? 1.246 -5.280 -24.743 1.00 92.25 352 MET A O 1
ATOM 2551 N N . SER A 1 353 ? 3.192 -6.267 -24.230 1.00 86.44 353 SER A N 1
ATOM 2552 C CA . SER A 1 353 ? 3.290 -6.985 -25.515 1.00 86.44 353 SER A CA 1
ATOM 2553 C C . SER A 1 353 ? 2.192 -8.031 -25.712 1.00 86.44 353 SER A C 1
ATOM 2555 O O . SER A 1 353 ? 1.836 -8.338 -26.843 1.00 86.44 353 SER A O 1
ATOM 2557 N N . LEU A 1 354 ? 1.615 -8.536 -24.618 1.00 88.81 354 LEU A N 1
ATOM 2558 C CA . LEU A 1 354 ? 0.474 -9.453 -24.647 1.00 88.81 354 LEU A CA 1
ATOM 2559 C C . LEU A 1 354 ? -0.873 -8.727 -24.831 1.00 88.81 354 LEU A C 1
ATOM 2561 O O . LEU A 1 354 ? -1.910 -9.384 -24.889 1.00 88.81 354 LEU A O 1
ATOM 2565 N N . GLY A 1 355 ? -0.874 -7.391 -24.913 1.00 89.81 355 GLY A N 1
ATOM 2566 C CA . GLY A 1 355 ? -2.073 -6.578 -25.133 1.00 89.81 355 GLY A CA 1
ATOM 2567 C C . GLY A 1 355 ? -2.885 -6.268 -23.872 1.00 89.81 355 GLY A C 1
ATOM 2568 O O . GLY A 1 355 ? -4.020 -5.813 -23.985 1.00 89.81 355 GLY A O 1
ATOM 2569 N N . TYR A 1 356 ? -2.336 -6.506 -22.677 1.00 92.81 356 TYR A N 1
ATOM 2570 C CA . TYR A 1 356 ? -2.993 -6.129 -21.423 1.00 92.81 356 TYR A CA 1
ATOM 2571 C C . TYR A 1 356 ? -2.767 -4.652 -21.084 1.00 92.81 356 TYR A C 1
ATOM 2573 O O . TYR A 1 356 ? -1.752 -4.060 -21.444 1.00 92.81 356 TYR A O 1
ATOM 2581 N N . GLU A 1 357 ? -3.694 -4.067 -20.328 1.00 94.75 357 GLU A N 1
ATOM 2582 C CA . GLU A 1 357 ? -3.604 -2.675 -19.887 1.00 94.75 357 GLU A CA 1
ATOM 2583 C C . GLU A 1 357 ? -2.687 -2.481 -18.673 1.00 94.75 357 GLU A C 1
ATOM 2585 O O . GLU A 1 357 ? -2.656 -3.294 -17.742 1.00 94.75 357 GLU A O 1
ATOM 2590 N N . SER A 1 358 ? -1.984 -1.343 -18.638 1.00 95.56 358 SER A N 1
ATOM 2591 C CA . SER A 1 358 ? -1.054 -0.989 -17.558 1.00 95.56 358 SER A CA 1
ATOM 2592 C C . SER A 1 358 ? -1.746 -0.842 -16.205 1.00 95.56 358 SER A C 1
ATOM 2594 O O . SER A 1 358 ? -1.229 -1.326 -15.200 1.00 95.56 358 SER A O 1
ATOM 2596 N N . ALA A 1 359 ? -2.932 -0.225 -16.175 1.00 96.19 359 ALA A N 1
ATOM 2597 C CA . ALA A 1 359 ? -3.704 -0.029 -14.952 1.00 96.19 359 ALA A CA 1
ATOM 2598 C C . ALA A 1 359 ? -4.152 -1.362 -14.343 1.00 96.19 359 ALA A C 1
ATOM 2600 O O . ALA A 1 359 ? -3.963 -1.591 -13.151 1.00 96.19 359 ALA A O 1
ATOM 2601 N N . TRP A 1 360 ? -4.660 -2.277 -15.170 1.00 97.38 360 TRP A N 1
ATOM 2602 C CA . TRP A 1 360 ? -5.003 -3.624 -14.726 1.00 97.38 360 TRP A CA 1
ATOM 2603 C C . TRP A 1 360 ? -3.785 -4.365 -14.168 1.00 97.38 360 TRP A C 1
ATOM 2605 O O . TRP A 1 360 ? -3.859 -4.940 -13.082 1.00 97.38 360 TRP A O 1
ATOM 2615 N N . PHE A 1 361 ? -2.646 -4.307 -14.865 1.00 97.31 361 PHE A N 1
ATOM 2616 C CA . PHE A 1 361 ? -1.431 -4.969 -14.401 1.00 97.31 361 PHE A CA 1
ATOM 2617 C C . PHE A 1 361 ? -0.908 -4.374 -13.087 1.00 97.31 361 PHE A C 1
ATOM 2619 O O . PHE A 1 361 ? -0.467 -5.121 -12.215 1.00 97.31 361 PHE A O 1
ATOM 2626 N N . ALA A 1 362 ? -1.013 -3.056 -12.900 1.00 97.00 362 ALA A N 1
ATOM 2627 C CA . ALA A 1 362 ? -0.660 -2.401 -11.644 1.00 97.00 362 ALA A CA 1
ATOM 2628 C C . ALA A 1 362 ? -1.502 -2.919 -10.473 1.00 97.00 362 ALA A C 1
ATOM 2630 O O . ALA A 1 362 ? -0.955 -3.268 -9.428 1.00 97.00 362 ALA A O 1
ATOM 2631 N N . ILE A 1 363 ? -2.821 -3.025 -10.657 1.00 97.31 363 ILE A N 1
ATOM 2632 C CA . ILE A 1 363 ? -3.729 -3.563 -9.638 1.00 97.31 363 ILE A CA 1
ATOM 2633 C C . ILE A 1 363 ? -3.449 -5.041 -9.378 1.00 97.31 363 ILE A C 1
ATOM 2635 O O . ILE A 1 363 ? -3.410 -5.460 -8.224 1.00 97.31 363 ILE A O 1
ATOM 2639 N N . LEU A 1 364 ? -3.199 -5.830 -10.424 1.00 96.75 364 LEU A N 1
ATOM 2640 C CA . LEU A 1 364 ? -2.832 -7.235 -10.279 1.00 96.75 364 LEU A CA 1
ATOM 2641 C C . LEU A 1 364 ? -1.539 -7.391 -9.468 1.00 96.75 364 LEU A C 1
ATOM 2643 O O . LEU A 1 364 ? -1.482 -8.193 -8.537 1.00 96.75 364 LEU A O 1
ATOM 2647 N N . PHE A 1 365 ? -0.519 -6.591 -9.788 1.00 96.25 365 PHE A N 1
ATOM 2648 C CA . PHE A 1 365 ? 0.737 -6.547 -9.049 1.00 96.25 365 PHE A CA 1
ATOM 2649 C C . PHE A 1 365 ? 0.496 -6.196 -7.576 1.00 96.25 365 PHE A C 1
ATOM 2651 O O . PHE A 1 365 ? 0.967 -6.910 -6.689 1.00 96.25 365 PHE A O 1
ATOM 2658 N N . VAL A 1 366 ? -0.257 -5.123 -7.311 1.00 94.88 366 VAL A N 1
ATOM 2659 C CA . VAL A 1 366 ? -0.557 -4.672 -5.947 1.00 94.88 366 VAL A CA 1
ATOM 2660 C C . VAL A 1 366 ? -1.308 -5.748 -5.171 1.00 94.88 366 VAL A C 1
ATOM 2662 O O . VAL A 1 366 ? -0.932 -6.039 -4.041 1.00 94.88 366 VAL A O 1
ATOM 2665 N N . GLN A 1 367 ? -2.289 -6.408 -5.785 1.00 95.50 367 GLN A N 1
ATOM 2666 C CA . GLN A 1 367 ? -3.044 -7.487 -5.149 1.00 95.50 367 GLN A CA 1
ATOM 2667 C C . GLN A 1 367 ? -2.141 -8.649 -4.713 1.00 95.50 367 GLN A C 1
ATOM 2669 O O . GLN A 1 367 ? -2.303 -9.202 -3.624 1.00 95.50 367 GLN A O 1
ATOM 2674 N N . VAL A 1 368 ? -1.181 -9.038 -5.554 1.00 94.56 368 VAL A N 1
ATOM 2675 C CA . VAL A 1 368 ? -0.227 -10.097 -5.201 1.00 94.56 368 VAL A CA 1
ATOM 2676 C C . VAL A 1 368 ? 0.750 -9.622 -4.123 1.00 94.56 368 VAL A C 1
ATOM 2678 O O . VAL A 1 368 ? 1.077 -10.379 -3.208 1.00 94.56 368 VAL A O 1
ATOM 2681 N N . ALA A 1 369 ? 1.171 -8.359 -4.178 1.00 92.56 369 ALA A N 1
ATOM 2682 C CA . ALA A 1 369 ? 2.025 -7.763 -3.158 1.00 92.56 369 ALA A CA 1
ATOM 2683 C C . ALA A 1 369 ? 1.334 -7.711 -1.782 1.00 92.56 369 ALA A C 1
ATOM 2685 O O . ALA A 1 369 ? 1.961 -8.017 -0.768 1.00 92.56 369 ALA A O 1
ATOM 2686 N N . GLU A 1 370 ? 0.036 -7.400 -1.739 1.00 91.50 370 GLU A N 1
ATOM 2687 C CA . GLU A 1 370 ? -0.774 -7.456 -0.519 1.00 91.50 370 GLU A CA 1
ATOM 2688 C C . GLU A 1 370 ? -0.785 -8.854 0.100 1.00 91.50 370 GLU A C 1
ATOM 2690 O O . GLU A 1 370 ? -0.582 -9.002 1.307 1.00 91.50 370 GLU A O 1
ATOM 2695 N N . LEU A 1 371 ? -0.957 -9.888 -0.728 1.00 92.31 371 LEU A N 1
ATOM 2696 C CA . LEU A 1 371 ? -0.895 -11.271 -0.267 1.00 92.31 371 LEU A CA 1
ATOM 2697 C C . LEU A 1 371 ? 0.478 -11.587 0.354 1.00 92.31 371 LEU A C 1
ATOM 2699 O O . LEU A 1 371 ? 0.541 -12.219 1.411 1.00 92.31 371 LEU A O 1
ATOM 2703 N N . GLY A 1 372 ? 1.568 -11.099 -0.244 1.00 90.50 372 GLY A N 1
ATOM 2704 C CA . GLY A 1 372 ? 2.930 -11.240 0.284 1.00 90.50 372 GLY A CA 1
ATOM 2705 C C . GLY A 1 372 ? 3.112 -10.661 1.692 1.00 90.50 372 GLY A C 1
ATOM 2706 O O . GLY A 1 372 ? 3.760 -11.273 2.539 1.00 90.50 372 GLY A O 1
ATOM 2707 N N . MET A 1 373 ? 2.441 -9.547 2.005 1.00 91.12 373 MET A N 1
ATOM 2708 C CA . MET A 1 373 ? 2.548 -8.863 3.305 1.00 91.12 373 MET A CA 1
ATOM 2709 C C . MET A 1 373 ? 1.972 -9.649 4.485 1.00 91.12 373 MET A C 1
ATOM 2711 O O . MET A 1 373 ? 2.269 -9.323 5.638 1.00 91.12 373 MET A O 1
ATOM 2715 N N . ILE A 1 374 ? 1.174 -10.680 4.216 1.00 92.88 374 ILE A N 1
ATOM 2716 C CA . ILE A 1 374 ? 0.595 -11.552 5.238 1.00 92.88 374 ILE A CA 1
ATOM 2717 C C . ILE A 1 374 ? 1.024 -13.014 5.099 1.00 92.88 374 ILE A C 1
ATOM 2719 O O . ILE A 1 374 ? 0.782 -13.774 6.025 1.00 92.88 374 ILE A O 1
ATOM 2723 N N . THR A 1 375 ? 1.685 -13.411 4.007 1.00 90.75 375 THR A N 1
ATOM 2724 C CA . THR A 1 375 ? 2.047 -14.812 3.723 1.00 90.75 375 THR A CA 1
ATOM 2725 C C . THR A 1 375 ? 3.451 -15.159 4.253 1.00 90.75 375 THR A C 1
ATOM 2727 O O . THR A 1 375 ? 4.374 -14.357 4.108 1.00 90.75 375 THR A O 1
ATOM 2730 N N . PRO A 1 376 ? 3.664 -16.348 4.854 1.00 86.38 376 PRO A N 1
ATOM 2731 C CA . PRO A 1 376 ? 4.998 -16.795 5.272 1.00 86.38 376 PRO A CA 1
ATOM 2732 C C . PRO A 1 376 ? 5.941 -17.052 4.073 1.00 86.38 376 PRO A C 1
ATOM 2734 O O . PRO A 1 376 ? 5.450 -17.401 3.000 1.00 86.38 376 PRO A O 1
ATOM 2737 N N . PRO A 1 377 ? 7.280 -16.997 4.251 1.00 82.31 377 PRO A N 1
ATOM 2738 C CA . PRO A 1 377 ? 8.000 -16.838 5.521 1.00 82.31 377 PRO A CA 1
ATOM 2739 C C . PRO A 1 377 ? 8.119 -15.423 6.097 1.00 82.31 377 PRO A C 1
ATOM 2741 O O . PRO A 1 377 ? 8.277 -15.344 7.310 1.00 82.31 377 PRO A O 1
ATOM 2744 N N . VAL A 1 378 ? 8.067 -14.337 5.312 1.00 80.19 378 VAL A N 1
ATOM 2745 C CA . VAL A 1 378 ? 8.361 -12.988 5.850 1.00 80.19 378 VAL A CA 1
ATOM 2746 C C . VAL A 1 378 ? 7.122 -12.227 6.297 1.00 80.19 378 VAL A C 1
ATOM 2748 O O . VAL A 1 378 ? 7.209 -11.585 7.330 1.00 80.19 378 VAL A O 1
ATOM 2751 N N . GLY A 1 379 ? 5.999 -12.267 5.566 1.00 85.06 379 GLY A N 1
ATOM 2752 C CA . GLY A 1 379 ? 4.719 -11.625 5.916 1.00 85.06 379 GLY A CA 1
ATOM 2753 C C . GLY A 1 379 ? 4.810 -10.422 6.865 1.00 85.06 379 GLY A C 1
ATOM 2754 O O . GLY A 1 379 ? 4.404 -10.515 8.026 1.00 85.06 379 GLY A O 1
ATOM 2755 N N . MET A 1 380 ? 5.386 -9.310 6.392 1.00 87.06 380 MET A N 1
ATOM 2756 C CA . MET A 1 380 ? 5.860 -8.205 7.240 1.00 87.06 380 MET A CA 1
ATOM 2757 C C . MET A 1 380 ? 4.793 -7.658 8.202 1.00 87.06 380 MET A C 1
ATOM 2759 O O . MET A 1 380 ? 5.109 -7.348 9.351 1.00 87.06 380 MET A O 1
ATOM 2763 N N . ASN A 1 381 ? 3.521 -7.590 7.792 1.00 91.31 381 ASN A N 1
ATOM 2764 C CA . ASN A 1 381 ? 2.448 -7.123 8.677 1.00 91.31 381 ASN A CA 1
ATOM 2765 C C . ASN A 1 381 ? 2.266 -8.054 9.887 1.00 91.31 381 ASN A C 1
ATOM 2767 O O . ASN A 1 381 ? 2.051 -7.586 11.005 1.00 91.31 381 ASN A O 1
ATOM 2771 N N . VAL A 1 382 ? 2.384 -9.369 9.680 1.00 92.50 382 VAL A N 1
ATOM 2772 C CA . VAL A 1 382 ? 2.283 -10.372 10.748 1.00 92.50 382 VAL A CA 1
ATOM 2773 C C . VAL A 1 382 ? 3.453 -10.238 11.720 1.00 92.50 382 VAL A C 1
ATOM 2775 O O . VAL A 1 382 ? 3.236 -10.265 12.932 1.00 92.50 382 VAL A O 1
ATOM 2778 N N . TYR A 1 383 ? 4.677 -10.028 11.230 1.00 89.38 383 TYR A N 1
ATOM 2779 C CA . TYR A 1 383 ? 5.853 -9.823 12.089 1.00 89.38 383 TYR A CA 1
ATOM 2780 C C . TYR A 1 383 ? 5.778 -8.529 12.894 1.00 89.38 383 TYR A C 1
ATOM 2782 O O . TYR A 1 383 ? 6.046 -8.528 14.095 1.00 89.38 383 TYR A O 1
ATOM 2790 N N . VAL A 1 384 ? 5.355 -7.434 12.264 1.00 88.69 384 VAL A N 1
ATOM 2791 C CA . VAL A 1 384 ? 5.164 -6.148 12.944 1.00 88.69 384 VAL A CA 1
ATOM 2792 C C . VAL A 1 384 ? 4.153 -6.286 14.082 1.00 88.69 384 VAL A C 1
ATOM 2794 O O . VAL A 1 384 ? 4.408 -5.819 15.189 1.00 88.69 384 VAL A O 1
ATOM 2797 N N . LEU A 1 385 ? 3.039 -6.982 13.857 1.00 90.00 385 LEU A N 1
ATOM 2798 C CA . LEU A 1 385 ? 2.017 -7.173 14.886 1.00 90.00 385 LEU A CA 1
ATOM 2799 C C . LEU A 1 385 ? 2.452 -8.132 15.989 1.00 90.00 385 LEU A C 1
ATOM 2801 O O . LEU A 1 385 ? 2.251 -7.865 17.169 1.00 90.00 385 LEU A O 1
ATOM 2805 N N . THR A 1 386 ? 3.081 -9.243 15.635 1.00 90.69 386 THR A N 1
ATOM 2806 C CA . THR A 1 386 ? 3.570 -10.216 16.623 1.00 90.69 386 THR A CA 1
ATOM 2807 C C . THR A 1 386 ? 4.733 -9.666 17.449 1.00 90.69 386 THR A C 1
ATOM 2809 O O . THR A 1 386 ? 4.897 -10.070 18.589 1.00 90.69 386 THR A O 1
ATOM 2812 N N . SER A 1 387 ? 5.472 -8.666 16.954 1.00 87.62 387 SER A N 1
ATOM 2813 C CA . SER A 1 387 ? 6.494 -7.962 17.746 1.00 87.62 387 SER A CA 1
ATOM 2814 C C . SER A 1 387 ? 5.928 -7.108 18.890 1.00 87.62 387 SER A C 1
ATOM 2816 O O . SER A 1 387 ? 6.657 -6.754 19.814 1.00 87.62 387 SER A O 1
ATOM 2818 N N . VAL A 1 388 ? 4.632 -6.778 18.835 1.00 83.25 388 VAL A N 1
ATOM 2819 C CA . VAL A 1 388 ? 3.932 -5.963 19.842 1.00 83.25 388 VAL A CA 1
ATOM 2820 C C . VAL A 1 388 ? 2.812 -6.732 20.554 1.00 83.25 388 VAL A C 1
ATOM 2822 O O . VAL A 1 388 ? 2.008 -6.125 21.259 1.00 83.25 388 VAL A O 1
ATOM 2825 N N . THR A 1 389 ? 2.736 -8.055 20.370 1.00 86.06 389 THR A N 1
ATOM 2826 C CA . THR A 1 389 ? 1.745 -8.931 21.017 1.00 86.06 389 THR A CA 1
ATOM 2827 C C . THR A 1 389 ? 2.387 -10.226 21.510 1.00 86.06 389 THR A C 1
ATOM 2829 O O . THR A 1 389 ? 3.450 -10.613 21.046 1.00 86.06 389 THR A O 1
ATOM 2832 N N . ASP A 1 390 ? 1.710 -10.953 22.400 1.00 86.62 390 ASP A N 1
ATOM 2833 C CA . ASP A 1 390 ? 2.190 -12.262 22.881 1.00 86.62 390 ASP A CA 1
ATOM 2834 C C . ASP A 1 390 ? 1.876 -13.423 21.914 1.00 86.62 390 ASP A C 1
ATOM 2836 O O . ASP A 1 390 ? 2.088 -14.596 22.233 1.00 86.62 390 ASP A O 1
ATOM 2840 N N . VAL A 1 391 ? 1.308 -13.130 20.738 1.00 92.00 391 VAL A N 1
ATOM 2841 C CA . VAL A 1 391 ? 0.905 -14.154 19.768 1.00 92.00 391 VAL A CA 1
ATOM 2842 C C . VAL A 1 391 ? 2.133 -14.670 19.029 1.00 92.00 391 VAL A C 1
ATOM 2844 O O . VAL A 1 391 ? 2.880 -13.910 18.415 1.00 92.00 391 VAL A O 1
ATOM 2847 N N . LYS A 1 392 ? 2.318 -15.993 19.014 1.00 94.31 392 LYS A N 1
ATOM 2848 C CA . LYS A 1 392 ? 3.396 -16.617 18.239 1.00 94.31 392 LYS A CA 1
ATOM 2849 C C . LYS A 1 392 ? 3.181 -16.374 16.744 1.00 94.31 392 LYS A C 1
ATOM 2851 O O . LYS A 1 392 ? 2.084 -16.589 16.231 1.00 94.31 392 LYS A O 1
ATOM 2856 N N . VAL A 1 393 ? 4.253 -16.042 16.026 1.00 92.69 393 VAL A N 1
ATOM 2857 C CA . VAL A 1 393 ? 4.247 -15.799 14.568 1.00 92.69 393 VAL A CA 1
ATOM 2858 C C . VAL A 1 393 ? 3.539 -16.915 13.790 1.00 92.69 393 VAL A C 1
ATOM 2860 O O . VAL A 1 393 ? 2.697 -16.653 12.936 1.00 92.69 393 VAL A O 1
ATOM 2863 N N . THR A 1 394 ? 3.809 -18.177 14.130 1.00 93.50 394 THR A N 1
ATOM 2864 C CA . THR A 1 394 ? 3.185 -19.341 13.479 1.00 93.50 394 THR A CA 1
ATOM 2865 C C . THR A 1 394 ? 1.673 -19.418 13.698 1.00 93.50 394 THR A C 1
ATOM 2867 O O . THR A 1 394 ? 0.941 -19.854 12.810 1.00 93.50 394 THR A O 1
ATOM 2870 N N . GLU A 1 395 ? 1.184 -18.985 14.859 1.00 94.50 395 GLU A N 1
ATOM 2871 C CA . GLU A 1 395 ? -0.244 -18.929 15.172 1.00 94.50 395 GLU A CA 1
ATOM 2872 C C . GLU A 1 395 ? -0.922 -17.775 14.434 1.00 94.50 395 GLU A C 1
ATOM 2874 O O . GLU A 1 395 ? -2.011 -17.957 13.892 1.00 94.50 395 GLU A O 1
ATOM 2879 N N . ALA A 1 396 ? -0.254 -16.622 14.349 1.00 93.81 396 ALA A N 1
ATOM 2880 C CA . ALA A 1 396 ? -0.736 -15.476 13.589 1.00 93.81 396 ALA A CA 1
ATOM 2881 C C . ALA A 1 396 ? -0.851 -15.796 12.087 1.00 93.81 396 ALA A C 1
ATOM 2883 O O . ALA A 1 396 ? -1.887 -15.523 11.482 1.00 93.81 396 ALA A O 1
ATOM 2884 N N . PHE A 1 397 ? 0.144 -16.470 11.498 1.00 94.56 397 PHE A N 1
ATOM 2885 C CA . PHE A 1 397 ? 0.072 -16.919 10.103 1.00 94.56 397 PHE A CA 1
ATOM 2886 C C . PHE A 1 397 ? -1.069 -17.904 9.848 1.00 94.56 397 PHE A C 1
ATOM 2888 O O . PHE A 1 397 ? -1.742 -17.811 8.822 1.00 94.56 397 PHE A O 1
ATOM 2895 N N . ARG A 1 398 ? -1.323 -18.835 10.777 1.00 95.06 398 ARG A N 1
ATOM 2896 C CA . ARG A 1 398 ? -2.477 -19.743 10.675 1.00 95.06 398 ARG A CA 1
ATOM 2897 C C . ARG A 1 398 ? -3.798 -18.985 10.766 1.00 95.06 398 ARG A C 1
ATOM 2899 O O . ARG A 1 398 ? -4.721 -19.287 10.016 1.00 95.06 398 ARG A O 1
ATOM 2906 N N . ALA A 1 399 ? -3.884 -17.985 11.639 1.00 94.62 399 ALA A N 1
ATOM 2907 C CA . ALA A 1 399 ? -5.068 -17.144 11.761 1.00 94.62 399 ALA A CA 1
ATOM 2908 C C . ALA A 1 399 ? -5.322 -16.280 10.508 1.00 94.62 399 ALA A C 1
ATOM 2910 O O . ALA A 1 399 ? -6.465 -15.905 10.260 1.00 94.62 399 ALA A O 1
ATOM 2911 N N . CYS A 1 400 ? -4.301 -16.021 9.681 1.00 95.94 400 CYS A N 1
ATOM 2912 C CA . CYS A 1 400 ? -4.435 -15.299 8.411 1.00 95.94 400 CYS A CA 1
ATOM 2913 C C . CYS A 1 400 ? -4.998 -16.148 7.253 1.00 95.94 400 CYS A C 1
ATOM 2915 O O . CYS A 1 400 ? -5.395 -15.582 6.237 1.00 95.94 400 CYS A O 1
ATOM 2917 N N . ILE A 1 401 ? -5.104 -17.480 7.390 1.00 95.44 401 ILE A N 1
ATOM 2918 C CA . ILE A 1 401 ? -5.573 -18.378 6.313 1.00 95.44 401 ILE A CA 1
ATOM 2919 C C . ILE A 1 401 ? -6.907 -17.939 5.678 1.00 95.44 401 ILE A C 1
ATOM 2921 O O . ILE A 1 401 ? -6.982 -17.905 4.448 1.00 95.44 401 ILE A O 1
ATOM 2925 N N . PRO A 1 402 ? -7.954 -17.561 6.441 1.00 95.88 402 PRO A N 1
ATOM 2926 C CA . PRO A 1 402 ? -9.203 -17.081 5.850 1.00 95.88 402 PRO A CA 1
ATOM 2927 C C . PRO A 1 402 ? -9.011 -15.847 4.955 1.00 95.88 402 PRO A C 1
ATOM 2929 O O . PRO A 1 402 ? -9.657 -15.734 3.915 1.00 95.88 402 PRO A O 1
ATOM 2932 N N . PHE A 1 403 ? -8.082 -14.958 5.313 1.00 96.06 403 PHE A N 1
ATOM 2933 C CA . PHE A 1 403 ? -7.751 -13.774 4.523 1.00 96.06 403 PHE A CA 1
ATOM 2934 C C . PHE A 1 403 ? -6.916 -14.116 3.283 1.00 96.06 403 PHE A C 1
ATOM 2936 O O . PHE A 1 403 ? -7.084 -13.462 2.256 1.00 96.06 403 PHE A O 1
ATOM 2943 N N . TYR A 1 404 ? -6.081 -15.164 3.311 1.00 92.81 404 TYR A N 1
ATOM 2944 C CA . TYR A 1 404 ? -5.429 -15.668 2.090 1.00 92.81 404 TYR A CA 1
ATOM 2945 C C . TYR A 1 404 ? -6.458 -16.165 1.080 1.00 92.81 404 TYR A C 1
ATOM 2947 O O . TYR A 1 404 ? -6.341 -15.879 -0.107 1.00 92.81 404 TYR A O 1
ATOM 2955 N N . ILE A 1 405 ? -7.486 -16.876 1.553 1.00 94.56 405 ILE A N 1
ATOM 2956 C CA . ILE A 1 405 ? -8.570 -17.363 0.695 1.00 94.56 405 ILE A CA 1
ATOM 2957 C C . ILE A 1 405 ? -9.319 -16.173 0.088 1.00 94.56 405 ILE A C 1
ATOM 2959 O O . ILE A 1 405 ? -9.537 -16.151 -1.120 1.00 94.56 405 ILE A O 1
ATOM 2963 N N . ALA A 1 406 ? -9.653 -15.158 0.890 1.00 95.62 406 ALA A N 1
ATOM 2964 C CA . ALA A 1 406 ? -10.300 -13.941 0.399 1.00 95.62 406 ALA A CA 1
ATOM 2965 C C . ALA A 1 406 ? -9.461 -13.221 -0.676 1.00 95.62 406 ALA A C 1
ATOM 2967 O O . ALA A 1 406 ? -9.990 -12.862 -1.727 1.00 95.62 406 ALA A O 1
ATOM 2968 N N . ASN A 1 407 ? -8.150 -13.080 -0.454 1.00 93.06 407 ASN A N 1
ATOM 2969 C CA . ASN A 1 407 ? -7.224 -12.512 -1.437 1.00 93.06 407 ASN A CA 1
ATOM 2970 C C . ASN A 1 407 ? -7.116 -13.357 -2.707 1.00 93.06 407 ASN A C 1
ATOM 2972 O O . ASN A 1 407 ? -7.102 -12.803 -3.799 1.00 93.06 407 ASN A O 1
ATOM 2976 N N . GLY A 1 408 ? -7.058 -14.685 -2.583 1.00 92.75 408 GLY A N 1
ATOM 2977 C CA . GLY A 1 408 ? -7.024 -15.594 -3.728 1.00 92.75 408 GLY A CA 1
ATOM 2978 C C . GLY A 1 408 ? -8.295 -15.505 -4.574 1.00 92.75 408 GLY A C 1
ATOM 2979 O O . GLY A 1 408 ? -8.222 -15.513 -5.803 1.00 92.75 40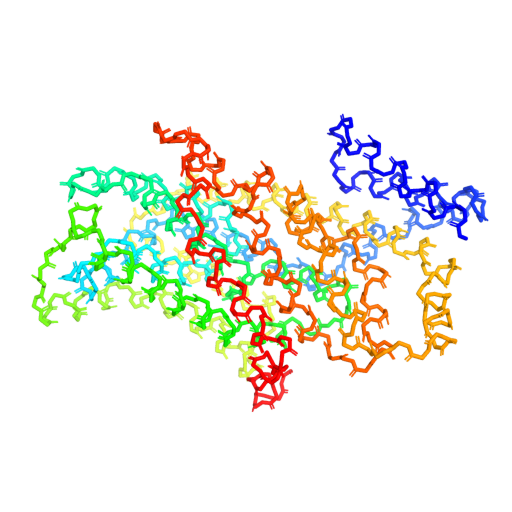8 GLY A O 1
ATOM 2980 N N . VAL A 1 409 ? -9.457 -15.343 -3.933 1.00 94.62 409 VAL A N 1
ATOM 2981 C CA . VAL A 1 409 ? -10.729 -15.093 -4.625 1.00 94.62 409 VAL A CA 1
ATOM 2982 C C . VAL A 1 409 ? -10.691 -13.752 -5.356 1.00 94.62 409 VAL A C 1
ATOM 2984 O O . VAL A 1 409 ? -11.002 -13.714 -6.544 1.00 94.62 409 VAL A O 1
ATOM 2987 N N . LEU A 1 410 ? -10.265 -12.671 -4.696 1.00 94.94 410 LEU A N 1
ATOM 2988 C CA . LEU A 1 410 ? -10.156 -11.354 -5.332 1.00 94.94 410 LEU A CA 1
ATOM 2989 C C . LEU A 1 410 ? -9.164 -11.362 -6.505 1.00 94.94 410 LEU A C 1
ATOM 2991 O O . LEU A 1 410 ? -9.472 -10.849 -7.576 1.00 94.94 410 LEU A O 1
ATOM 2995 N N . LEU A 1 411 ? -8.013 -12.012 -6.339 1.00 94.50 411 LEU A N 1
ATOM 2996 C CA . LEU A 1 411 ? -7.016 -12.199 -7.391 1.00 94.50 411 LEU A CA 1
ATOM 2997 C C . LEU A 1 411 ? -7.594 -12.966 -8.587 1.00 94.50 411 LEU A C 1
ATOM 2999 O O . LEU A 1 411 ? -7.405 -12.562 -9.730 1.00 94.50 411 LEU A O 1
ATOM 3003 N N . THR A 1 412 ? -8.352 -14.035 -8.329 1.00 93.44 412 THR A N 1
ATOM 3004 C CA . THR A 1 412 ? -9.035 -14.801 -9.383 1.00 93.44 412 THR A CA 1
ATOM 3005 C C . THR A 1 412 ? -10.047 -13.931 -10.127 1.00 93.44 412 THR A C 1
ATOM 3007 O O . THR A 1 412 ? -10.103 -13.972 -11.353 1.00 93.44 412 THR A O 1
ATOM 3010 N N . ILE A 1 413 ? -10.811 -13.105 -9.404 1.00 95.25 413 ILE A N 1
ATOM 3011 C CA . ILE A 1 413 ? -11.760 -12.155 -9.997 1.00 95.25 413 ILE A CA 1
ATOM 3012 C C . ILE A 1 413 ? -11.028 -11.143 -10.886 1.00 95.25 413 ILE A C 1
ATOM 3014 O O . ILE A 1 413 ? -11.471 -10.910 -12.004 1.00 95.25 413 ILE A O 1
ATOM 3018 N N . LEU A 1 414 ? -9.903 -10.580 -10.438 1.00 95.00 414 LEU A N 1
ATOM 3019 C CA . LEU A 1 414 ? -9.126 -9.608 -11.216 1.00 95.00 414 LEU A CA 1
ATOM 3020 C C . LEU A 1 414 ? -8.521 -10.211 -12.489 1.00 95.00 414 LEU A C 1
ATOM 3022 O O . LEU A 1 414 ? -8.489 -9.545 -13.523 1.00 95.00 414 LEU A O 1
ATOM 3026 N N . VAL A 1 415 ? -8.058 -11.463 -12.430 1.00 93.31 415 VAL A N 1
ATOM 3027 C CA . VAL A 1 415 ? -7.537 -12.178 -13.606 1.00 93.31 415 VAL A CA 1
ATOM 3028 C C . VAL A 1 415 ? -8.662 -12.526 -14.583 1.00 93.31 415 VAL A C 1
ATOM 3030 O O . VAL A 1 415 ? -8.491 -12.370 -15.789 1.00 93.31 415 VAL A O 1
ATOM 3033 N N . ALA A 1 416 ? -9.814 -12.977 -14.080 1.00 92.62 416 ALA A N 1
ATOM 3034 C CA . ALA A 1 416 ? -10.952 -13.361 -14.913 1.00 92.62 416 ALA A CA 1
ATOM 3035 C C . ALA A 1 416 ? -11.700 -12.155 -15.507 1.00 92.62 416 ALA A C 1
ATOM 3037 O O . ALA A 1 416 ? -12.223 -12.243 -16.617 1.00 92.62 416 ALA A O 1
ATOM 3038 N N . PHE A 1 417 ? -11.746 -11.032 -14.786 1.00 95.12 417 PHE A N 1
ATOM 3039 C CA . PHE A 1 417 ? -12.506 -9.838 -15.151 1.00 95.12 417 PHE A CA 1
ATOM 3040 C C . PHE A 1 417 ? -11.644 -8.568 -15.022 1.00 95.12 417 PHE A C 1
ATOM 3042 O O . PHE A 1 417 ? -11.790 -7.821 -14.049 1.00 95.12 417 PHE A O 1
ATOM 3049 N N . PRO A 1 418 ? -10.789 -8.256 -16.020 1.00 93.19 418 PRO A N 1
ATOM 3050 C CA . PRO A 1 418 ? -9.943 -7.059 -16.002 1.00 93.19 418 PRO A CA 1
ATOM 3051 C C . PRO A 1 418 ? -10.701 -5.740 -15.797 1.00 93.19 418 PRO A C 1
ATOM 3053 O O . PRO A 1 418 ? -10.186 -4.821 -15.158 1.00 93.19 418 PRO A O 1
ATOM 3056 N N . ALA A 1 419 ? -11.962 -5.694 -16.242 1.00 94.69 419 ALA A N 1
ATOM 3057 C CA . ALA A 1 419 ? -12.877 -4.571 -16.061 1.00 94.69 419 ALA A CA 1
ATOM 3058 C C . ALA A 1 419 ? -13.050 -4.142 -14.596 1.00 94.69 419 ALA A C 1
ATOM 3060 O O . ALA A 1 419 ? -13.344 -2.983 -14.335 1.00 94.69 419 ALA A O 1
ATOM 3061 N N . VAL A 1 420 ? -12.833 -5.030 -13.621 1.00 95.06 420 VAL A N 1
ATOM 3062 C CA . VAL A 1 420 ? -12.888 -4.663 -12.196 1.00 95.06 420 VAL A CA 1
ATOM 3063 C C . VAL A 1 420 ? -11.852 -3.586 -11.849 1.00 95.06 420 VAL A C 1
ATOM 3065 O O . VAL A 1 420 ? -12.115 -2.752 -10.986 1.00 95.06 420 VAL A O 1
ATOM 3068 N N . ALA A 1 421 ? -10.706 -3.573 -12.536 1.00 96.12 421 ALA A N 1
ATOM 3069 C CA . ALA A 1 421 ? -9.681 -2.545 -12.385 1.00 96.12 421 ALA A CA 1
ATOM 3070 C C . ALA A 1 421 ? -9.850 -1.384 -13.383 1.00 96.12 421 ALA A C 1
ATOM 3072 O O . ALA A 1 421 ? -9.549 -0.248 -13.037 1.00 96.12 421 ALA A O 1
ATOM 3073 N N . THR A 1 422 ? -10.317 -1.633 -14.611 1.00 96.00 422 THR A N 1
ATOM 3074 C CA . THR A 1 422 ? -10.317 -0.606 -15.677 1.00 96.00 422 THR A CA 1
ATOM 3075 C C . THR A 1 422 ? -11.625 0.177 -15.806 1.00 96.00 422 THR A C 1
ATOM 3077 O O . THR A 1 422 ? -11.602 1.328 -16.230 1.00 96.00 422 THR A O 1
ATOM 3080 N N . TRP A 1 423 ? -12.754 -0.368 -15.338 1.00 97.06 423 TRP A N 1
ATOM 3081 C CA . TRP A 1 423 ? -14.082 0.236 -15.516 1.00 97.06 423 TRP A CA 1
ATOM 3082 C C . TRP A 1 423 ? -14.203 1.655 -14.953 1.00 97.06 423 TRP A C 1
ATOM 3084 O O . TRP A 1 423 ? -14.736 2.536 -15.624 1.00 97.06 423 TRP A O 1
ATOM 3094 N N . LEU A 1 424 ? -13.732 1.891 -13.723 1.00 95.38 424 LEU A N 1
ATOM 3095 C CA . LEU A 1 424 ? -13.826 3.217 -13.107 1.00 95.38 424 LEU A CA 1
ATOM 3096 C C . LEU A 1 424 ? -12.913 4.247 -13.800 1.00 95.38 424 LEU A C 1
ATOM 3098 O O . LEU A 1 424 ? -13.408 5.332 -14.102 1.00 95.38 424 LEU A O 1
ATOM 3102 N N . PRO A 1 425 ? -11.628 3.946 -14.083 1.00 94.94 425 PRO A N 1
ATOM 3103 C CA . PRO A 1 425 ? -10.801 4.814 -14.917 1.00 94.94 425 PRO A CA 1
ATOM 3104 C C . PRO A 1 425 ? -11.442 5.183 -16.256 1.00 94.94 425 PRO A C 1
ATOM 3106 O O . PRO A 1 425 ? -11.477 6.359 -16.611 1.00 94.94 425 PRO A O 1
ATOM 3109 N N . ASP A 1 426 ? -11.998 4.201 -16.967 1.00 95.38 426 ASP A N 1
ATOM 3110 C CA . ASP A 1 426 ? -12.601 4.418 -18.284 1.00 95.38 426 ASP A CA 1
ATOM 3111 C C . ASP A 1 426 ? -13.879 5.262 -18.195 1.00 95.38 426 ASP A C 1
ATOM 3113 O O . ASP A 1 426 ? -14.107 6.133 -19.032 1.00 95.38 426 ASP A O 1
ATOM 3117 N N . LEU A 1 427 ? -14.684 5.064 -17.144 1.00 94.69 427 LEU A N 1
ATOM 3118 C CA . LEU A 1 427 ? -15.868 5.879 -16.862 1.00 94.69 427 LEU A CA 1
ATOM 3119 C C . LEU A 1 427 ? -15.511 7.345 -16.577 1.00 94.69 427 LEU A C 1
ATOM 3121 O O . LEU A 1 427 ? -16.257 8.247 -16.956 1.00 94.69 427 LEU A O 1
ATOM 3125 N N . LEU A 1 428 ? -14.397 7.576 -15.883 1.00 92.12 428 LEU A N 1
ATOM 3126 C CA . LEU A 1 428 ? -13.909 8.910 -15.530 1.00 92.12 428 LEU A CA 1
ATOM 3127 C C . LEU A 1 428 ? -13.104 9.570 -16.663 1.00 92.12 428 LEU A C 1
ATOM 3129 O O . LEU A 1 428 ? -12.879 10.776 -16.613 1.00 92.12 428 LEU A O 1
ATOM 3133 N N . GLY A 1 429 ? -12.689 8.805 -17.677 1.00 89.00 429 GLY A N 1
ATOM 3134 C CA . GLY A 1 429 ? -11.873 9.291 -18.790 1.00 89.00 429 GLY A CA 1
ATOM 3135 C C . GLY A 1 429 ? -10.443 9.670 -18.388 1.00 89.00 429 GLY A C 1
ATOM 3136 O O . GLY A 1 429 ? -9.887 10.600 -18.973 1.00 89.00 429 GLY A O 1
ATOM 3137 N N . VAL A 1 430 ? -9.872 8.990 -17.382 1.00 84.06 430 VAL A N 1
ATOM 3138 C CA . VAL A 1 430 ? -8.543 9.290 -16.796 1.00 84.06 430 VAL A CA 1
ATOM 3139 C C . VAL A 1 430 ? -7.462 8.262 -17.088 1.00 84.06 430 VAL A C 1
ATOM 3141 O O . VAL A 1 430 ? -7.780 7.070 -17.319 1.00 84.06 430 VAL A O 1
#

InterPro domains:
  IPR004681 TRAP transporter large membrane protein DctM [PIRSF006066] (6-429)
  IPR004681 TRAP transporter large membrane protein DctM [PTHR33362] (4-429)
  IPR004681 TRAP transporter large membrane protein DctM [TIGR00786] (18-425)
  IPR010656 TRAP C4-dicarboxylate transport system permease DctM subunit [PF06808] (9-419)

Sequence (430 aa):
MLTVIFSVIGLLALMAFGVPIGVALLIAGLAGIAAGFGPDVAMGYLQTSPFTNVASFTLIAIPLFLFMGNLGEQGAVWGRLFDFAYRWVGRFRGGLGMTAILAGTVFAAVSGSSAASAATLGKILVPEADKYGYDKRSIVATVAASGTLAIMIPPSITLIVFGVLTETSVARLFAAGVVPGLLGALAYIVTVFVMARRHPEAMPAGAAFGTRDKITSTWKASPILSVVAVVLGGIYLGWFTPTEAAAIGVVGITAVSVSLGGLRTRGGVKAAEEAVKATAMILLIVVGATIFSRLVAINRIPGQITSALEETAIPGLLIIIGLVLVYVLLGQFLEPLSMMVLTLPVAFPLVMSLGYESAWFAILFVQVAELGMITPPVGMNVYVLTSVTDVKVTEAFRACIPFYIANGVLLTILVAFPAVATWLPDLLGV

pLDDT: mean 90.36, std 4.97, range [71.06, 97.44]

Organism: Blastococcus saxobsidens (strain DD2) (NCBI:txid1146883)

Foldseek 3Di:
DVLLVVLLVQLVVCVVVVNQNLVSLLCSLLVSCCVPPNNVRSVVLVVPLLCVLLVDLLLLLQLLLLLQLLLCLLLCLLVLQLLLQCQVQLQAQLSLLLSLLRSLLLSLQRNLALQVQLLSSLVPSQVVCVVVQAASLLNLLSSLLSSLLSCLAPPHSLLSLLCSLLVNASLLLNLLSHLLSVLLSVLSSVLSNVVCVVVVSNGDGGDHDDPVSNVVSCVSSVLSVVLSCCLSVCSLVVVDGSSRSSNSSSVSSNVSSVVSVSDDPVSSVVSSVSSVVVSVSLSSLSSSLVSSLVSCVVVVVQVVVLVVVVVVPDQPLVVVVVVLVVLLVVLLPDQLSSSCSSPCSRVVVNNVVNVDDSSLVSSLSSLSNSLSCLAPDCNSSLVSSVVVDVDDSVSSSVSNVSSNVSSVVSSVCSSVPVCSSNVSSVVSVD

Secondary structure (DSSP, 8-state):
-HHHHHHHHHHHHHHHTT--HHHHHHHHHHHHHHHHH-HHHHHHHHHHHHHHHHS-GGGGHHHHHHHHHHHHHHTTHHHHHHHHHHHHHTTSBTHHHHHHHHHHHHHHHHH--HHHHHHHHHHHHHHHHHHTT--HHHHHHHHHHHHHHHHHSSS-HHHHHHHHHHT--HHHHHHHHHHHHHHHHHHHHHHHHHHHHHSTTTS-B-----HHHHHHHHHHHHHHHHHHHHHHHHHHTTSS-HHHHHHHHHHHHHHHHHHTT---HHHHHHHHHHHHHHHHHHHHHHHHHHHHHHHHHHTTHHHHHHHHHHHTT--HHHHHHHHHHHHHHHHTTS-HHHHHHHHHHHHHHHHHHTT--HHHHHHHHHHHHHHHTTSTTT-HHHHHHHTTSS--HHHHHHHTHHHHHHHHHHHHHHHH-THHHHHHHHHHT-